Protein AF-0000000081666494 (afdb_homodimer)

Secondary structure (DSSP, 8-state):
--------HHHHHHHHHTBHHHHHHHHHHHHHHHHHHHHHHHHH--S-HHHHHHHHHHHHHHHHHHHHHSTTTHHHHHHHHHHHTT-S-HHHHHHHHHHHHHHHHHHHHHHHHHHHHTTSS---HHHHHHHHHHHHHHHHHHHHHHHHHHHHHHHHHHHHHTTT--HHHHHHHHHHHHHHHHHHHHHHHHHHHHHHHTTSS-HHHHHHHHHHHHHHHHHHHHHHHT-/--------HHHHHHHHHTBHHHHHHHHHHHHHHHHHHHHHHHHH--S-HHHHHHHHHHHHHHHHHHHHHSTTTHHHHHHHHHHHTT-S-HHHHHHHHHHHHHHHHHHHHHHHHHHHHTTSS---HHHHHHHHHHHHHHHHHHHHHHHHHHHHHHHHHHHHHTTT--HHHHHHHHHHHHHHHHHHHHHHHHHHHHHHHTTSS-HHHHHHHHHHHHHHHHHHHHHHHT-

Sequence (454 aa):
MSFSSNPSFVRKFIKFTSYTDGRDKLYRTAQYTSRWLIWYWNTTGVVPKELHIRIQNLEAALTMSRKLFRMAKTLDFLQKIADAMYITDDILKIFQILGMTGKAAWLVADHVIWFTKIKVIKADLLMWSKISAWTWFLGILALVLRDLRKLHNLIELAKGLKYGGEKRAKVALEKELESAKIELIKDVCDLMIPLGSLQYLNKGWGATGGTISSLIGLQQTWCQINKMSFSSNPSFVRKFIKFTSYTDGRDKLYRTAQYTSRWLIWYWNTTGVVPKELHIRIQNLEAALTMSRKLFRMAKTLDFLQKIADAMYITDDILKIFQILGMTGKAAWLVADHVIWFTKIKVIKADLLMWSKISAWTWFLGILALVLRDLRKLHNLIELAKGLKYGGEKRAKVALEKELESAKIELIKDVCDLMIPLGSLQYLNKGWGATGGTISSLIGLQQTWCQINK

Solvent-accessible surface area (backbone atoms only — not comparable to full-atom values): 22413 Å² total; per-residue (Å²): 131,81,78,79,68,74,75,51,70,66,57,51,49,52,57,35,50,44,23,30,66,40,41,45,29,53,47,46,27,52,25,22,44,34,45,30,48,52,45,51,35,70,73,66,65,76,58,60,65,69,60,52,51,21,42,50,32,48,26,51,51,41,60,60,36,51,52,66,72,48,62,72,45,43,58,57,27,52,49,50,36,60,56,32,71,71,47,81,54,60,68,48,24,51,20,46,36,46,15,29,50,17,44,28,52,14,46,53,31,47,51,52,46,50,40,30,74,50,51,57,42,90,69,64,58,69,60,38,51,50,51,20,31,50,28,34,37,53,6,39,51,26,41,36,52,27,35,51,52,52,46,52,53,50,52,54,51,49,64,65,34,78,77,71,56,56,67,67,56,50,54,52,48,50,53,50,51,51,51,41,51,52,49,35,53,32,37,54,22,46,45,31,34,32,36,18,76,72,63,78,36,56,62,57,52,13,19,46,19,34,26,53,24,22,52,51,49,34,54,52,46,50,51,63,67,67,105,130,82,78,80,70,75,74,51,70,65,57,51,49,52,57,35,51,44,23,27,65,42,42,46,29,53,46,44,27,52,26,21,45,35,45,31,49,52,45,51,36,70,72,67,65,78,58,61,67,67,60,52,50,20,42,50,33,47,25,52,51,40,59,60,38,50,51,66,72,47,60,73,44,45,58,56,27,52,48,49,37,60,56,33,70,71,47,81,54,62,68,49,24,52,22,45,36,47,15,28,49,16,44,28,52,14,46,54,30,47,52,53,45,50,39,32,72,53,52,57,45,89,66,65,58,69,60,38,49,49,49,21,32,50,28,36,37,53,5,39,52,26,40,36,52,27,35,52,52,52,45,50,53,50,52,55,51,48,64,63,34,78,78,72,56,56,69,66,54,51,53,54,48,51,52,50,50,50,52,42,51,52,50,35,53,31,38,53,23,47,45,31,33,31,35,17,76,72,63,78,35,57,62,59,52,13,19,48,20,33,26,51,24,22,50,52,48,32,53,51,45,50,51,63,66,69,104

Nearest PDB structures (foldseek):
  7p3r-assembly1_D  TM=1.796E-01  e=3.162E+00  Vibrio cholerae O1 biovar El Tor str. N16961
  7wtx-assembly1_K  TM=2.087E-01  e=6.751E+00  Homo sapiens
  7p3r-assembly1_C  TM=1.616E-01  e=9.225E+00  Vibrio cholerae O1 biovar El Tor str. N16961
  7p3r-assembly1_C  TM=2.719E-01  e=5.930E+00  Vibrio cholerae O1 biovar El Tor str. N16961
  7wtx-assembly1_K  TM=2.087E-01  e=6.482E+00  Homo sapiens

pLDDT: mean 93.96, std 10.64, range [24.5, 98.81]

Foldseek 3Di:
DPCPPDDDPVVLLVLQCVDLLSVLLVLLLLLLVLLLVLVVCVVPVPDDPVVSVVSVVSNVVSVLVSLVSCPPCLVVLVVQLVVLVPPPPVLLSVLSNLLSQLVSQLNVLVVVLNCVVVPVDPDDNVVSLLSNLVSNLRNLVSVLSSLVVVLVVLVVVQVVQVVPHPPVVNVVSVVVNVVSVLSNLLSVLCNQQSCCVVVVDPSNSNSVSSNSSSVSSNVVSSVVSND/DPCPPDDDPVVLLVLQCVDLLSVLLVLLLLLLVLLLVLVVCVVPVPDDPVVSVVSVVSNVVSVLVSLVSCPPCLVVLVVQLVVLVPPPPVLLSVLSNLLSQLVSQLNVLVVVLNCVVVPVDPDDNVVSLLSNLVSNLRNLVSVLSSLVVVLVVLVVVQVVQVVPHPPVVNVVSVVVNVVSVLSNLLSVLCNQQSCCSVVVDPSNSNSVSSNSSSVSSNVVSSVVSSD

Radius of gyration: 25.59 Å; Cα contacts (8 Å, |Δi|>4): 555; chains: 2; bounding box: 62×74×48 Å

Organism: Saccoglossus kowalevskii (NCBI:txid10224)

Structure (mmCIF, N/CA/C/O backbone):
data_AF-0000000081666494-model_v1
#
loop_
_entity.id
_entity.type
_entity.pdbx_description
1 polymer 'Peroxisomal membrane protein PMP27-like'
#
loop_
_atom_site.group_PDB
_atom_site.id
_atom_site.type_symbol
_atom_site.label_atom_id
_atom_site.label_alt_id
_atom_site.label_comp_id
_atom_site.label_asym_id
_atom_site.label_entity_id
_atom_site.label_seq_id
_atom_site.pdbx_PDB_ins_code
_atom_site.Cartn_x
_atom_site.Cartn_y
_atom_site.Cartn_z
_atom_site.occupancy
_atom_site.B_iso_or_equiv
_atom_site.auth_seq_id
_atom_site.auth_comp_id
_atom_site.auth_asym_id
_atom_site.auth_atom_id
_atom_site.pdbx_PDB_model_num
ATOM 1 N N . MET A 1 1 ? 31.891 7.316 -23.016 1 24.5 1 MET A N 1
ATOM 2 C CA . MET A 1 1 ? 30.828 8.281 -22.797 1 24.5 1 MET A CA 1
ATOM 3 C C . MET A 1 1 ? 29.719 7.684 -21.938 1 24.5 1 MET A C 1
ATOM 5 O O . MET A 1 1 ? 29.047 6.734 -22.359 1 24.5 1 MET A O 1
ATOM 9 N N . SER A 1 2 ? 29.891 7.496 -20.688 1 32.56 2 SER A N 1
ATOM 10 C CA . SER A 1 2 ? 29.078 6.82 -19.688 1 32.56 2 SER A CA 1
ATOM 11 C C . SER A 1 2 ? 27.625 7.316 -19.734 1 32.56 2 SER A C 1
ATOM 13 O O . SER A 1 2 ? 27.375 8.508 -19.578 1 32.56 2 SER A O 1
ATOM 15 N N . PHE A 1 3 ? 26.797 6.934 -20.719 1 36.75 3 PHE A N 1
ATOM 16 C CA . PHE A 1 3 ? 25.406 7.359 -20.875 1 36.75 3 PHE A CA 1
ATOM 17 C C . PHE A 1 3 ? 24.734 7.512 -19.516 1 36.75 3 PHE A C 1
ATOM 19 O O . PHE A 1 3 ? 24.484 6.52 -18.828 1 36.75 3 PHE A O 1
ATOM 26 N N . SER A 1 4 ? 25.094 8.312 -18.625 1 42.91 4 SER A N 1
ATOM 27 C CA . SER A 1 4 ? 24.453 8.781 -17.406 1 42.91 4 SER A CA 1
ATOM 28 C C . SER A 1 4 ? 22.938 8.844 -17.562 1 42.91 4 SER A C 1
ATOM 30 O O . SER A 1 4 ? 22.391 9.828 -18.062 1 42.91 4 SER A O 1
ATOM 32 N N . SER A 1 5 ? 22.109 7.969 -18.25 1 50.44 5 SER A N 1
ATOM 33 C CA . SER A 1 5 ? 20.75 7.988 -18.781 1 50.44 5 SER A CA 1
ATOM 34 C C . SER A 1 5 ? 19.734 8.281 -17.688 1 50.44 5 SER A C 1
ATOM 36 O O . SER A 1 5 ? 19.719 7.602 -16.656 1 50.44 5 SER A O 1
ATOM 38 N N . ASN A 1 6 ? 19.328 9.492 -17.5 1 61.47 6 ASN A N 1
ATOM 39 C CA . ASN A 1 6 ? 18.219 9.914 -16.656 1 61.47 6 ASN A CA 1
ATOM 40 C C . ASN A 1 6 ? 17.078 8.898 -16.672 1 61.47 6 ASN A C 1
ATOM 42 O O . ASN A 1 6 ? 16.578 8.539 -17.75 1 61.47 6 ASN A O 1
ATOM 46 N N . PRO A 1 7 ? 16.859 8.297 -15.539 1 75.69 7 PRO A N 1
ATOM 47 C CA . PRO A 1 7 ? 15.781 7.301 -15.531 1 75.69 7 PRO A CA 1
ATOM 48 C C . PRO A 1 7 ? 14.492 7.816 -16.156 1 75.69 7 PRO A C 1
ATOM 50 O O . PRO A 1 7 ? 14.148 8.992 -16.016 1 75.69 7 PRO A O 1
ATOM 53 N N . SER A 1 8 ? 13.938 7.109 -17.016 1 88.31 8 SER A N 1
ATOM 54 C CA . SER A 1 8 ? 12.672 7.434 -17.641 1 88.31 8 SER A CA 1
ATOM 55 C C . SER A 1 8 ? 11.578 7.684 -16.609 1 88.31 8 SER A C 1
ATOM 57 O O . SER A 1 8 ? 11.719 7.301 -15.453 1 88.31 8 SER A O 1
ATOM 59 N N . PHE A 1 9 ? 10.578 8.469 -16.859 1 92.31 9 PHE A N 1
ATOM 60 C CA . PHE A 1 9 ? 9.422 8.75 -16 1 92.31 9 PHE A CA 1
ATOM 61 C C . PHE A 1 9 ? 8.797 7.449 -15.516 1 92.31 9 PHE A C 1
ATOM 63 O O . PHE A 1 9 ? 8.383 7.355 -14.352 1 92.31 9 PHE A O 1
ATOM 70 N N . VAL A 1 10 ? 8.844 6.496 -16.406 1 92.81 10 VAL A N 1
ATOM 71 C CA . VAL A 1 10 ? 8.211 5.223 -16.078 1 92.81 10 VAL A CA 1
ATOM 72 C C . VAL A 1 10 ? 8.969 4.543 -14.938 1 92.81 10 VAL A C 1
ATOM 74 O O . VAL A 1 10 ? 8.352 4.031 -14 1 92.81 10 VAL A O 1
ATOM 77 N N . ARG A 1 11 ? 10.219 4.559 -14.977 1 93.62 11 ARG A N 1
ATOM 78 C CA . ARG A 1 11 ? 11.031 3.945 -13.93 1 93.62 11 ARG A CA 1
ATOM 79 C C . ARG A 1 11 ? 10.875 4.691 -12.609 1 93.62 11 ARG A C 1
ATOM 81 O O . ARG A 1 11 ? 10.828 4.074 -11.547 1 93.62 11 ARG A O 1
ATOM 88 N N . LYS A 1 12 ? 10.828 6.004 -12.695 1 96.25 12 LYS A N 1
ATOM 89 C CA . LYS A 1 12 ? 10.617 6.82 -11.5 1 96.25 12 LYS A CA 1
ATOM 90 C C . LYS A 1 12 ? 9.25 6.547 -10.883 1 96.25 12 LYS A C 1
ATOM 92 O O . LYS A 1 12 ? 9.109 6.527 -9.664 1 96.25 12 LYS A O 1
ATOM 97 N N . PHE A 1 13 ? 8.289 6.367 -11.797 1 97.38 13 PHE A N 1
ATOM 98 C CA . PHE A 1 13 ? 6.93 6.105 -11.336 1 97.38 13 PHE A CA 1
ATOM 99 C C . PHE A 1 13 ? 6.84 4.738 -10.664 1 97.38 13 PHE A C 1
ATOM 101 O O . PHE A 1 13 ? 6.188 4.59 -9.633 1 97.38 13 PHE A O 1
ATOM 108 N N . ILE A 1 14 ? 7.496 3.766 -11.203 1 96.31 14 ILE A N 1
ATOM 109 C CA . ILE A 1 14 ? 7.516 2.422 -10.633 1 96.31 14 ILE A CA 1
ATOM 110 C C . ILE A 1 14 ? 8.188 2.455 -9.258 1 96.31 14 ILE A C 1
ATOM 112 O O . ILE A 1 14 ? 7.688 1.857 -8.305 1 96.31 14 ILE A O 1
ATOM 116 N N . LYS A 1 15 ? 9.297 3.15 -9.164 1 96.81 15 LYS A N 1
ATOM 117 C CA . LYS A 1 15 ? 9.977 3.303 -7.875 1 96.81 15 LYS A CA 1
ATOM 118 C C . LYS A 1 15 ? 9.078 4.008 -6.863 1 96.81 15 LYS A C 1
ATOM 120 O O . LYS A 1 15 ? 8.969 3.57 -5.715 1 96.81 15 LYS A O 1
ATOM 125 N N . PHE A 1 16 ? 8.469 5.086 -7.324 1 98.12 16 PHE A N 1
ATOM 126 C CA . PHE A 1 16 ? 7.586 5.867 -6.469 1 98.12 16 PHE A CA 1
ATOM 127 C C . PHE A 1 16 ? 6.465 5 -5.91 1 98.12 16 PHE A C 1
ATOM 129 O O . PHE A 1 16 ? 6.195 5.027 -4.707 1 98.12 16 PHE A O 1
ATOM 136 N N . THR A 1 17 ? 5.836 4.141 -6.703 1 97.5 17 THR A N 1
ATOM 137 C CA . THR A 1 17 ? 4.684 3.344 -6.301 1 97.5 17 THR A CA 1
ATOM 138 C C . THR A 1 17 ? 5.125 2.08 -5.57 1 97.5 17 THR A C 1
ATOM 140 O O . THR A 1 17 ? 4.297 1.343 -5.035 1 97.5 17 THR A O 1
ATOM 143 N N . SER A 1 18 ? 6.422 1.802 -5.547 1 97.25 18 SER A N 1
ATOM 144 C CA . SER A 1 18 ? 6.914 0.652 -4.797 1 97.25 18 SER A CA 1
ATOM 145 C C . SER A 1 18 ? 6.949 0.941 -3.299 1 97.25 18 SER A C 1
ATOM 147 O O . SER A 1 18 ? 7.078 0.023 -2.488 1 97.25 18 SER A O 1
ATOM 149 N N . TYR A 1 19 ? 6.773 2.162 -2.947 1 97.94 19 TYR A N 1
ATOM 150 C CA . TYR A 1 19 ? 6.691 2.557 -1.546 1 97.94 19 TYR A CA 1
ATOM 151 C C . TYR A 1 19 ? 5.246 2.803 -1.132 1 97.94 19 TYR A C 1
ATOM 153 O O . TYR A 1 19 ? 4.465 3.383 -1.892 1 97.94 19 TYR A O 1
ATOM 161 N N . THR A 1 20 ? 4.91 2.395 0.071 1 97.94 20 THR A N 1
ATOM 162 C CA . THR A 1 20 ? 3.559 2.557 0.59 1 97.94 20 THR A CA 1
ATOM 163 C C . THR A 1 20 ? 3.17 4.031 0.634 1 97.94 20 THR A C 1
ATOM 165 O O . THR A 1 20 ? 2.062 4.398 0.237 1 97.94 20 THR A O 1
ATOM 168 N N . ASP A 1 21 ? 4.074 4.859 1.062 1 97.31 21 ASP A N 1
ATOM 169 C CA . ASP A 1 21 ? 3.783 6.285 1.172 1 97.31 21 ASP A CA 1
ATOM 170 C C . ASP A 1 21 ? 3.527 6.898 -0.202 1 97.31 21 ASP A C 1
ATOM 172 O O . ASP A 1 21 ? 2.684 7.789 -0.342 1 97.31 21 ASP A O 1
ATOM 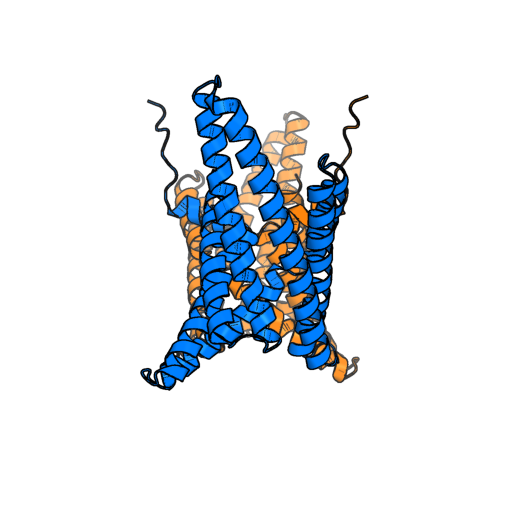176 N N . GLY A 1 22 ? 4.309 6.484 -1.167 1 98 22 GLY A N 1
ATOM 177 C CA . GLY A 1 22 ? 4.086 6.992 -2.512 1 98 22 GLY A CA 1
ATOM 178 C C . GLY A 1 22 ? 2.697 6.691 -3.041 1 98 22 GLY A C 1
ATOM 179 O O . GLY A 1 22 ? 1.998 7.594 -3.508 1 98 22 GLY A O 1
ATOM 180 N N . ARG A 1 23 ? 2.311 5.484 -2.91 1 97.75 23 ARG A N 1
ATOM 181 C CA . ARG A 1 23 ? 0.99 5.078 -3.383 1 97.75 23 ARG A CA 1
ATOM 182 C C . ARG A 1 23 ? -0.113 5.75 -2.574 1 97.75 23 ARG A C 1
ATOM 184 O O . ARG A 1 23 ? -1.131 6.168 -3.131 1 97.75 23 ARG A O 1
ATOM 191 N N . ASP A 1 24 ? 0.08 5.793 -1.32 1 98.12 24 ASP A N 1
ATOM 192 C CA . ASP A 1 24 ? -0.928 6.395 -0.453 1 98.12 24 ASP A CA 1
ATOM 193 C C . ASP A 1 24 ? -1.158 7.863 -0.812 1 98.12 24 ASP A C 1
ATOM 195 O O . ASP A 1 24 ? -2.293 8.344 -0.78 1 98.12 24 ASP A O 1
ATOM 199 N N . LYS A 1 25 ? -0.08 8.609 -1.165 1 98.5 25 LYS A N 1
ATOM 200 C CA . LYS A 1 25 ? -0.23 10.023 -1.506 1 98.5 25 LYS A CA 1
ATOM 201 C C . LYS A 1 25 ? -1.01 10.195 -2.807 1 98.5 25 LYS A C 1
ATOM 203 O O . LYS A 1 25 ? -1.752 11.164 -2.969 1 98.5 25 LYS A O 1
ATOM 208 N N . LEU A 1 26 ? -0.84 9.273 -3.684 1 98.25 26 LEU A N 1
ATOM 209 C CA . LEU A 1 26 ? -1.614 9.289 -4.918 1 98.25 26 LEU A CA 1
ATOM 210 C C . LEU A 1 26 ? -3.102 9.109 -4.633 1 98.25 26 LEU A C 1
ATOM 212 O O . LEU A 1 26 ? -3.932 9.867 -5.141 1 98.25 26 LEU A O 1
ATOM 216 N N . TYR A 1 27 ? -3.32 8.148 -3.805 1 98.56 27 TYR A N 1
ATOM 217 C CA . TYR A 1 27 ? -4.715 7.832 -3.514 1 98.56 27 TYR A CA 1
ATOM 218 C C . TYR A 1 27 ? -5.348 8.906 -2.641 1 98.56 27 TYR A C 1
ATOM 220 O O . TYR A 1 27 ? -6.535 9.211 -2.777 1 98.56 27 TYR A O 1
ATOM 228 N N . ARG A 1 28 ? -4.559 9.43 -1.746 1 98.69 28 ARG A N 1
ATOM 229 C CA . ARG A 1 28 ? -5.062 10.531 -0.924 1 98.69 28 ARG A CA 1
ATOM 230 C C . ARG A 1 28 ? -5.445 11.727 -1.784 1 98.69 28 ARG A C 1
ATOM 232 O O . ARG A 1 28 ? -6.469 12.367 -1.545 1 98.69 28 ARG A O 1
ATOM 239 N N . THR A 1 29 ? -4.664 12.031 -2.709 1 98.69 29 THR A N 1
ATOM 240 C CA . THR A 1 29 ? -4.949 13.141 -3.611 1 98.69 29 THR A CA 1
ATOM 241 C C . THR A 1 29 ? -6.242 12.891 -4.383 1 98.69 29 THR A C 1
ATOM 243 O O . THR A 1 29 ? -7.09 13.781 -4.488 1 98.69 29 THR A O 1
ATOM 246 N N . ALA A 1 30 ? -6.379 11.695 -4.891 1 98.56 30 ALA A N 1
ATOM 247 C CA . ALA A 1 30 ? -7.598 11.344 -5.613 1 98.56 30 ALA A CA 1
ATOM 248 C C . ALA A 1 30 ? -8.812 11.398 -4.695 1 98.56 30 ALA A C 1
ATOM 250 O O . ALA A 1 30 ? -9.883 11.867 -5.094 1 98.56 30 ALA A O 1
ATOM 251 N N . GLN A 1 31 ? -8.641 10.953 -3.557 1 98.56 31 GLN A N 1
ATOM 252 C CA . GLN A 1 31 ? -9.727 10.938 -2.576 1 98.56 31 GLN A CA 1
ATOM 253 C C . GLN A 1 31 ? -10.227 12.344 -2.281 1 98.56 31 GLN A C 1
ATOM 255 O O . GLN A 1 31 ? -11.422 12.617 -2.398 1 98.56 31 GLN A O 1
ATOM 260 N N . TYR A 1 32 ? -9.344 13.188 -1.94 1 98.38 32 TYR A N 1
ATOM 261 C CA . TYR A 1 32 ? -9.766 14.516 -1.508 1 98.38 32 TYR A CA 1
ATOM 262 C C . TYR A 1 32 ? -10.203 15.367 -2.697 1 98.38 32 TYR A C 1
ATOM 264 O O . TYR A 1 32 ? -11.086 16.219 -2.568 1 98.38 32 TYR A O 1
ATOM 272 N N . THR A 1 33 ? -9.586 15.172 -3.84 1 98.31 33 THR A N 1
ATOM 273 C CA . THR A 1 33 ? -10.102 15.82 -5.039 1 98.31 33 THR A CA 1
ATOM 274 C C . THR A 1 33 ? -11.547 15.391 -5.309 1 98.31 33 THR A C 1
ATOM 276 O O . THR A 1 33 ? -12.391 16.219 -5.645 1 98.31 33 THR A O 1
ATOM 279 N N . SER A 1 34 ? -11.805 14.102 -5.18 1 98.12 34 SER A N 1
ATOM 280 C CA . SER A 1 34 ? -13.164 13.602 -5.344 1 98.12 34 SER A CA 1
ATOM 281 C C . SER A 1 34 ? -14.109 14.234 -4.328 1 98.12 34 SER A C 1
ATOM 283 O O . SER A 1 34 ? -15.219 14.641 -4.68 1 98.12 34 SER A O 1
ATOM 285 N N . ARG A 1 35 ? -13.617 14.336 -3.123 1 97.31 35 ARG A N 1
ATOM 286 C CA . ARG A 1 35 ? -14.43 14.945 -2.07 1 97.31 35 ARG A CA 1
ATOM 287 C C . ARG A 1 35 ? -14.742 16.406 -2.398 1 97.31 35 ARG A C 1
ATOM 289 O O . ARG A 1 35 ? -15.859 16.875 -2.162 1 97.31 35 ARG A O 1
ATOM 296 N N . TRP A 1 36 ? -13.773 17.062 -2.836 1 97.31 36 TRP A N 1
ATOM 297 C CA . TRP A 1 36 ? -13.953 18.469 -3.203 1 97.31 36 TRP A CA 1
ATOM 298 C C . TRP A 1 36 ? -14.938 18.609 -4.355 1 97.31 36 TRP A C 1
ATOM 300 O O . TRP A 1 36 ? -15.812 19.484 -4.328 1 97.31 36 TRP A O 1
ATOM 310 N N . LEU A 1 37 ? -14.859 17.781 -5.379 1 96.62 37 LEU A N 1
ATOM 311 C CA . LEU A 1 37 ? -15.766 17.797 -6.523 1 96.62 37 LEU A CA 1
ATOM 312 C C . LEU A 1 37 ? -17.203 17.531 -6.082 1 96.62 37 LEU A C 1
ATOM 314 O O . LEU A 1 37 ? -18.125 18.188 -6.559 1 96.62 37 LEU A O 1
ATOM 318 N N . ILE A 1 38 ? -17.344 16.594 -5.203 1 96.31 38 ILE A N 1
ATOM 319 C CA . ILE A 1 38 ? -18.672 16.266 -4.691 1 96.31 38 ILE A CA 1
ATOM 320 C C . ILE A 1 38 ? -19.281 17.484 -4.012 1 96.31 38 ILE A C 1
ATOM 322 O O . ILE A 1 38 ? -20.438 17.828 -4.273 1 96.31 38 ILE A O 1
ATOM 326 N N . TRP A 1 39 ? -18.531 18.109 -3.199 1 94.38 39 TRP A N 1
ATOM 327 C CA . TRP A 1 39 ? -19.016 19.312 -2.525 1 94.38 39 TRP A CA 1
ATOM 328 C C . TRP A 1 39 ? -19.359 20.406 -3.535 1 94.38 39 TRP A C 1
ATOM 330 O O . TRP A 1 39 ? -20.422 21.016 -3.453 1 94.38 39 TRP A O 1
ATOM 340 N N . TYR A 1 40 ? -18.438 20.578 -4.426 1 93.25 40 TYR A N 1
ATOM 341 C CA . TYR A 1 40 ? -18.625 21.609 -5.438 1 93.25 40 TYR A CA 1
ATOM 342 C C . TYR A 1 40 ? -19.891 21.375 -6.238 1 93.25 40 TYR A C 1
ATOM 344 O O . TYR A 1 40 ? -20.688 22.297 -6.449 1 93.25 40 TYR A O 1
ATOM 352 N N . TRP A 1 41 ? -20.125 20.188 -6.621 1 94.19 41 TRP A N 1
ATOM 353 C CA . TRP A 1 41 ? -21.297 19.844 -7.43 1 94.19 41 TRP A CA 1
ATOM 354 C C . TRP A 1 41 ? -22.578 19.938 -6.609 1 94.19 41 TRP A C 1
ATOM 356 O O . TRP A 1 41 ? -23.625 20.297 -7.133 1 94.19 41 TRP A O 1
ATOM 366 N N . ASN A 1 42 ? -22.5 19.578 -5.367 1 91.31 42 ASN A N 1
ATOM 367 C CA . ASN A 1 42 ? -23.656 19.703 -4.488 1 91.31 42 ASN A CA 1
ATOM 368 C C . ASN A 1 42 ? -24.062 21.156 -4.293 1 91.31 42 ASN A C 1
ATOM 370 O O . ASN A 1 42 ? -25.234 21.469 -4.125 1 91.31 42 ASN A O 1
ATOM 374 N N . THR A 1 43 ? -23.094 21.984 -4.359 1 89.81 43 THR A N 1
ATOM 375 C CA . THR A 1 43 ? -23.359 23.391 -4.098 1 89.81 43 THR A CA 1
ATOM 376 C C . THR A 1 43 ? -23.781 24.109 -5.375 1 89.81 43 THR A C 1
ATOM 378 O O . THR A 1 43 ? -24.609 25.016 -5.332 1 89.81 43 THR A O 1
ATOM 381 N N . THR A 1 44 ? -23.297 23.641 -6.492 1 88.94 44 THR A N 1
ATOM 382 C CA . THR A 1 44 ? -23.562 24.375 -7.73 1 88.94 44 THR A CA 1
ATOM 383 C C . THR A 1 44 ? -24.656 23.688 -8.531 1 88.94 44 THR A C 1
ATOM 385 O O . THR A 1 44 ? -25.281 24.312 -9.406 1 88.94 44 THR A O 1
ATOM 388 N N . GLY A 1 45 ? -24.953 22.422 -8.344 1 83.44 45 GLY A N 1
ATOM 389 C CA . GLY A 1 45 ? -25.969 21.672 -9.047 1 83.44 45 GLY A CA 1
ATOM 390 C C . GLY A 1 45 ? -25.625 21.406 -10.5 1 83.44 45 GLY A C 1
ATOM 391 O O . GLY A 1 45 ? -26.5 21.031 -11.297 1 83.44 45 GLY A O 1
ATOM 392 N N . VAL A 1 46 ? -24.469 21.359 -10.898 1 80.38 46 VAL A N 1
ATOM 393 C CA . VAL A 1 46 ? -24.094 21.438 -12.305 1 80.38 46 VAL A CA 1
ATOM 394 C C . VAL A 1 46 ? -23.656 20.047 -12.797 1 80.38 46 VAL A C 1
ATOM 396 O O . VAL A 1 46 ? -23.266 19.891 -13.953 1 80.38 46 VAL A O 1
ATOM 399 N N . VAL A 1 47 ? -23.984 18.969 -12.164 1 83.56 47 VAL A N 1
ATOM 400 C CA . VAL A 1 47 ? -23.406 17.719 -12.656 1 83.56 47 VAL A CA 1
ATOM 401 C C . VAL A 1 47 ? -24.484 16.656 -12.781 1 83.56 47 VAL A C 1
ATOM 403 O O . VAL A 1 47 ? -25.422 16.625 -11.977 1 83.56 47 VAL A O 1
ATOM 406 N N . PRO A 1 48 ? -24.328 15.891 -13.906 1 88.06 48 PRO A N 1
ATOM 407 C CA . PRO A 1 48 ? -25.234 14.758 -13.992 1 88.06 48 PRO A CA 1
ATOM 408 C C . PRO A 1 48 ? -25.203 13.867 -12.75 1 88.06 48 PRO A C 1
ATOM 410 O O . PRO A 1 48 ? -24.125 13.633 -12.188 1 88.06 48 PRO A O 1
ATOM 413 N N . LYS A 1 49 ? -26.391 13.453 -12.367 1 90.88 49 LYS A N 1
ATOM 414 C CA . LYS A 1 49 ? -26.547 12.656 -11.156 1 90.88 49 LYS A CA 1
ATOM 415 C C . LYS A 1 49 ? -25.703 11.391 -11.211 1 90.88 49 LYS A C 1
ATOM 417 O O . LYS A 1 49 ? -25.125 10.977 -10.203 1 90.88 49 LYS A O 1
ATOM 422 N N . GLU A 1 50 ? -25.641 10.766 -12.32 1 93.69 50 GLU A N 1
ATOM 423 C CA . GLU A 1 50 ? -24.891 9.523 -12.477 1 93.69 50 GLU A CA 1
ATOM 424 C C . GLU A 1 50 ? -23.406 9.727 -12.18 1 93.69 50 GLU A C 1
ATOM 426 O O . GLU A 1 50 ? -22.781 8.914 -11.492 1 93.69 50 GLU A O 1
ATOM 431 N N . LEU A 1 51 ? -22.844 10.742 -12.734 1 94.31 51 LEU A N 1
ATOM 432 C CA . LEU A 1 51 ? -21.438 11.047 -12.508 1 94.31 51 LEU A CA 1
ATOM 433 C C . LEU A 1 51 ? -21.188 11.367 -11.039 1 94.31 51 LEU A C 1
ATOM 435 O O . LEU A 1 51 ? -20.156 10.977 -10.484 1 94.31 51 LEU A O 1
ATOM 439 N N . HIS A 1 52 ? -22.078 12.078 -10.477 1 95.56 52 HIS A N 1
ATOM 440 C CA . HIS A 1 52 ? -21.984 12.406 -9.062 1 95.56 52 HIS A CA 1
ATOM 441 C C . HIS A 1 52 ? -21.891 11.148 -8.203 1 95.56 52 HIS A C 1
ATOM 443 O O . HIS A 1 52 ? -21.031 11.055 -7.324 1 95.56 52 HIS A O 1
ATOM 449 N N . ILE A 1 53 ? -22.688 10.203 -8.508 1 96.44 53 ILE A N 1
ATOM 450 C CA . ILE A 1 53 ? -22.75 8.953 -7.75 1 96.44 53 ILE A CA 1
ATOM 451 C C . ILE A 1 53 ? -21.469 8.156 -7.973 1 96.44 53 ILE A C 1
ATOM 453 O O . ILE A 1 53 ? -20.922 7.574 -7.031 1 96.44 53 ILE A O 1
ATOM 457 N N . ARG A 1 54 ? -20.953 8.141 -9.188 1 97.62 54 ARG A N 1
ATOM 458 C CA . ARG A 1 54 ? -19.719 7.43 -9.508 1 97.62 54 ARG A CA 1
ATOM 459 C C . ARG A 1 54 ? -18.547 7.992 -8.711 1 97.62 54 ARG A C 1
ATOM 461 O O . ARG A 1 54 ? -17.734 7.234 -8.18 1 97.62 54 ARG A O 1
ATOM 468 N N . ILE A 1 55 ? -18.516 9.273 -8.617 1 98 55 ILE A N 1
ATOM 469 C CA . ILE A 1 55 ? -17.406 9.922 -7.926 1 98 55 ILE A CA 1
ATOM 470 C C . ILE A 1 55 ? -17.547 9.727 -6.418 1 98 55 ILE A C 1
ATOM 472 O O . ILE A 1 55 ? -16.562 9.57 -5.707 1 98 55 ILE A O 1
ATOM 476 N N . GLN A 1 56 ? -18.734 9.727 -5.945 1 97.88 56 GLN A N 1
ATOM 477 C CA . GLN A 1 56 ? -18.984 9.422 -4.539 1 97.88 56 GLN A CA 1
ATOM 478 C C . GLN A 1 56 ? -18.516 8.016 -4.188 1 97.88 56 GLN A C 1
ATOM 480 O O . GLN A 1 56 ? -17.922 7.793 -3.131 1 97.88 56 GLN A O 1
ATOM 485 N N . ASN A 1 57 ? -18.812 7.102 -5.086 1 98.38 57 ASN A N 1
ATOM 486 C CA . ASN A 1 57 ? -18.391 5.723 -4.887 1 98.38 57 ASN A CA 1
ATOM 487 C C . ASN A 1 57 ? -16.859 5.609 -4.879 1 98.38 57 ASN A C 1
ATOM 489 O O . ASN A 1 57 ? -16.297 4.871 -4.07 1 98.38 57 ASN A O 1
ATOM 493 N N . LEU A 1 58 ? -16.281 6.32 -5.766 1 98.5 58 LEU A N 1
ATOM 494 C CA . LEU A 1 58 ? -14.828 6.316 -5.828 1 98.5 58 LEU A CA 1
ATOM 495 C C . LEU A 1 58 ? -14.234 6.879 -4.539 1 98.5 58 LEU A C 1
ATOM 497 O O . LEU A 1 58 ? -13.312 6.285 -3.967 1 98.5 58 LEU A O 1
ATOM 501 N N . GLU A 1 59 ? -14.734 8.008 -4.148 1 98.44 59 GLU A N 1
ATOM 502 C CA . GLU A 1 59 ? -14.266 8.641 -2.922 1 98.44 59 GLU A CA 1
ATOM 503 C C . GLU A 1 59 ? -14.414 7.707 -1.725 1 98.44 59 GLU A C 1
ATOM 505 O O . GLU A 1 59 ? -13.492 7.57 -0.92 1 98.44 59 GLU A O 1
ATOM 510 N N . ALA A 1 60 ? -15.492 7.047 -1.604 1 97.88 60 ALA A N 1
ATOM 511 C CA . ALA A 1 60 ? -15.773 6.145 -0.49 1 97.88 60 ALA A CA 1
ATOM 512 C C . ALA A 1 60 ? -14.836 4.938 -0.514 1 97.88 60 ALA A C 1
ATOM 514 O O . ALA A 1 60 ? -14.32 4.527 0.525 1 97.88 60 ALA A O 1
ATOM 515 N N . ALA A 1 61 ? -14.625 4.418 -1.677 1 98.12 61 ALA A N 1
ATOM 516 C CA . ALA A 1 61 ? -13.742 3.264 -1.825 1 98.12 61 ALA A CA 1
ATOM 517 C C . ALA A 1 61 ? -12.305 3.619 -1.452 1 98.12 61 ALA A C 1
ATOM 519 O O . ALA A 1 61 ? -11.617 2.838 -0.791 1 98.12 61 ALA A O 1
ATOM 520 N N . LEU A 1 62 ? -11.875 4.77 -1.895 1 98.44 62 LEU A N 1
ATOM 521 C CA . LEU A 1 62 ? -10.523 5.215 -1.595 1 98.44 62 LEU A CA 1
ATOM 522 C C . LEU A 1 62 ? -10.359 5.488 -0.104 1 98.44 62 LEU A C 1
ATOM 524 O O . LEU A 1 62 ? -9.336 5.125 0.489 1 98.44 62 LEU A O 1
ATOM 528 N N . THR A 1 63 ? -11.336 6.113 0.49 1 97.81 63 THR A N 1
ATOM 529 C CA . THR A 1 63 ? -11.297 6.418 1.916 1 97.81 63 THR A CA 1
ATOM 530 C C . THR A 1 63 ? -11.141 5.141 2.736 1 97.81 63 THR A C 1
ATOM 532 O O . THR A 1 63 ? -10.32 5.078 3.652 1 97.81 63 THR A O 1
ATOM 535 N N . MET A 1 64 ? -11.859 4.156 2.346 1 97.62 64 MET A N 1
ATOM 536 C CA . MET A 1 64 ? -11.859 2.896 3.082 1 97.62 64 MET A CA 1
ATOM 537 C C . MET A 1 64 ? -10.57 2.121 2.838 1 97.62 64 MET A C 1
ATOM 539 O O . MET A 1 64 ? -9.977 1.583 3.775 1 97.62 64 MET A O 1
ATOM 543 N N . SER A 1 65 ? -10.148 2.084 1.646 1 97.94 65 SER A N 1
ATOM 544 C CA . SER A 1 65 ? -8.992 1.268 1.289 1 97.94 65 SER A CA 1
ATOM 545 C C . SER A 1 65 ? -7.695 1.884 1.809 1 97.94 65 SER A C 1
ATOM 547 O O . SER A 1 65 ? -6.762 1.166 2.168 1 97.94 65 SER A O 1
ATOM 549 N N . ARG A 1 66 ? -7.637 3.162 1.817 1 97.81 66 ARG A N 1
ATOM 550 C CA . ARG A 1 66 ? -6.426 3.848 2.254 1 97.81 66 ARG A CA 1
ATOM 551 C C . ARG A 1 66 ? -6.109 3.533 3.713 1 97.81 66 ARG A C 1
ATOM 553 O O . ARG A 1 66 ? -4.969 3.686 4.156 1 97.81 66 ARG A O 1
ATOM 560 N N . LYS A 1 67 ? -7.07 3.168 4.477 1 97.94 67 LYS A N 1
ATOM 561 C CA . LYS A 1 67 ? -6.84 2.826 5.875 1 97.94 67 LYS A CA 1
ATOM 562 C C . LYS A 1 67 ? -5.859 1.663 6.004 1 97.94 67 LYS A C 1
ATOM 564 O O . LYS A 1 67 ? -5.113 1.577 6.98 1 97.94 67 LYS A O 1
ATOM 569 N N . LEU A 1 68 ? -5.793 0.796 4.996 1 98 68 LEU A N 1
ATOM 570 C CA . LEU A 1 68 ? -4.875 -0.338 5.02 1 98 68 LEU A CA 1
ATOM 571 C C . LEU A 1 68 ? -3.447 0.114 4.742 1 98 68 LEU A C 1
ATOM 573 O O . LEU A 1 68 ? -2.49 -0.541 5.168 1 98 68 LEU A O 1
ATOM 577 N N . PHE A 1 69 ? -3.314 1.204 4.055 1 98.12 69 PHE A N 1
ATOM 578 C CA . PHE A 1 69 ? -1.985 1.735 3.775 1 98.12 69 PHE A CA 1
ATOM 579 C C . PHE A 1 69 ? -1.349 2.293 5.043 1 98.12 69 PHE A C 1
ATOM 581 O O . PHE A 1 69 ? -0.137 2.52 5.086 1 98.12 69 PHE A O 1
ATOM 588 N N . ARG A 1 70 ? -2.191 2.475 6.059 1 96.69 70 ARG A N 1
ATOM 589 C CA . ARG A 1 70 ? -1.677 3.113 7.266 1 96.69 70 ARG A CA 1
ATOM 590 C C . ARG A 1 70 ? -1.78 2.178 8.469 1 96.69 70 ARG A C 1
ATOM 592 O O . ARG A 1 70 ? -1.396 2.545 9.578 1 96.69 70 ARG A O 1
ATOM 599 N N . MET A 1 71 ? -2.236 1.009 8.18 1 96.31 71 MET A N 1
ATOM 600 C CA . MET A 1 71 ? -2.342 0.047 9.273 1 96.31 71 MET A CA 1
ATOM 601 C C . MET A 1 71 ? -0.988 -0.165 9.945 1 96.31 71 MET A C 1
ATOM 603 O O . MET A 1 71 ? 0.022 -0.363 9.266 1 96.31 71 MET A O 1
ATOM 607 N N . ALA A 1 72 ? -0.906 -0.079 11.273 1 94 72 ALA A N 1
ATOM 608 C CA . ALA A 1 72 ? 0.262 -0.322 12.117 1 94 72 ALA A CA 1
ATOM 609 C C . ALA A 1 72 ? 1.259 0.83 12.016 1 94 72 ALA A C 1
ATOM 611 O O . ALA A 1 72 ? 2.34 0.776 12.609 1 94 72 ALA A O 1
ATOM 612 N N . LYS A 1 73 ? 0.917 1.868 11.32 1 96.5 73 LYS A N 1
ATOM 613 C CA . LYS A 1 73 ? 1.811 3.02 11.234 1 96.5 73 LYS A CA 1
ATOM 614 C C . LYS A 1 73 ? 1.937 3.727 12.578 1 96.5 73 LYS A C 1
ATOM 616 O O . LYS A 1 73 ? 2.773 4.617 12.742 1 96.5 73 LYS A O 1
ATOM 621 N N . THR A 1 74 ? 1.132 3.348 13.539 1 97.31 74 THR A N 1
ATOM 622 C CA . THR A 1 74 ? 1.317 3.836 14.906 1 97.31 74 THR A CA 1
ATOM 623 C C . THR A 1 74 ? 2.754 3.611 15.367 1 97.31 74 THR A C 1
ATOM 625 O O . THR A 1 74 ? 3.32 4.449 16.078 1 97.31 74 THR A O 1
ATOM 628 N N . LEU A 1 75 ? 3.309 2.51 14.914 1 96.12 75 LEU A N 1
ATOM 629 C CA . LEU A 1 75 ? 4.684 2.188 15.273 1 96.12 75 LEU A CA 1
ATOM 630 C C . LEU A 1 75 ? 5.648 3.229 14.719 1 96.12 75 LEU A C 1
ATOM 632 O O . LEU A 1 75 ? 6.648 3.561 15.359 1 96.12 75 LEU A O 1
ATOM 636 N N . ASP A 1 76 ? 5.387 3.723 13.555 1 95.94 76 ASP A N 1
ATOM 637 C CA . ASP A 1 76 ? 6.199 4.781 12.961 1 95.94 76 ASP A CA 1
ATOM 638 C C . ASP A 1 76 ? 6.176 6.039 13.828 1 95.94 76 ASP A C 1
ATOM 640 O O . ASP A 1 76 ? 7.211 6.672 14.047 1 95.94 76 ASP A O 1
ATOM 644 N N . PHE A 1 77 ? 5.02 6.336 14.289 1 97.19 77 PHE A N 1
ATOM 645 C CA . PHE A 1 77 ? 4.879 7.547 15.094 1 97.19 77 PHE A CA 1
ATOM 646 C C . PHE A 1 77 ? 5.574 7.379 16.438 1 97.19 77 PHE A C 1
ATOM 648 O O . PHE A 1 77 ? 6.188 8.32 16.953 1 97.19 77 PHE A O 1
ATOM 655 N N . LEU A 1 78 ? 5.426 6.219 16.984 1 96.31 78 LEU A N 1
ATOM 656 C CA . LEU A 1 78 ? 6.117 5.953 18.234 1 96.31 78 LEU A CA 1
ATOM 657 C C . LEU A 1 78 ? 7.625 6.07 18.062 1 96.31 78 LEU A C 1
ATOM 659 O O . LEU A 1 78 ? 8.312 6.605 18.938 1 96.31 78 LEU A O 1
ATOM 663 N N . GLN A 1 79 ? 8.133 5.605 16.984 1 95.94 79 GLN A N 1
ATOM 664 C CA . GLN A 1 79 ? 9.555 5.75 16.703 1 95.94 79 GLN A CA 1
ATOM 665 C C . GLN A 1 79 ? 9.945 7.219 16.547 1 95.94 79 GLN A C 1
ATOM 667 O O . GLN A 1 79 ? 11.016 7.633 16.984 1 95.94 79 GLN A O 1
ATOM 672 N N . LYS A 1 80 ? 9.109 7.938 15.906 1 96.25 80 LYS A N 1
ATOM 673 C CA . LYS A 1 80 ? 9.383 9.359 15.727 1 96.25 80 LYS A CA 1
ATOM 674 C C . LYS A 1 80 ? 9.383 10.094 17.062 1 96.25 80 LYS A C 1
ATOM 676 O O . LYS A 1 80 ? 10.125 11.062 17.25 1 96.25 80 LYS A O 1
ATOM 681 N N . ILE A 1 81 ? 8.484 9.672 17.969 1 97.25 81 ILE A N 1
ATOM 682 C CA . ILE A 1 81 ? 8.492 10.227 19.328 1 97.25 81 ILE A CA 1
ATOM 683 C C . ILE A 1 81 ? 9.836 9.938 19.984 1 97.25 81 ILE A C 1
ATOM 685 O O . ILE A 1 81 ? 10.438 10.828 20.594 1 97.25 81 ILE A O 1
ATOM 689 N N . ALA A 1 82 ? 10.32 8.688 19.875 1 96.12 82 ALA A N 1
ATOM 690 C CA . ALA A 1 82 ? 11.609 8.32 20.438 1 96.12 82 ALA A CA 1
ATOM 691 C C . ALA A 1 82 ? 12.734 9.164 19.828 1 96.12 82 ALA A C 1
ATOM 693 O O . ALA A 1 82 ? 13.617 9.633 20.547 1 96.12 82 ALA A O 1
ATOM 694 N N . ASP A 1 83 ? 12.695 9.359 18.594 1 95.81 83 ASP A N 1
ATOM 695 C CA . ASP A 1 83 ? 13.711 10.148 17.906 1 95.81 83 ASP A CA 1
ATOM 696 C C . ASP A 1 83 ? 13.664 11.609 18.359 1 95.81 83 ASP A C 1
ATOM 698 O O . ASP A 1 83 ? 14.688 12.289 18.359 1 95.81 83 ASP A O 1
ATOM 702 N N . ALA A 1 84 ? 12.477 12.078 18.594 1 96.44 84 ALA A N 1
ATOM 703 C CA . ALA A 1 84 ? 12.289 13.477 18.969 1 96.44 84 ALA A CA 1
ATOM 704 C C . ALA A 1 84 ? 13.016 13.805 20.266 1 96.44 84 ALA A C 1
ATOM 706 O O . ALA A 1 84 ? 13.312 14.969 20.547 1 96.44 84 ALA A O 1
ATOM 707 N N . MET A 1 85 ? 13.344 12.797 21.078 1 95.69 85 MET A N 1
ATOM 708 C CA . MET A 1 85 ? 14.023 12.992 22.344 1 95.69 85 MET A CA 1
ATOM 709 C C . MET A 1 85 ? 15.422 13.555 22.141 1 95.69 85 MET A C 1
ATOM 711 O O . MET A 1 85 ? 16.016 14.125 23.062 1 95.69 85 MET A O 1
ATOM 715 N N . TYR A 1 86 ? 15.922 13.469 20.953 1 95.88 86 TYR A N 1
ATOM 716 C CA . TYR A 1 86 ? 17.281 13.914 20.672 1 95.88 86 TYR A CA 1
ATOM 717 C C . TYR A 1 86 ? 17.281 15.328 20.094 1 95.88 86 TYR A C 1
ATOM 719 O O . TYR A 1 86 ? 18.344 15.906 19.844 1 95.88 86 TYR A O 1
ATOM 727 N N . ILE A 1 87 ? 16.109 15.859 19.922 1 95.75 87 ILE A N 1
ATOM 728 C CA . ILE A 1 87 ? 16.016 17.234 19.453 1 95.75 87 ILE A CA 1
ATOM 729 C C . ILE A 1 87 ? 16.5 18.188 20.531 1 95.75 87 ILE A C 1
ATOM 731 O O . ILE A 1 87 ? 16.094 18.078 21.688 1 95.75 87 ILE A O 1
ATOM 735 N N . THR A 1 88 ? 17.344 19.125 20.219 1 95.19 88 THR A N 1
ATOM 736 C CA . THR A 1 88 ? 18 20 21.172 1 95.19 88 THR A CA 1
ATOM 737 C C . THR A 1 88 ? 17.078 21.156 21.562 1 95.19 88 THR A C 1
ATOM 739 O O . THR A 1 88 ? 17.047 21.578 22.719 1 95.19 88 THR A O 1
ATOM 742 N N . ASP A 1 89 ? 16.344 21.734 20.578 1 96.88 89 ASP A N 1
ATOM 743 C CA . ASP A 1 89 ? 15.391 22.812 20.859 1 96.88 89 ASP A CA 1
ATOM 744 C C . ASP A 1 89 ? 14.172 22.266 21.609 1 96.88 89 ASP A C 1
ATOM 746 O O . ASP A 1 89 ? 13.336 21.578 21.031 1 96.88 89 ASP A O 1
ATOM 750 N N . ASP A 1 90 ? 14.023 22.703 22.828 1 97 90 ASP A N 1
ATOM 751 C CA . ASP A 1 90 ? 13 22.141 23.703 1 97 90 ASP A CA 1
ATOM 752 C C . ASP A 1 90 ? 11.602 22.422 23.156 1 97 90 ASP A C 1
ATOM 754 O O . ASP A 1 90 ? 10.703 21.594 23.297 1 97 90 ASP A O 1
ATOM 758 N N . ILE A 1 91 ? 11.414 23.562 22.656 1 97.88 91 ILE A N 1
ATOM 759 C CA . ILE A 1 91 ? 10.109 23.922 22.109 1 97.88 91 ILE A CA 1
ATOM 760 C C . ILE A 1 91 ? 9.773 23.031 20.922 1 97.88 91 ILE A C 1
ATOM 762 O O . ILE A 1 91 ? 8.672 22.484 20.844 1 97.88 91 ILE A O 1
ATOM 766 N N . LEU A 1 92 ? 10.719 22.859 20.016 1 97.62 92 LEU A N 1
ATOM 767 C CA . LEU A 1 92 ? 10.539 21.969 18.859 1 97.62 92 LEU A CA 1
ATOM 768 C C . LEU A 1 92 ? 10.281 20.531 19.312 1 97.62 92 LEU A C 1
ATOM 770 O O . LEU A 1 92 ? 9.398 19.859 18.781 1 97.62 92 LEU A O 1
ATOM 774 N N . LYS A 1 93 ? 11.016 20.188 20.266 1 98.19 93 LYS A N 1
ATOM 775 C CA . LYS A 1 93 ? 10.906 18.828 20.828 1 98.19 93 LYS A CA 1
ATOM 776 C C . LYS A 1 93 ? 9.5 18.562 21.359 1 98.19 93 LYS A C 1
ATOM 778 O O . LYS A 1 93 ? 8.898 17.547 21.031 1 98.19 93 LYS A O 1
ATOM 783 N N . ILE A 1 94 ? 9.047 19.469 22.156 1 98.5 94 ILE A N 1
ATOM 784 C CA . ILE A 1 94 ? 7.75 19.297 22.797 1 98.5 94 ILE A CA 1
ATOM 785 C C . ILE A 1 94 ? 6.656 19.219 21.734 1 98.5 94 ILE A C 1
ATOM 787 O O . ILE A 1 94 ? 5.793 18.344 21.781 1 98.5 94 ILE A O 1
ATOM 791 N N . PHE A 1 95 ? 6.645 20.078 20.766 1 98.62 95 PHE A N 1
ATOM 792 C CA . PHE A 1 95 ? 5.609 20.094 19.734 1 98.62 95 PHE A CA 1
ATOM 793 C C . PHE A 1 95 ? 5.707 18.859 18.844 1 98.62 95 PHE A C 1
ATOM 795 O O . PHE A 1 95 ? 4.688 18.344 18.375 1 98.62 95 PHE A O 1
ATOM 802 N N . GLN A 1 96 ? 6.902 18.422 18.656 1 98.44 96 GLN A N 1
ATOM 803 C CA . GLN A 1 96 ? 7.082 17.188 17.875 1 98.44 96 GLN A CA 1
ATOM 804 C C . GLN A 1 96 ? 6.488 15.992 18.609 1 98.44 96 GLN A C 1
ATOM 806 O O . GLN A 1 96 ? 5.797 15.172 18 1 98.44 96 GLN A O 1
ATOM 811 N N . ILE A 1 97 ? 6.75 15.914 19.828 1 98.69 97 ILE A N 1
ATOM 812 C CA . ILE A 1 97 ? 6.254 14.805 20.641 1 98.69 97 ILE A CA 1
ATOM 813 C C . ILE A 1 97 ? 4.727 14.859 20.703 1 98.69 97 ILE A C 1
ATOM 815 O O . ILE A 1 97 ? 4.059 13.844 20.5 1 98.69 97 ILE A O 1
ATOM 819 N N . LEU A 1 98 ? 4.203 16 20.938 1 98.69 98 LEU A N 1
ATOM 820 C CA . LEU A 1 98 ? 2.754 16.156 21 1 98.69 98 LEU A CA 1
ATOM 821 C C . LEU A 1 98 ? 2.111 15.82 19.656 1 98.69 98 LEU A C 1
ATOM 823 O O . LEU A 1 98 ? 1.056 15.188 19.609 1 98.69 98 LEU A O 1
ATOM 827 N N . GLY A 1 99 ? 2.756 16.297 18.625 1 98.75 99 GLY A N 1
ATOM 828 C CA . GLY A 1 99 ? 2.248 16.016 17.297 1 98.75 99 GLY A CA 1
ATOM 829 C C . GLY A 1 99 ? 2.188 14.539 16.969 1 98.75 99 GLY A C 1
ATOM 830 O O . GLY A 1 99 ? 1.15 14.039 16.531 1 98.75 99 GLY A O 1
ATOM 831 N N . MET A 1 100 ? 3.236 13.859 17.25 1 98.62 100 MET A N 1
ATOM 832 C CA . MET A 1 100 ? 3.314 12.43 16.938 1 98.62 100 MET A CA 1
ATOM 833 C C . MET A 1 100 ? 2.402 11.625 17.859 1 98.62 100 MET A C 1
ATOM 835 O O . MET A 1 100 ? 1.843 10.609 17.453 1 98.62 100 MET A O 1
ATOM 839 N N . THR A 1 101 ? 2.266 12.078 19.047 1 98.62 101 THR A N 1
ATOM 840 C CA . THR A 1 101 ? 1.347 11.422 19.969 1 98.62 101 THR A CA 1
ATOM 841 C C . THR A 1 101 ? -0.092 11.539 19.484 1 98.62 101 THR A C 1
ATOM 843 O O . THR A 1 101 ? -0.846 10.562 19.516 1 98.62 101 THR A O 1
ATOM 846 N N . GLY A 1 102 ? -0.409 12.727 19.094 1 98.62 102 GLY A N 1
ATOM 847 C CA . GLY A 1 102 ? -1.734 12.922 18.531 1 98.62 102 GLY A CA 1
ATOM 848 C C . GLY A 1 102 ? -1.995 12.055 17.312 1 98.62 102 GLY A C 1
ATOM 849 O O . GLY A 1 102 ? -3.055 11.438 17.203 1 98.62 102 GLY A O 1
ATOM 850 N N . LYS A 1 103 ? -1.077 11.992 16.453 1 98.12 103 LYS A N 1
ATOM 851 C CA . LYS A 1 103 ? -1.216 11.18 15.25 1 98.12 103 LYS A CA 1
ATOM 852 C C . LYS A 1 103 ? -1.316 9.695 15.594 1 98.12 103 LYS A C 1
ATOM 854 O O . LYS A 1 103 ? -2.072 8.953 14.961 1 98.12 103 LYS A O 1
ATOM 859 N N . ALA A 1 104 ? -0.539 9.289 16.547 1 98.5 104 ALA A N 1
ATOM 860 C CA . ALA A 1 104 ? -0.611 7.898 16.984 1 98.5 104 ALA A CA 1
ATOM 861 C C . ALA A 1 104 ? -1.999 7.566 17.531 1 98.5 104 ALA A C 1
ATOM 863 O O . ALA A 1 104 ? -2.572 6.527 17.188 1 98.5 104 ALA A O 1
ATOM 864 N N . ALA A 1 105 ? -2.492 8.43 18.344 1 98.62 105 ALA A N 1
ATOM 865 C CA . ALA A 1 105 ? -3.822 8.227 18.906 1 98.62 105 ALA A CA 1
ATOM 866 C C . ALA A 1 105 ? -4.891 8.234 17.812 1 98.62 105 ALA A C 1
ATOM 868 O O . ALA A 1 105 ? -5.812 7.418 17.828 1 98.62 105 ALA A O 1
ATOM 869 N N . TRP A 1 106 ? -4.762 9.156 17 1 98.38 106 TRP A N 1
ATOM 870 C CA . TRP A 1 106 ? -5.672 9.25 15.859 1 98.38 106 TRP A CA 1
ATOM 871 C C . TRP A 1 106 ? -5.711 7.934 15.086 1 98.38 106 TRP A C 1
ATOM 873 O O . TRP A 1 106 ? -6.785 7.438 14.75 1 98.38 106 TRP A O 1
ATOM 883 N N . LEU A 1 107 ? -4.578 7.398 14.828 1 98.31 107 LEU A N 1
ATOM 884 C CA . LEU A 1 107 ? -4.5 6.211 13.992 1 98.31 107 LEU A CA 1
ATOM 885 C C . LEU A 1 107 ? -5.094 5 14.703 1 98.31 107 LEU A C 1
ATOM 887 O O . LEU A 1 107 ? -5.707 4.141 14.07 1 98.31 107 LEU A O 1
ATOM 891 N N . VAL A 1 108 ? -4.941 4.887 15.945 1 98.38 108 VAL A N 1
ATOM 892 C CA . VAL A 1 108 ? -5.57 3.816 16.719 1 98.38 108 VAL A CA 1
ATOM 893 C C . VAL A 1 108 ? -7.086 3.895 16.562 1 98.38 108 VAL A C 1
ATOM 895 O O . VAL A 1 108 ? -7.746 2.883 16.312 1 98.38 108 VAL A O 1
ATOM 898 N N . ALA A 1 109 ? -7.57 5.07 16.734 1 98.5 109 ALA A N 1
ATOM 899 C CA . ALA A 1 109 ? -9.008 5.266 16.562 1 98.5 109 ALA A CA 1
ATOM 900 C C . ALA A 1 109 ? -9.445 4.914 15.148 1 98.5 109 ALA A C 1
ATOM 902 O O . ALA A 1 109 ? -10.5 4.316 14.945 1 98.5 109 ALA A O 1
ATOM 903 N N . ASP A 1 110 ? -8.641 5.293 14.25 1 98 110 ASP A N 1
ATOM 904 C CA . ASP A 1 110 ? -8.93 5.023 12.852 1 98 110 ASP A CA 1
ATOM 905 C C . ASP A 1 110 ? -8.984 3.52 12.578 1 98 110 ASP A C 1
ATOM 907 O O . ASP A 1 110 ? -9.766 3.062 11.742 1 98 110 ASP A O 1
ATOM 911 N N . HIS A 1 111 ? -8.125 2.707 13.195 1 98.31 111 HIS A N 1
ATOM 912 C CA . HIS A 1 111 ? -8.18 1.255 13.078 1 98.31 111 HIS A CA 1
ATOM 913 C C . HIS A 1 111 ? -9.508 0.708 13.594 1 98.31 111 HIS A C 1
ATOM 915 O O . HIS A 1 111 ? -10.125 -0.149 12.953 1 98.31 111 HIS A O 1
ATOM 921 N N . VAL A 1 112 ? -9.93 1.202 14.703 1 98.44 112 VAL A N 1
ATOM 922 C CA . VAL A 1 112 ? -11.203 0.771 15.281 1 98.44 112 VAL A CA 1
ATOM 923 C C . VAL A 1 112 ? -12.344 1.088 14.312 1 98.44 112 VAL A C 1
ATOM 925 O O . VAL A 1 112 ? -13.227 0.258 14.094 1 98.44 112 VAL A O 1
ATOM 928 N N . ILE A 1 113 ? -12.297 2.225 13.812 1 98.44 113 ILE A N 1
ATOM 929 C CA . ILE A 1 113 ? -13.32 2.656 12.859 1 98.44 113 ILE A CA 1
ATOM 930 C C . ILE A 1 113 ? -13.359 1.705 11.672 1 98.44 113 ILE A C 1
ATOM 932 O O . ILE A 1 113 ? -14.43 1.273 11.242 1 98.44 113 ILE A O 1
ATOM 936 N N . TRP A 1 114 ? -12.203 1.388 11.156 1 98.44 114 TRP A N 1
ATOM 937 C CA . TRP A 1 114 ? -12.141 0.518 9.984 1 98.44 114 TRP A CA 1
ATOM 938 C C . TRP A 1 114 ? -12.734 -0.854 10.289 1 98.44 114 TRP A C 1
ATOM 940 O O . TRP A 1 114 ? -13.586 -1.353 9.555 1 98.44 114 TRP A O 1
ATOM 950 N N . PHE A 1 115 ? -12.32 -1.455 11.398 1 98.56 115 PHE A N 1
ATOM 951 C CA . PHE A 1 115 ? -12.805 -2.781 11.773 1 98.56 115 PHE A CA 1
ATOM 952 C C . PHE A 1 115 ? -14.305 -2.766 12.023 1 98.56 115 PHE A C 1
ATOM 954 O O . PHE A 1 115 ? -14.992 -3.76 11.773 1 98.56 115 PHE A O 1
ATOM 961 N N . THR A 1 116 ? -14.781 -1.673 12.516 1 98.62 116 THR A N 1
ATOM 962 C CA . THR A 1 116 ? -16.219 -1.545 12.766 1 98.62 116 THR A CA 1
ATOM 963 C C . THR A 1 116 ? -16.984 -1.404 11.453 1 98.62 116 THR A C 1
ATOM 965 O O . THR A 1 116 ? -18.031 -2.031 11.273 1 98.62 116 THR A O 1
ATOM 968 N N . LYS A 1 117 ? -16.469 -0.642 10.562 1 98.31 117 LYS A N 1
ATOM 969 C CA . LYS A 1 117 ? -17.141 -0.389 9.297 1 98.31 117 LYS A CA 1
ATOM 970 C C . LYS A 1 117 ? -17.234 -1.661 8.461 1 98.31 117 LYS A C 1
ATOM 972 O O . LYS A 1 117 ? -18.219 -1.858 7.727 1 98.31 117 LYS A O 1
ATOM 977 N N . ILE A 1 118 ? -16.25 -2.49 8.555 1 98.06 118 ILE A N 1
ATOM 978 C CA . ILE A 1 118 ? -16.312 -3.73 7.789 1 98.06 118 ILE A CA 1
ATOM 979 C C . ILE A 1 118 ? -17.016 -4.805 8.617 1 98.06 118 ILE A C 1
ATOM 981 O O . ILE A 1 118 ? -17.031 -5.977 8.242 1 98.06 118 ILE A O 1
ATOM 985 N N . LYS A 1 119 ? -17.484 -4.473 9.805 1 98.12 119 LYS A N 1
ATOM 986 C CA . LYS A 1 119 ? -18.359 -5.281 10.648 1 98.12 119 LYS A CA 1
ATOM 987 C C . LYS A 1 119 ? -17.609 -6.473 11.242 1 98.12 119 LYS A C 1
ATOM 989 O O . LYS A 1 119 ? -18.172 -7.562 11.375 1 98.12 119 LYS A O 1
ATOM 994 N N . VAL A 1 120 ? -16.375 -6.25 11.484 1 98.12 120 VAL A N 1
ATOM 995 C CA . VAL A 1 120 ? -15.594 -7.277 12.164 1 98.12 120 VAL A CA 1
ATOM 996 C C . VAL A 1 120 ? -15.734 -7.113 13.68 1 98.12 120 VAL A C 1
ATOM 998 O O . VAL A 1 120 ? -15.734 -8.102 14.422 1 98.12 120 VAL A O 1
ATOM 1001 N N . ILE A 1 121 ? -15.836 -5.855 14.102 1 98.06 121 ILE A N 1
ATOM 1002 C CA . ILE A 1 121 ? -16.094 -5.578 15.508 1 98.06 121 ILE A CA 1
ATOM 1003 C C . ILE A 1 121 ? -17.281 -4.641 15.641 1 98.06 121 ILE A C 1
ATOM 1005 O O . ILE A 1 121 ? -17.688 -3.994 14.664 1 98.06 121 ILE A O 1
ATOM 1009 N N . LYS A 1 122 ? -17.875 -4.703 16.859 1 97.31 122 LYS A N 1
ATOM 1010 C CA . LYS A 1 122 ? -18.969 -3.791 17.172 1 97.31 122 LYS A CA 1
ATOM 1011 C C . LYS A 1 122 ? -18.5 -2.66 18.078 1 97.31 122 LYS A C 1
ATOM 1013 O O . LYS A 1 122 ? -18 -2.906 19.188 1 97.31 122 LYS A O 1
ATOM 1018 N N . ALA A 1 123 ? -18.484 -1.449 17.578 1 98.12 123 ALA A N 1
ATOM 1019 C CA . ALA A 1 123 ? -18.125 -0.268 18.359 1 98.12 123 ALA A CA 1
ATOM 1020 C C . ALA A 1 123 ? -18.953 0.941 17.938 1 98.12 123 ALA A C 1
ATOM 1022 O O . ALA A 1 123 ? -19.609 0.919 16.891 1 98.12 123 ALA A O 1
ATOM 1023 N N . ASP A 1 124 ? -19.062 1.941 18.828 1 98.38 124 ASP A N 1
ATOM 1024 C CA . ASP A 1 124 ? -19.781 3.18 18.547 1 98.38 124 ASP A CA 1
ATOM 1025 C C . ASP A 1 124 ? -19.031 4.031 17.531 1 98.38 124 ASP A C 1
ATOM 1027 O O . ASP A 1 124 ? -18.125 4.789 17.891 1 98.38 124 ASP A O 1
ATOM 1031 N N . LEU A 1 125 ? -19.453 3.955 16.344 1 97.88 125 LEU A N 1
ATOM 1032 C CA . LEU A 1 125 ? -18.766 4.617 15.242 1 97.88 125 LEU A CA 1
ATOM 1033 C C . LEU A 1 125 ? -18.719 6.125 15.453 1 97.88 125 LEU A C 1
ATOM 1035 O O . LEU A 1 125 ? -17.734 6.781 15.109 1 97.88 125 LEU A O 1
ATOM 1039 N N . LEU A 1 126 ? -19.75 6.719 15.914 1 97.19 126 LEU A N 1
ATOM 1040 C CA . LEU A 1 126 ? -19.797 8.164 16.141 1 97.19 126 LEU A CA 1
ATOM 1041 C C . LEU A 1 126 ? -18.766 8.586 17.172 1 97.19 126 LEU A C 1
ATOM 1043 O O . LEU A 1 126 ? -18.047 9.57 16.984 1 97.19 126 LEU A O 1
ATOM 1047 N N . MET A 1 127 ? -18.703 7.844 18.219 1 98.06 127 MET A N 1
ATOM 1048 C CA . MET A 1 127 ? -17.75 8.156 19.281 1 98.06 127 MET A CA 1
ATOM 1049 C C . MET A 1 127 ? -16.312 8.062 18.781 1 98.06 127 MET A C 1
ATOM 1051 O O . MET A 1 127 ? -15.516 8.969 19 1 98.06 127 MET A O 1
ATOM 1055 N N . TRP A 1 128 ? -16.047 6.98 18.141 1 98.38 128 TRP A N 1
ATOM 1056 C CA . TRP A 1 128 ? -14.67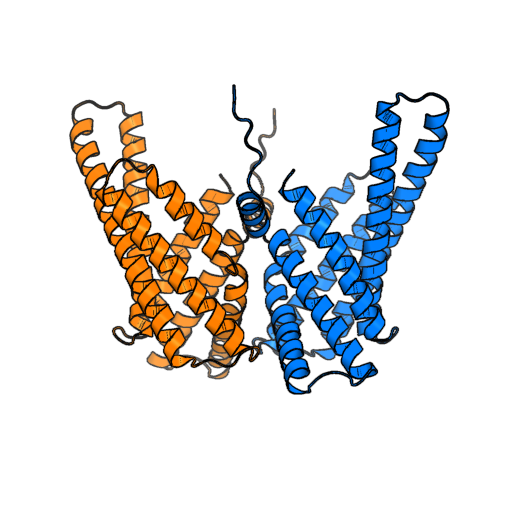2 6.762 17.688 1 98.38 128 TRP A CA 1
ATOM 1057 C C . TRP A 1 128 ? -14.305 7.75 16.594 1 98.38 128 TRP A C 1
ATOM 1059 O O . TRP A 1 128 ? -13.148 8.164 16.484 1 98.38 128 TRP A O 1
ATOM 1069 N N . SER A 1 129 ? -15.25 8.125 15.773 1 97.62 129 SER A N 1
ATOM 1070 C CA . SER A 1 129 ? -15 9.148 14.758 1 97.62 129 SER A CA 1
ATOM 1071 C C . SER A 1 129 ? -14.656 10.492 15.406 1 97.62 129 SER A C 1
ATOM 1073 O O . SER A 1 129 ? -13.781 11.211 14.914 1 97.62 129 SER A O 1
ATOM 1075 N N . LYS A 1 130 ? -15.312 10.82 16.438 1 97.88 130 LYS A N 1
ATOM 1076 C CA . LYS A 1 130 ? -15.023 12.055 17.172 1 97.88 130 LYS A CA 1
ATOM 1077 C C . LYS A 1 130 ? -13.641 12 17.812 1 97.88 130 LYS A C 1
ATOM 1079 O O . LYS A 1 130 ? -12.883 12.969 17.75 1 97.88 130 LYS A O 1
ATOM 1084 N N . ILE A 1 131 ? -13.375 10.875 18.422 1 98.56 131 ILE A N 1
ATOM 1085 C CA . ILE A 1 131 ? -12.062 10.695 19.031 1 98.56 131 ILE A CA 1
ATOM 1086 C C . ILE A 1 131 ? -10.977 10.852 17.969 1 98.56 131 ILE A C 1
ATOM 1088 O O . ILE A 1 131 ? -9.992 11.562 18.188 1 98.56 131 ILE A O 1
ATOM 1092 N N . SER A 1 132 ? -11.211 10.156 16.891 1 98.38 132 SER A N 1
ATOM 1093 C CA . SER A 1 132 ? -10.258 10.234 15.781 1 98.38 132 SER A CA 1
ATOM 1094 C C . SER A 1 132 ? -10.055 11.672 15.328 1 98.38 132 SER A C 1
ATOM 1096 O O . SER A 1 132 ? -8.914 12.125 15.18 1 98.38 132 SER A O 1
ATOM 1098 N N . ALA A 1 133 ? -11.086 12.414 15.148 1 97.81 133 ALA A N 1
ATOM 1099 C CA . ALA A 1 133 ? -11.016 13.789 14.656 1 97.81 133 ALA A CA 1
ATOM 1100 C C . ALA A 1 133 ? -10.305 14.688 15.664 1 97.81 133 ALA A C 1
ATOM 1102 O O . ALA A 1 133 ? -9.469 15.508 15.281 1 97.81 133 ALA A O 1
ATOM 1103 N N . TRP A 1 134 ? -10.609 14.523 16.875 1 98.56 134 TRP A N 1
ATOM 1104 C CA . TRP A 1 134 ? -10.031 15.367 17.922 1 98.56 134 TRP A CA 1
ATOM 1105 C C . TRP A 1 134 ? -8.539 15.086 18.078 1 98.56 134 TRP A C 1
ATOM 1107 O O . TRP A 1 134 ? -7.738 16.016 18.203 1 98.56 134 TRP A O 1
ATOM 1117 N N . THR A 1 135 ? -8.203 13.891 18.109 1 98.69 135 THR A N 1
ATOM 1118 C CA . THR A 1 135 ? -6.797 13.547 18.266 1 98.69 135 THR A CA 1
ATOM 1119 C C . THR A 1 135 ? -5.992 13.992 17.047 1 98.69 135 THR A C 1
ATOM 1121 O O . THR A 1 135 ? -4.867 14.477 17.172 1 98.69 135 THR A O 1
ATOM 1124 N N . TRP A 1 136 ? -6.566 13.797 15.953 1 98.31 136 TRP A N 1
ATOM 1125 C CA . TRP A 1 136 ? -5.914 14.281 14.742 1 98.31 136 TRP A CA 1
ATOM 1126 C C . TRP A 1 136 ? -5.734 15.789 14.781 1 98.31 136 TRP A C 1
ATOM 1128 O O . TRP A 1 136 ? -4.648 16.297 14.492 1 98.31 136 TRP A O 1
ATOM 1138 N N . PHE A 1 137 ? -6.746 16.469 15.164 1 98.56 137 PHE A N 1
ATOM 1139 C CA . PHE A 1 137 ? -6.715 17.922 15.25 1 98.56 137 PHE A CA 1
ATOM 1140 C C . PHE A 1 137 ? -5.609 18.391 16.188 1 98.56 137 PHE A C 1
ATOM 1142 O O . PHE A 1 137 ? -4.789 19.234 15.82 1 98.56 137 PHE A O 1
ATOM 1149 N N . LEU A 1 138 ? -5.594 17.859 17.344 1 98.69 138 LEU A N 1
ATOM 1150 C CA . LEU A 1 138 ? -4.613 18.281 18.344 1 98.69 138 LEU A CA 1
ATOM 1151 C C . LEU A 1 138 ? -3.195 17.953 17.891 1 98.69 138 LEU A C 1
ATOM 1153 O O . LEU A 1 138 ? -2.268 18.719 18.109 1 98.69 138 LEU A O 1
ATOM 1157 N N . GLY A 1 139 ? -3.066 16.828 17.281 1 98.62 139 GLY A N 1
ATOM 1158 C CA . GLY A 1 139 ? -1.765 16.469 16.75 1 98.62 139 GLY A CA 1
ATOM 1159 C C . GLY A 1 139 ? -1.268 17.438 15.695 1 98.62 139 GLY A C 1
ATOM 1160 O O . GLY A 1 139 ? -0.14 17.922 15.773 1 98.62 139 GLY A O 1
ATOM 1161 N N . ILE A 1 140 ? -2.094 17.703 14.766 1 98.69 140 ILE A N 1
ATOM 1162 C CA . ILE A 1 140 ? -1.688 18.578 13.672 1 98.69 140 ILE A CA 1
ATOM 1163 C C . ILE A 1 140 ? -1.477 20 14.195 1 98.69 140 ILE A C 1
ATOM 1165 O O . ILE A 1 140 ? -0.589 20.719 13.727 1 98.69 140 ILE A O 1
ATOM 1169 N N . LEU A 1 141 ? -2.293 20.438 15.102 1 98.75 141 LEU A N 1
ATOM 1170 C CA . LEU A 1 141 ? -2.09 21.75 15.711 1 98.75 141 LEU A CA 1
ATOM 1171 C C . LEU A 1 141 ? -0.689 21.859 16.312 1 98.75 141 LEU A C 1
ATOM 1173 O O . LEU A 1 141 ? -0.014 22.875 16.125 1 98.75 141 LEU A O 1
ATOM 1177 N N . ALA A 1 142 ? -0.293 20.859 17 1 98.81 142 ALA A N 1
ATOM 1178 C CA . ALA A 1 142 ? 1.053 20.859 17.562 1 98.81 142 ALA A CA 1
ATOM 1179 C C . ALA A 1 142 ? 2.111 20.922 16.469 1 98.81 142 ALA A C 1
ATOM 1181 O O . ALA A 1 142 ? 3.129 21.609 16.625 1 98.81 142 ALA A O 1
ATOM 1182 N N . LEU A 1 143 ? 1.88 20.297 15.391 1 98.5 143 LEU A N 1
ATOM 1183 C CA . LEU A 1 143 ? 2.84 20.297 14.289 1 98.5 143 LEU A CA 1
ATOM 1184 C C . LEU A 1 143 ? 2.883 21.656 13.602 1 98.5 143 LEU A C 1
ATOM 1186 O O . LEU A 1 143 ? 3.939 22.078 13.133 1 98.5 143 LEU A O 1
ATOM 1190 N N . VAL A 1 144 ? 1.737 22.266 13.516 1 98.69 144 VAL A N 1
ATOM 1191 C CA . VAL A 1 144 ? 1.703 23.625 12.984 1 98.69 144 VAL A CA 1
ATOM 1192 C C . VAL A 1 144 ? 2.551 24.547 13.859 1 98.69 144 VAL A C 1
ATOM 1194 O O . VAL A 1 144 ? 3.332 25.344 13.352 1 98.69 144 VAL A O 1
ATOM 1197 N N . LEU A 1 145 ? 2.414 24.406 15.133 1 98.69 145 LEU A N 1
ATOM 1198 C CA . LEU A 1 145 ? 3.201 25.203 16.062 1 98.69 145 LEU A CA 1
ATOM 1199 C C . LEU A 1 145 ? 4.688 24.875 15.938 1 98.69 145 LEU A C 1
ATOM 1201 O O . LEU A 1 145 ? 5.535 25.766 16.031 1 98.69 145 LEU A O 1
ATOM 1205 N N . ARG A 1 146 ? 4.984 23.656 15.773 1 98.19 146 ARG A N 1
ATOM 1206 C CA . ARG A 1 146 ? 6.359 23.234 15.531 1 98.19 146 ARG A CA 1
ATOM 1207 C C . ARG A 1 146 ? 6.922 23.906 14.281 1 98.19 146 ARG A C 1
ATOM 1209 O O . ARG A 1 146 ? 8.047 24.422 14.297 1 98.19 146 ARG A O 1
ATOM 1216 N N . ASP A 1 147 ? 6.117 23.906 13.258 1 98.06 147 ASP A N 1
ATOM 1217 C CA . ASP A 1 147 ? 6.539 24.516 12 1 98.06 147 ASP A CA 1
ATOM 1218 C C . ASP A 1 147 ? 6.789 26.016 12.172 1 98.06 147 ASP A C 1
ATOM 1220 O O . ASP A 1 147 ? 7.719 26.562 11.586 1 98.06 147 ASP A O 1
ATOM 1224 N N . LEU A 1 148 ? 5.953 26.656 12.906 1 98.31 148 LEU A N 1
ATOM 1225 C CA . LEU A 1 148 ? 6.121 28.094 13.172 1 98.31 148 LEU A CA 1
ATOM 1226 C C . LEU A 1 148 ? 7.418 28.344 13.93 1 98.31 148 LEU A C 1
ATOM 1228 O O . LEU A 1 148 ? 8.133 29.312 13.625 1 98.31 148 LEU A O 1
ATOM 1232 N N . ARG A 1 149 ? 7.715 27.547 14.891 1 97.88 149 ARG A N 1
ATOM 1233 C CA . ARG A 1 149 ? 8.961 27.672 15.633 1 97.88 149 ARG A CA 1
ATOM 1234 C C . ARG A 1 149 ? 10.164 27.469 14.727 1 97.88 149 ARG A C 1
ATOM 1236 O O . ARG A 1 149 ? 11.148 28.203 14.805 1 97.88 149 ARG A O 1
ATOM 1243 N N . LYS A 1 150 ? 10.094 26.453 13.938 1 97.19 150 LYS A N 1
ATOM 1244 C CA . LYS A 1 150 ? 11.172 26.172 12.992 1 97.19 150 LYS A CA 1
ATOM 1245 C C . LYS A 1 150 ? 11.398 27.344 12.047 1 97.19 150 LYS A C 1
ATOM 1247 O O . LYS A 1 150 ? 12.539 27.734 11.789 1 97.19 150 LYS A O 1
ATOM 1252 N N . LEU A 1 151 ? 10.344 27.875 11.547 1 97.19 151 LEU A N 1
ATOM 1253 C CA . LEU A 1 151 ? 10.422 29.016 10.641 1 97.19 151 LEU A CA 1
ATOM 1254 C C . LEU A 1 151 ? 11.031 30.219 11.352 1 97.19 151 LEU A C 1
ATOM 1256 O O . LEU A 1 151 ? 11.867 30.922 10.781 1 97.19 151 LEU A O 1
ATOM 1260 N N . HIS A 1 152 ? 10.633 30.438 12.516 1 96.69 152 HIS A N 1
ATOM 1261 C CA . HIS A 1 152 ? 11.18 31.531 13.312 1 96.69 152 HIS A CA 1
ATOM 1262 C C . HIS A 1 152 ? 12.688 31.375 13.484 1 96.69 152 HIS A C 1
ATOM 1264 O O . HIS A 1 152 ? 13.438 32.344 13.297 1 96.69 152 HIS A O 1
ATOM 1270 N N . ASN A 1 153 ? 13.109 30.188 13.844 1 96.06 153 ASN A N 1
ATOM 1271 C CA . ASN A 1 153 ? 14.531 29.906 14.031 1 96.06 153 ASN A CA 1
ATOM 1272 C C . ASN A 1 153 ? 15.32 30.156 12.75 1 96.06 153 ASN A C 1
ATOM 1274 O O . ASN A 1 153 ? 16.406 30.734 12.789 1 96.06 153 ASN A O 1
ATOM 1278 N N . LEU A 1 154 ? 14.773 29.766 11.664 1 95.75 154 LEU A N 1
ATOM 1279 C CA . LEU A 1 154 ? 15.461 29.891 10.383 1 95.75 154 LEU A CA 1
ATOM 1280 C C . LEU A 1 154 ? 15.547 31.359 9.953 1 95.75 154 LEU A C 1
ATOM 1282 O O . LEU A 1 154 ? 16.562 31.781 9.391 1 95.75 154 LEU A O 1
ATOM 1286 N N . ILE A 1 155 ? 14.516 32.125 10.211 1 94.81 155 ILE A N 1
ATOM 1287 C CA . ILE A 1 155 ? 14.508 33.562 9.875 1 94.81 155 ILE A CA 1
ATOM 1288 C C . ILE A 1 155 ? 15.562 34.281 10.711 1 94.81 155 ILE A C 1
ATOM 1290 O O . ILE A 1 155 ? 16.281 35.156 10.195 1 94.81 155 ILE A O 1
ATOM 1294 N N . GLU A 1 156 ? 15.656 33.938 11.961 1 93.56 156 GLU A N 1
ATOM 1295 C CA . GLU A 1 156 ? 16.656 34.531 12.836 1 93.56 156 GLU A CA 1
ATOM 1296 C C . GLU A 1 156 ? 18.078 34.219 12.367 1 93.56 156 GLU A C 1
ATOM 1298 O O . GLU A 1 156 ? 18.953 35.062 12.406 1 93.56 156 GLU A O 1
ATOM 1303 N N . LEU A 1 157 ? 18.203 32.969 12.031 1 91.12 157 LEU A N 1
ATOM 1304 C CA . LEU A 1 157 ? 19.516 32.562 11.508 1 91.12 157 LEU A CA 1
ATOM 1305 C C . LEU A 1 157 ? 19.844 33.344 10.242 1 91.12 157 LEU A C 1
ATOM 1307 O O . LEU A 1 157 ? 21 33.719 10.039 1 91.12 157 LEU A O 1
ATOM 1311 N N . ALA A 1 158 ? 18.891 33.562 9.406 1 89.44 158 ALA A N 1
ATOM 1312 C CA . ALA A 1 158 ? 19.094 34.25 8.141 1 89.44 158 ALA A CA 1
ATOM 1313 C C . ALA A 1 158 ? 19.469 35.719 8.383 1 89.44 158 ALA A C 1
ATOM 1315 O O . ALA A 1 158 ? 20.266 36.281 7.645 1 89.44 158 ALA A O 1
ATOM 1316 N N . LYS A 1 159 ? 18.938 36.281 9.312 1 87.75 159 LYS A N 1
ATOM 1317 C CA . LYS A 1 159 ? 19.25 37.656 9.672 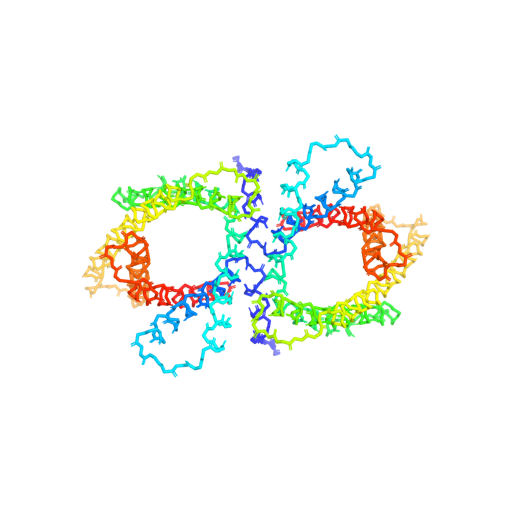1 87.75 159 LYS A CA 1
ATOM 1318 C C . LYS A 1 159 ? 20.703 37.781 10.109 1 87.75 159 LYS A C 1
ATOM 1320 O O . LYS A 1 159 ? 21.359 38.781 9.797 1 87.75 159 LYS A O 1
ATOM 1325 N N . GLY A 1 160 ? 21.156 36.812 10.75 1 82.62 160 GLY A N 1
ATOM 1326 C CA . GLY A 1 160 ? 22.547 36.812 11.211 1 82.62 160 GLY A CA 1
ATOM 1327 C C . GLY A 1 160 ? 23.547 36.562 10.102 1 82.62 160 GLY A C 1
ATOM 1328 O O . GLY A 1 160 ? 24.672 37.094 10.156 1 82.62 160 GLY A O 1
ATOM 1329 N N . LEU A 1 161 ? 23.203 35.719 9.133 1 77.31 161 LEU A N 1
ATOM 1330 C CA . LEU A 1 161 ? 24.125 35.375 8.047 1 77.31 161 LEU A CA 1
ATOM 1331 C C . LEU A 1 161 ? 24.219 36.5 7.027 1 77.31 161 LEU A C 1
ATOM 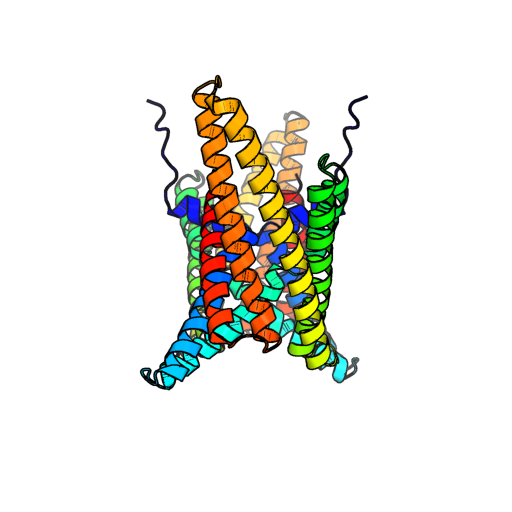1333 O O . LEU A 1 161 ? 25.234 36.625 6.34 1 77.31 161 LEU A O 1
ATOM 1337 N N . LYS A 1 162 ? 23.141 37.219 6.562 1 70.25 162 LYS A N 1
ATOM 1338 C CA . LYS A 1 162 ? 23.188 38.281 5.582 1 70.25 162 LYS A CA 1
ATOM 1339 C C . LYS A 1 162 ? 24.375 39.188 5.82 1 70.25 162 LYS A C 1
ATOM 1341 O O . LYS A 1 162 ? 24.938 39.781 4.875 1 70.25 162 LYS A O 1
ATOM 1346 N N . TYR A 1 163 ? 24.891 39.219 6.895 1 60.25 163 TYR A N 1
ATOM 1347 C CA . TYR A 1 163 ? 25.938 40.188 7.141 1 60.25 163 TYR A CA 1
ATOM 1348 C C . TYR A 1 163 ? 27.312 39.625 6.816 1 60.25 163 TYR A C 1
ATOM 1350 O O . TYR A 1 163 ? 28.281 40.344 6.637 1 60.25 163 TYR A O 1
ATOM 1358 N N . GLY A 1 164 ? 27.406 38.25 6.426 1 61.97 164 GLY A N 1
ATOM 1359 C CA . GLY A 1 164 ? 28.766 37.781 6.191 1 61.97 164 GLY A CA 1
ATOM 1360 C C . GLY A 1 164 ? 28.828 36.344 5.727 1 61.97 164 GLY A C 1
ATOM 1361 O O . GLY A 1 164 ? 29.906 35.75 5.637 1 61.97 164 GLY A O 1
ATOM 1362 N N . GLY A 1 165 ? 27.75 35.781 5.324 1 63.53 165 GLY A N 1
ATOM 1363 C CA . GLY A 1 165 ? 27.797 34.344 5.152 1 63.53 165 GLY A CA 1
ATOM 1364 C C . GLY A 1 165 ? 28.125 33.938 3.732 1 63.53 165 GLY A C 1
ATOM 1365 O O . GLY A 1 165 ? 28.062 34.75 2.809 1 63.53 165 GLY A O 1
ATOM 1366 N N . GLU A 1 166 ? 28.812 32.719 3.459 1 79.19 166 GLU A N 1
ATOM 1367 C CA . GLU A 1 166 ? 29.094 32.094 2.178 1 79.19 166 GLU A CA 1
ATOM 1368 C C . GLU A 1 166 ? 27.812 31.844 1.387 1 79.19 166 GLU A C 1
ATOM 1370 O O . GLU A 1 166 ? 26.75 31.594 1.969 1 79.19 166 GLU A O 1
ATOM 1375 N N . LYS A 1 167 ? 27.906 32.312 0.14 1 79.31 167 LYS A N 1
ATOM 1376 C CA . LYS A 1 167 ? 26.797 32.188 -0.807 1 79.31 167 LYS A CA 1
ATOM 1377 C C . LYS A 1 167 ? 26.125 30.844 -0.693 1 79.31 167 LYS A C 1
ATOM 1379 O O . LYS A 1 167 ? 24.891 30.75 -0.725 1 79.31 167 LYS A O 1
ATOM 1384 N N . ARG A 1 168 ? 26.922 29.922 -0.567 1 80.5 168 ARG A N 1
ATOM 1385 C CA . ARG A 1 168 ? 26.422 28.562 -0.467 1 80.5 168 ARG A CA 1
ATOM 1386 C C . ARG A 1 168 ? 25.547 28.391 0.776 1 80.5 168 ARG A C 1
ATOM 1388 O O . ARG A 1 168 ? 24.516 27.719 0.733 1 80.5 168 ARG A O 1
ATOM 1395 N N . ALA A 1 169 ? 26.031 29 1.708 1 84.62 169 ALA A N 1
ATOM 1396 C CA . ALA A 1 169 ? 25.281 28.938 2.963 1 84.62 169 ALA A CA 1
ATOM 1397 C C . ALA A 1 169 ? 23.953 29.688 2.863 1 84.62 169 ALA A C 1
ATOM 1399 O O . ALA A 1 169 ? 22.938 29.234 3.395 1 84.62 169 ALA A O 1
ATOM 1400 N N . LYS A 1 170 ? 23.953 30.672 2.168 1 87.25 170 LYS A N 1
ATOM 1401 C CA . LYS A 1 170 ? 22.75 31.469 1.99 1 87.25 170 LYS A CA 1
ATOM 1402 C C . LYS A 1 170 ? 21.719 30.719 1.14 1 87.25 170 LYS A C 1
ATOM 1404 O O . LYS A 1 170 ? 20.531 30.719 1.463 1 87.25 170 LYS A O 1
ATOM 1409 N N . VAL A 1 171 ? 22.188 30.188 0.138 1 89.81 171 VAL A N 1
ATOM 1410 C CA . VAL A 1 171 ? 21.297 29.438 -0.748 1 89.81 171 VAL A CA 1
ATOM 1411 C C . VAL A 1 171 ? 20.688 28.25 0.012 1 89.81 171 VAL A C 1
ATOM 1413 O O . VAL A 1 171 ? 19.5 27.984 -0.118 1 89.81 171 VAL A O 1
ATOM 1416 N N . ALA A 1 172 ? 21.469 27.594 0.722 1 91.06 172 ALA A N 1
ATOM 1417 C CA . ALA A 1 172 ? 21 26.469 1.517 1 91.06 172 ALA A CA 1
ATOM 1418 C C . ALA A 1 172 ? 19.938 26.906 2.521 1 91.06 172 ALA A C 1
ATOM 1420 O O . ALA A 1 172 ? 18.938 26.219 2.725 1 91.06 172 ALA A O 1
ATOM 1421 N N . LEU A 1 173 ? 20.203 27.984 3.053 1 92.88 173 LEU A N 1
ATOM 1422 C CA . LEU A 1 173 ? 19.266 28.516 4.035 1 92.88 173 LEU A CA 1
ATOM 1423 C C . LEU A 1 173 ? 17.938 28.906 3.369 1 92.88 173 LEU A C 1
ATOM 1425 O O . LEU A 1 173 ? 16.875 28.703 3.938 1 92.88 173 LEU A O 1
ATOM 1429 N N . GLU A 1 174 ? 18 29.484 2.279 1 92.69 174 GLU A N 1
ATOM 1430 C CA . GLU A 1 174 ? 16.797 29.859 1.537 1 92.69 174 GLU A CA 1
ATOM 1431 C C . GLU A 1 174 ? 15.961 28.641 1.168 1 92.69 174 GLU A C 1
ATOM 1433 O O . GLU A 1 174 ? 14.734 28.688 1.23 1 92.69 174 GLU A O 1
ATOM 1438 N N . LYS A 1 175 ? 16.609 27.641 0.746 1 94.69 175 LYS A N 1
ATOM 1439 C CA . LYS A 1 175 ? 15.914 26.406 0.426 1 94.69 175 LYS A CA 1
ATOM 1440 C C . LYS A 1 175 ? 15.227 25.828 1.66 1 94.69 175 LYS A C 1
ATOM 1442 O O . LYS A 1 175 ? 14.109 25.328 1.576 1 94.69 175 LYS A O 1
ATOM 1447 N N . GLU A 1 176 ? 15.867 25.938 2.691 1 95.12 176 GLU A N 1
ATOM 1448 C CA . GLU A 1 176 ? 15.297 25.438 3.943 1 95.12 176 GLU A CA 1
ATOM 1449 C C . GLU A 1 176 ? 14.086 26.266 4.363 1 95.12 176 GLU A C 1
ATOM 1451 O O . GLU A 1 176 ? 13.109 25.734 4.883 1 95.12 176 GLU A O 1
ATOM 1456 N N . LEU A 1 177 ? 14.227 27.531 4.195 1 96.19 177 LEU A N 1
ATOM 1457 C CA . LEU A 1 177 ? 13.117 28.422 4.512 1 96.19 177 LEU A CA 1
ATOM 1458 C C . LEU A 1 177 ? 11.906 28.125 3.641 1 96.19 177 LEU A C 1
ATOM 1460 O O . LEU A 1 177 ? 10.773 28.094 4.137 1 96.19 177 LEU A O 1
ATOM 1464 N N . GLU A 1 178 ? 12.148 27.875 2.447 1 96.38 178 GLU A N 1
ATOM 1465 C CA . GLU A 1 178 ? 11.07 27.562 1.525 1 96.38 178 GLU A CA 1
ATOM 1466 C C . GLU A 1 178 ? 10.398 26.234 1.906 1 96.38 178 GLU A C 1
ATOM 1468 O O . GLU A 1 178 ? 9.172 26.141 1.9 1 96.38 178 GLU A O 1
ATOM 1473 N N . SER A 1 179 ? 11.211 25.297 2.174 1 96.19 179 SER A N 1
ATOM 1474 C CA . SER A 1 179 ? 10.688 24 2.59 1 96.19 179 SER A CA 1
ATOM 1475 C C . SER A 1 179 ? 9.844 24.125 3.854 1 96.19 179 SER A C 1
ATOM 1477 O O . SER A 1 179 ? 8.805 23.469 3.977 1 96.19 179 SER A O 1
ATOM 1479 N N . ALA A 1 180 ? 10.289 24.906 4.719 1 96.75 180 ALA A N 1
ATOM 1480 C CA . ALA A 1 180 ? 9.57 25.109 5.977 1 96.75 180 ALA A CA 1
ATOM 1481 C C . ALA A 1 180 ? 8.227 25.781 5.738 1 96.75 180 ALA A C 1
ATOM 1483 O O . ALA A 1 180 ? 7.234 25.453 6.387 1 96.75 180 ALA A O 1
ATOM 1484 N N . LYS A 1 181 ? 8.234 26.75 4.906 1 98.12 181 LYS A N 1
ATOM 1485 C CA . LYS A 1 181 ? 6.996 27.438 4.57 1 98.12 181 LYS A CA 1
ATOM 1486 C C . LYS A 1 181 ? 5.98 26.484 3.953 1 98.12 181 LYS A C 1
ATOM 1488 O O . LYS A 1 181 ? 4.801 26.5 4.301 1 98.12 181 LYS A O 1
ATOM 1493 N N . ILE A 1 182 ? 6.422 25.672 3.078 1 98.19 182 ILE A N 1
ATOM 1494 C CA . ILE A 1 182 ? 5.551 24.719 2.396 1 98.19 182 ILE A CA 1
ATOM 1495 C C . ILE A 1 182 ? 4.992 23.719 3.402 1 98.19 182 ILE A C 1
ATOM 1497 O O . ILE A 1 182 ? 3.814 23.359 3.34 1 98.19 182 ILE A O 1
ATOM 1501 N N . GLU A 1 183 ? 5.812 23.344 4.305 1 98.06 183 GLU A N 1
ATOM 1502 C CA . GLU A 1 183 ? 5.363 22.438 5.348 1 98.06 183 GLU A CA 1
ATOM 1503 C C . GLU A 1 183 ? 4.273 23.062 6.207 1 98.06 183 GLU A C 1
ATOM 1505 O O . GLU A 1 183 ? 3.303 22.406 6.578 1 98.06 183 GLU A O 1
ATOM 1510 N N . LEU A 1 184 ? 4.5 24.266 6.531 1 98.5 184 LEU A N 1
ATOM 1511 C CA . LEU A 1 184 ? 3.514 24.984 7.324 1 98.5 184 LEU A CA 1
ATOM 1512 C C . LEU A 1 184 ? 2.184 25.078 6.582 1 98.5 184 LEU A C 1
ATOM 1514 O O . LEU A 1 184 ? 1.125 24.844 7.168 1 98.5 184 LEU A O 1
ATOM 1518 N N . ILE A 1 185 ? 2.236 25.422 5.332 1 98.69 185 ILE A N 1
ATOM 1519 C CA . ILE A 1 185 ? 1.027 25.516 4.523 1 98.69 185 ILE A CA 1
ATOM 1520 C C . ILE A 1 185 ? 0.324 24.156 4.484 1 98.69 185 ILE A C 1
ATOM 1522 O O . ILE A 1 185 ? -0.896 24.078 4.652 1 98.69 185 ILE A O 1
ATOM 1526 N N . LYS A 1 186 ? 1.035 23.172 4.289 1 98.62 186 LYS A N 1
ATOM 1527 C CA . LYS A 1 186 ? 0.498 21.812 4.234 1 98.62 186 LYS A CA 1
ATOM 1528 C C . LYS A 1 186 ? -0.21 21.453 5.539 1 98.62 186 LYS A C 1
ATOM 1530 O O . LYS A 1 186 ? -1.346 20.969 5.52 1 98.62 186 LYS A O 1
ATOM 1535 N N . ASP A 1 187 ? 0.422 21.703 6.668 1 98.69 187 ASP A N 1
ATOM 1536 C CA . ASP A 1 187 ? -0.141 21.328 7.961 1 98.69 187 ASP A CA 1
ATOM 1537 C C . ASP A 1 187 ? -1.354 22.203 8.297 1 98.69 187 ASP A C 1
ATOM 1539 O O . ASP A 1 187 ? -2.316 21.719 8.906 1 98.69 187 ASP A O 1
ATOM 1543 N N . VAL A 1 188 ? -1.343 23.422 7.922 1 98.5 188 VAL A N 1
ATOM 1544 C CA . VAL A 1 188 ? -2.492 24.297 8.133 1 98.5 188 VAL A CA 1
ATOM 1545 C C . VAL A 1 188 ? -3.682 23.781 7.324 1 98.5 188 VAL A C 1
ATOM 1547 O O . VAL A 1 188 ? -4.812 23.766 7.816 1 98.5 188 VAL A O 1
ATOM 1550 N N . CYS A 1 189 ? -3.42 23.406 6.129 1 98.56 189 CYS A N 1
ATOM 1551 C CA . CYS A 1 189 ? -4.477 22.859 5.297 1 98.56 189 CYS A CA 1
ATOM 1552 C C . CYS A 1 189 ? -5 21.547 5.883 1 98.56 189 CYS A C 1
ATOM 1554 O O . CYS A 1 189 ? -6.203 21.281 5.836 1 98.56 189 CYS A O 1
ATOM 1556 N N . ASP A 1 190 ? -4.152 20.797 6.418 1 98.38 190 ASP A N 1
ATOM 1557 C CA . ASP A 1 190 ? -4.566 19.547 7.051 1 98.38 190 ASP A CA 1
ATOM 1558 C C . ASP A 1 190 ? -5.465 19.812 8.25 1 98.38 190 ASP A C 1
ATOM 1560 O O . ASP A 1 190 ? -6.328 19 8.578 1 98.38 190 ASP A O 1
ATOM 1564 N N . LEU A 1 191 ? -5.301 20.922 8.93 1 97.88 191 LEU A N 1
ATOM 1565 C CA . LEU A 1 191 ? -6.109 21.281 10.094 1 97.88 191 LEU A CA 1
ATOM 1566 C C . LEU A 1 191 ? -7.578 21.438 9.703 1 97.88 191 LEU A C 1
ATOM 1568 O O . LEU A 1 191 ? -8.469 21.219 10.531 1 97.88 191 LEU A O 1
ATOM 1572 N N . MET A 1 192 ? -7.773 21.766 8.523 1 97.75 192 MET A N 1
ATOM 1573 C CA . MET A 1 192 ? -9.133 22.031 8.062 1 97.75 192 MET A CA 1
ATOM 1574 C C . MET A 1 192 ? -9.945 20.734 7.977 1 97.75 192 MET A C 1
ATOM 1576 O O . MET A 1 192 ? -11.172 20.766 8.062 1 97.75 192 MET A O 1
ATOM 1580 N N . ILE A 1 193 ? -9.312 19.656 7.848 1 97.5 193 ILE A N 1
ATOM 1581 C CA . ILE A 1 193 ? -9.977 18.375 7.633 1 97.5 193 ILE A CA 1
ATOM 1582 C C . ILE A 1 193 ? -10.703 17.953 8.906 1 97.5 193 ILE A C 1
ATOM 1584 O O . ILE A 1 193 ? -11.93 17.797 8.906 1 97.5 193 ILE A O 1
ATOM 1588 N N . PRO A 1 194 ? -9.945 17.844 10.023 1 97.44 194 PRO A N 1
ATOM 1589 C CA . PRO A 1 194 ? -10.68 17.469 11.242 1 97.44 194 PRO A CA 1
ATOM 1590 C C . PRO A 1 194 ? -11.672 18.547 11.68 1 97.44 194 PRO A C 1
ATOM 1592 O O . PRO A 1 194 ? -12.711 18.219 12.266 1 97.44 194 PRO A O 1
ATOM 1595 N N . LEU A 1 195 ? -11.414 19.781 11.438 1 97.06 195 LEU A N 1
ATOM 1596 C CA . LEU A 1 195 ? -12.359 20.828 11.766 1 97.06 195 LEU A CA 1
ATOM 1597 C C . LEU A 1 195 ? -13.664 20.656 10.984 1 97.06 195 LEU A C 1
ATOM 1599 O O . LEU A 1 195 ? -14.742 20.969 11.5 1 97.06 195 LEU A O 1
ATOM 1603 N N . GLY A 1 196 ? -13.492 20.25 9.758 1 94.5 196 GLY A N 1
ATOM 1604 C CA . GLY A 1 196 ? -14.68 19.922 8.992 1 94.5 196 GLY A CA 1
ATOM 1605 C C . GLY A 1 196 ? -15.438 18.734 9.547 1 94.5 196 GLY A C 1
ATOM 1606 O O . GLY A 1 196 ? -16.656 18.75 9.641 1 94.5 196 GLY A O 1
ATOM 1607 N N . SER A 1 197 ? -14.711 17.719 9.891 1 93.94 197 SER A N 1
ATOM 1608 C CA . SER A 1 197 ? -15.312 16.516 10.445 1 93.94 197 SER A CA 1
ATOM 1609 C C . SER A 1 197 ? -16.047 16.812 11.742 1 93.94 197 SER A C 1
ATOM 1611 O O . SER A 1 197 ? -17.078 16.188 12.039 1 93.94 197 SER A O 1
ATOM 1613 N N . LEU A 1 198 ? -15.57 17.719 12.531 1 95.38 198 LEU A N 1
ATOM 1614 C CA . LEU A 1 198 ? -16.156 18.109 13.812 1 95.38 198 LEU A CA 1
ATOM 1615 C C . LEU A 1 198 ? -17.25 19.156 13.617 1 95.38 198 LEU A C 1
ATOM 1617 O O . LEU A 1 198 ? -17.891 19.562 14.586 1 95.38 198 LEU A O 1
ATOM 1621 N N . GLN A 1 199 ? -17.406 19.656 12.383 1 93.81 199 GLN A N 1
ATOM 1622 C CA . GLN A 1 199 ? -18.469 20.562 11.977 1 93.81 199 GLN A CA 1
ATOM 1623 C C . GLN A 1 199 ? -18.203 21.984 12.5 1 93.81 199 GLN A C 1
ATOM 1625 O O . GLN A 1 199 ? -19.156 22.734 12.758 1 93.81 199 GLN A O 1
ATOM 1630 N N . TYR A 1 200 ? -16.984 22.219 12.773 1 95.62 200 TYR A N 1
ATOM 1631 C CA . TYR A 1 200 ? -16.594 23.594 13.086 1 95.62 200 TYR A CA 1
ATOM 1632 C C . TYR A 1 200 ? -16.328 24.391 11.812 1 95.62 200 TYR A C 1
ATOM 1634 O O . TYR A 1 200 ? -16.297 25.609 11.836 1 95.62 200 TYR A O 1
ATOM 1642 N N . LEU A 1 201 ? -16.047 23.688 10.719 1 93.56 201 LEU A N 1
ATOM 1643 C CA . LEU A 1 201 ? -15.93 24.234 9.367 1 93.56 201 LEU A CA 1
ATOM 1644 C C . LEU A 1 201 ? -16.859 23.516 8.406 1 93.56 201 LEU A C 1
ATOM 1646 O O . LEU A 1 201 ? -17.234 22.359 8.641 1 93.56 201 LEU A O 1
ATOM 1650 N N . ASN A 1 202 ? -17.188 24.25 7.406 1 92.31 202 ASN A N 1
ATOM 1651 C CA . ASN A 1 202 ? -18 23.594 6.379 1 92.31 202 ASN A CA 1
ATOM 1652 C C . ASN A 1 202 ? -17.203 22.5 5.672 1 92.31 202 ASN A C 1
ATOM 1654 O O . ASN A 1 202 ? -15.977 22.562 5.59 1 92.31 202 ASN A O 1
ATOM 1658 N N . LYS A 1 203 ? -17.938 21.547 5.168 1 89.06 203 LYS A N 1
ATOM 1659 C CA . LYS A 1 203 ? -17.328 20.391 4.527 1 89.06 203 LYS A CA 1
ATOM 1660 C C . LYS A 1 203 ? -16.484 20.812 3.32 1 89.06 203 LYS A C 1
ATOM 1662 O O . LYS A 1 203 ? -15.484 20.172 2.996 1 89.06 203 LYS A O 1
ATOM 1667 N N . GLY A 1 204 ? -16.844 21.812 2.723 1 93.25 204 GLY A N 1
ATOM 1668 C CA . GLY A 1 204 ? -16.109 22.328 1.581 1 93.25 204 GLY A CA 1
ATOM 1669 C C . GLY A 1 204 ? -14.695 22.75 1.925 1 93.25 204 GLY A C 1
ATOM 1670 O O . GLY A 1 204 ? -13.766 22.5 1.164 1 93.25 204 GLY A O 1
ATOM 1671 N N . TRP A 1 205 ? -14.578 23.375 3.031 1 94.19 205 TRP A N 1
ATOM 1672 C CA . TRP A 1 205 ? -13.258 23.812 3.471 1 94.19 205 TRP A CA 1
ATOM 1673 C C . TRP A 1 205 ? -12.367 22.625 3.805 1 94.19 205 TRP A C 1
ATOM 1675 O O . TRP A 1 205 ? -11.172 22.641 3.512 1 94.19 205 TRP A O 1
ATOM 1685 N N . GLY A 1 206 ? -12.945 21.656 4.449 1 95.81 206 GLY A N 1
ATOM 1686 C CA . GLY A 1 206 ? -12.188 20.438 4.707 1 95.81 206 GLY A CA 1
ATOM 1687 C C . GLY A 1 206 ? -11.688 19.766 3.445 1 95.81 206 GLY A C 1
ATOM 1688 O O . GLY A 1 206 ? -10.523 19.359 3.373 1 95.81 206 GLY A O 1
ATOM 1689 N N . ALA A 1 207 ? -12.547 19.688 2.465 1 97.25 207 ALA A N 1
ATOM 1690 C CA . ALA A 1 207 ? -12.195 19.078 1.189 1 97.25 207 ALA A CA 1
ATOM 1691 C C . ALA A 1 207 ? -11.125 19.891 0.465 1 97.25 207 ALA A C 1
ATOM 1693 O O . ALA A 1 207 ? -10.211 19.328 -0.146 1 97.25 207 ALA A O 1
ATOM 1694 N N . THR A 1 208 ? -11.25 21.156 0.54 1 97.75 208 THR A N 1
ATOM 1695 C CA . THR A 1 208 ? -10.289 22.047 -0.105 1 97.75 208 THR A CA 1
ATOM 1696 C C . THR A 1 208 ? -8.914 21.922 0.55 1 97.75 208 THR A C 1
ATOM 1698 O O . THR A 1 208 ? -7.906 21.75 -0.138 1 97.75 208 THR A O 1
ATOM 1701 N N . GLY A 1 209 ? -8.93 22.047 1.847 1 98.19 209 GLY A N 1
ATOM 1702 C CA . GLY A 1 209 ? -7.68 21.875 2.57 1 98.19 209 GLY A CA 1
ATOM 1703 C C . GLY A 1 209 ? -7.039 20.516 2.318 1 98.19 209 GLY A C 1
ATOM 1704 O O . GLY A 1 209 ? -5.828 20.422 2.1 1 98.19 209 GLY A O 1
ATOM 1705 N N . GLY A 1 210 ? -7.855 19.484 2.332 1 98.12 210 GLY A N 1
ATOM 1706 C CA . GLY A 1 210 ? -7.359 18.141 2.049 1 98.12 210 GLY A CA 1
ATOM 1707 C C . GLY A 1 210 ? -6.754 18.016 0.665 1 98.12 210 GLY A C 1
ATOM 1708 O O . GLY A 1 210 ? -5.73 17.344 0.49 1 98.12 210 GLY A O 1
ATOM 1709 N N . THR A 1 211 ? -7.355 18.609 -0.294 1 98.62 211 THR A N 1
ATOM 1710 C CA . THR A 1 211 ? -6.859 18.547 -1.664 1 98.62 211 THR A CA 1
ATOM 1711 C C . THR A 1 211 ? -5.504 19.234 -1.78 1 98.62 211 THR A C 1
ATOM 1713 O O . THR A 1 211 ? -4.555 18.672 -2.334 1 98.62 211 THR A O 1
ATOM 1716 N N . ILE A 1 212 ? -5.406 20.391 -1.189 1 98.69 212 ILE A N 1
ATOM 1717 C CA . ILE A 1 212 ? -4.172 21.156 -1.273 1 98.69 212 ILE A CA 1
ATOM 1718 C C . ILE A 1 212 ? -3.051 20.438 -0.539 1 98.69 212 ILE A C 1
ATOM 1720 O O . ILE A 1 212 ? -1.958 20.25 -1.081 1 98.69 212 ILE A O 1
ATOM 1724 N N . SER A 1 213 ? -3.318 20.047 0.652 1 98.69 213 SER A N 1
ATOM 1725 C CA . SER A 1 213 ? -2.295 19.359 1.43 1 98.69 213 SER A CA 1
ATOM 1726 C C . SER A 1 213 ? -1.865 18.062 0.75 1 98.69 213 SER A C 1
ATOM 1728 O O . SER A 1 213 ? -0.692 17.688 0.8 1 98.69 213 SER A O 1
ATOM 1730 N N . SER A 1 214 ? -2.812 17.375 0.091 1 98.75 214 SER A N 1
ATOM 1731 C CA . SER A 1 214 ? -2.49 16.141 -0.603 1 98.75 214 SER A CA 1
ATOM 1732 C C . SER A 1 214 ? -1.583 16.391 -1.802 1 98.75 214 SER A C 1
ATOM 1734 O O . SER A 1 214 ? -0.67 15.609 -2.072 1 98.75 214 SER A O 1
ATOM 1736 N N . LEU A 1 215 ? -1.845 17.453 -2.473 1 98.62 215 LEU A N 1
ATOM 1737 C CA . LEU A 1 215 ? -1.01 17.797 -3.617 1 98.62 215 LEU A CA 1
ATOM 1738 C C . LEU A 1 215 ? 0.413 18.125 -3.176 1 98.62 215 LEU A C 1
ATOM 1740 O O . LEU A 1 215 ? 1.379 17.688 -3.807 1 98.62 215 LEU A O 1
ATOM 1744 N N . ILE A 1 216 ? 0.499 18.828 -2.121 1 98.5 216 ILE A N 1
ATOM 1745 C CA . ILE A 1 216 ? 1.81 19.156 -1.574 1 98.5 216 ILE A CA 1
ATOM 1746 C C . ILE A 1 216 ? 2.514 17.891 -1.112 1 98.5 216 ILE A C 1
ATOM 1748 O O . ILE A 1 216 ? 3.688 17.672 -1.422 1 98.5 216 ILE A O 1
ATOM 1752 N N . GLY A 1 217 ? 1.772 17.047 -0.399 1 98.19 217 GLY A N 1
ATOM 1753 C CA . GLY A 1 217 ? 2.338 15.797 0.067 1 98.19 217 GLY A CA 1
ATOM 1754 C C . GLY A 1 217 ? 2.791 14.891 -1.062 1 98.19 217 GLY A C 1
ATOM 1755 O O . GLY A 1 217 ? 3.822 14.219 -0.955 1 98.19 217 GLY A O 1
ATOM 1756 N N . LEU A 1 218 ? 2.014 14.891 -2.08 1 98.44 218 LEU A N 1
ATOM 1757 C CA . LEU A 1 218 ? 2.355 14.094 -3.25 1 98.44 218 LEU A CA 1
ATOM 1758 C C . LEU A 1 218 ? 3.668 14.562 -3.867 1 98.44 218 LEU A C 1
ATOM 1760 O O . LEU A 1 218 ? 4.543 13.75 -4.176 1 98.44 218 LEU A O 1
ATOM 1764 N N . GLN A 1 219 ? 3.803 15.836 -4.039 1 98.06 219 GLN A N 1
ATOM 1765 C CA . GLN A 1 219 ? 5.012 16.406 -4.625 1 98.06 219 GLN A CA 1
ATOM 1766 C C . GLN A 1 219 ? 6.227 16.156 -3.738 1 98.06 219 GLN A C 1
ATOM 1768 O O . GLN A 1 219 ? 7.301 15.805 -4.23 1 98.06 219 GLN A O 1
ATOM 1773 N N . GLN A 1 220 ? 6.066 16.328 -2.488 1 97.44 220 GLN A N 1
ATOM 1774 C CA . GLN A 1 220 ? 7.164 16.125 -1.547 1 97.44 220 GLN A CA 1
ATOM 1775 C C . GLN A 1 220 ? 7.625 14.672 -1.543 1 97.44 220 GLN A C 1
ATOM 1777 O O . GLN A 1 220 ? 8.828 14.398 -1.556 1 97.44 220 GLN A O 1
ATOM 1782 N N . THR A 1 221 ? 6.684 13.773 -1.556 1 97.94 221 THR A N 1
ATOM 1783 C CA . THR A 1 221 ? 7.004 12.352 -1.517 1 97.94 221 THR A CA 1
ATOM 1784 C C . THR A 1 221 ? 7.66 11.914 -2.82 1 97.94 221 THR A C 1
ATOM 1786 O O . THR A 1 221 ? 8.602 11.117 -2.811 1 97.94 221 THR A O 1
ATOM 1789 N N . TRP A 1 222 ? 7.121 12.453 -3.914 1 97.81 222 TRP A N 1
ATOM 1790 C CA . TRP A 1 222 ? 7.719 12.156 -5.211 1 97.81 222 TRP A CA 1
ATOM 1791 C C . TRP A 1 222 ? 9.188 12.562 -5.238 1 97.81 222 TRP A C 1
ATOM 1793 O O . TRP A 1 222 ? 10.047 11.781 -5.656 1 97.81 222 TRP A O 1
ATOM 1803 N N . CYS A 1 223 ? 9.477 13.773 -4.695 1 96.62 223 CYS A N 1
ATOM 1804 C CA . CYS A 1 223 ? 10.836 14.289 -4.695 1 96.62 223 CYS A CA 1
ATOM 1805 C C . CYS A 1 223 ? 11.727 13.484 -3.75 1 96.62 223 CYS A C 1
ATOM 1807 O O . CYS A 1 223 ? 12.883 13.203 -4.062 1 96.62 223 CYS A O 1
ATOM 1809 N N . GLN A 1 224 ? 11.219 13.141 -2.707 1 96 224 GLN A N 1
ATOM 1810 C CA . GLN A 1 224 ? 11.984 12.406 -1.706 1 96 224 GLN A CA 1
ATOM 1811 C C . GLN A 1 224 ? 12.367 11.023 -2.217 1 96 224 GLN A C 1
ATOM 1813 O O . GLN A 1 224 ? 13.516 10.594 -2.057 1 96 224 GLN A O 1
ATOM 1818 N N . ILE A 1 225 ? 11.453 10.305 -2.848 1 96.25 225 ILE A N 1
ATOM 1819 C CA . ILE A 1 225 ? 11.664 8.93 -3.279 1 96.25 225 ILE A CA 1
ATOM 1820 C C . ILE A 1 225 ? 12.57 8.906 -4.508 1 96.25 225 ILE A C 1
ATOM 1822 O O . ILE A 1 225 ? 13.391 8 -4.668 1 96.25 225 ILE A O 1
ATOM 1826 N N . ASN A 1 226 ? 12.477 9.914 -5.375 1 93.38 226 ASN A N 1
ATOM 1827 C CA . ASN A 1 226 ? 13.227 9.898 -6.629 1 93.38 226 ASN A CA 1
ATOM 1828 C C . ASN A 1 226 ? 14.484 10.75 -6.543 1 93.38 226 ASN A C 1
ATOM 1830 O O . ASN A 1 226 ? 15.117 11.039 -7.559 1 93.38 226 ASN A O 1
ATOM 1834 N N . LYS A 1 227 ? 14.977 11.164 -5.453 1 85.88 227 LYS A N 1
ATOM 1835 C CA . LYS A 1 227 ? 16.266 11.836 -5.301 1 85.88 227 LYS A CA 1
ATOM 1836 C C . LYS A 1 227 ? 17.422 10.891 -5.598 1 85.88 227 LYS A C 1
ATOM 1838 O O . LYS A 1 227 ? 17.344 9.703 -5.281 1 85.88 227 LYS A O 1
ATOM 1843 N N . MET B 1 1 ? 34.312 -0.269 20.734 1 25.34 1 MET B N 1
ATOM 1844 C CA . MET B 1 1 ? 33.438 -1.438 20.562 1 25.34 1 MET B CA 1
ATOM 1845 C C . MET B 1 1 ? 32.188 -1.083 19.766 1 25.34 1 MET B C 1
ATOM 1847 O O . MET B 1 1 ? 31.375 -0.282 20.219 1 25.34 1 MET B O 1
ATOM 1851 N N . SER B 1 2 ? 32.25 -0.887 18.531 1 33.38 2 SER B N 1
ATOM 1852 C CA . SER B 1 2 ? 31.25 -0.392 17.578 1 33.38 2 SER B CA 1
ATOM 1853 C C . SER B 1 2 ? 29.938 -1.158 17.719 1 33.38 2 SER B C 1
ATOM 1855 O O . SER B 1 2 ? 29.906 -2.383 17.578 1 33.38 2 SER B O 1
ATOM 1857 N N . PHE B 1 3 ? 29.125 -0.929 18.75 1 37.72 3 PHE B N 1
ATOM 1858 C CA . PHE B 1 3 ? 27.859 -1.609 18.984 1 37.72 3 PHE B CA 1
ATOM 1859 C C . PHE B 1 3 ? 27.141 -1.909 17.672 1 37.72 3 PHE B C 1
ATOM 1861 O O . PHE B 1 3 ? 26.672 -0.994 16.984 1 37.72 3 PHE B O 1
ATOM 1868 N N . SER B 1 4 ? 27.578 -2.639 16.734 1 42.97 4 SER B N 1
ATOM 1869 C CA . SER B 1 4 ? 26.984 -3.23 15.547 1 42.97 4 SER B CA 1
ATOM 1870 C C . SER B 1 4 ? 25.516 -3.598 15.781 1 42.97 4 SER B C 1
ATOM 1872 O O . SER B 1 4 ? 25.219 -4.656 16.344 1 42.97 4 SER B O 1
ATOM 1874 N N . SER B 1 5 ? 24.547 -2.893 16.5 1 50.62 5 SER B N 1
ATOM 1875 C CA . SER B 1 5 ? 23.25 -3.158 17.125 1 50.62 5 SER B CA 1
ATOM 1876 C C . SER B 1 5 ? 22.234 -3.668 16.094 1 50.62 5 SER B C 1
ATOM 1878 O O . SER B 1 5 ? 22 -3.02 15.078 1 50.62 5 SER B O 1
ATOM 1880 N N . ASN B 1 6 ? 22.109 -4.941 15.93 1 61.84 6 ASN B N 1
ATOM 1881 C CA . ASN B 1 6 ? 21.047 -5.605 15.164 1 61.84 6 ASN B CA 1
ATOM 1882 C C . ASN B 1 6 ? 19.719 -4.867 15.273 1 61.84 6 ASN B C 1
ATOM 1884 O O . ASN B 1 6 ? 19.234 -4.621 16.375 1 61.84 6 ASN B O 1
ATOM 1888 N N . PRO B 1 7 ? 19.281 -4.34 14.172 1 75.44 7 PRO B N 1
ATOM 1889 C CA . PRO B 1 7 ? 18.016 -3.6 14.25 1 75.44 7 PRO B CA 1
ATOM 1890 C C . PRO B 1 7 ? 16.906 -4.379 14.961 1 75.44 7 PRO B C 1
ATOM 1892 O O . PRO B 1 7 ? 16.828 -5.605 14.828 1 75.44 7 PRO B O 1
ATOM 1895 N N . SER B 1 8 ? 16.281 -3.799 15.852 1 88.31 8 SER B N 1
ATOM 1896 C CA . SER B 1 8 ? 15.164 -4.383 16.578 1 88.31 8 SER B CA 1
ATOM 1897 C C . SER B 1 8 ? 14.086 -4.879 15.609 1 88.31 8 SER B C 1
ATOM 1899 O O . SER B 1 8 ? 14.062 -4.484 14.445 1 88.31 8 SER B O 1
ATOM 1901 N N . PHE B 1 9 ? 13.297 -5.875 15.914 1 92.25 9 PHE B N 1
ATOM 1902 C CA . PHE B 1 9 ? 12.18 -6.402 15.148 1 92.25 9 PHE B CA 1
ATOM 1903 C C . PHE B 1 9 ? 11.242 -5.277 14.711 1 92.25 9 PHE B C 1
ATOM 1905 O O . PHE B 1 9 ? 10.742 -5.285 13.586 1 92.25 9 PHE B O 1
ATOM 1912 N N . VAL B 1 10 ? 11.156 -4.324 15.602 1 92.69 10 VAL B N 1
ATOM 1913 C CA . VAL B 1 10 ? 10.242 -3.219 15.328 1 92.69 10 VAL B CA 1
ATOM 1914 C C . VAL B 1 10 ? 10.75 -2.404 14.141 1 92.69 10 VAL B C 1
ATOM 1916 O O . VAL B 1 10 ? 9.977 -2.045 13.25 1 92.69 10 VAL B O 1
ATOM 1919 N N . ARG B 1 11 ? 11.977 -2.145 14.086 1 93.56 11 ARG B N 1
ATOM 1920 C CA . ARG B 1 11 ? 12.562 -1.38 12.992 1 93.56 11 ARG B CA 1
ATOM 1921 C C . ARG B 1 11 ? 12.484 -2.154 11.68 1 93.56 11 ARG B C 1
ATOM 1923 O O . ARG B 1 11 ? 12.227 -1.571 10.625 1 93.56 11 ARG B O 1
ATOM 1930 N N . LYS B 1 12 ? 12.727 -3.445 11.766 1 96.31 12 LYS B N 1
ATOM 1931 C CA . LYS B 1 12 ? 12.617 -4.297 10.586 1 96.31 12 LYS B CA 1
ATOM 1932 C C . LYS B 1 12 ? 11.18 -4.332 10.07 1 96.31 12 LYS B C 1
ATOM 1934 O O . LYS B 1 12 ? 10.953 -4.355 8.859 1 96.31 12 LYS B O 1
ATOM 1939 N N . PHE B 1 13 ? 10.266 -4.355 11.055 1 97.38 13 PHE B N 1
ATOM 1940 C CA . PHE B 1 13 ? 8.859 -4.398 10.688 1 97.38 13 PHE B CA 1
ATOM 1941 C C . PHE B 1 13 ? 8.43 -3.09 10.039 1 97.38 13 PHE B C 1
ATOM 1943 O O . PHE B 1 13 ? 7.688 -3.094 9.047 1 97.38 13 PHE B O 1
ATOM 1950 N N . ILE B 1 14 ? 8.898 -1.988 10.523 1 96.25 14 ILE B N 1
ATOM 1951 C CA . ILE B 1 14 ? 8.586 -0.678 9.961 1 96.25 14 ILE B CA 1
ATOM 1952 C C . ILE B 1 14 ? 9.148 -0.576 8.547 1 96.25 14 ILE B C 1
ATOM 1954 O O . ILE B 1 14 ? 8.469 -0.107 7.637 1 96.25 14 ILE B O 1
ATOM 1958 N N . LYS B 1 15 ? 10.367 -1.021 8.367 1 96.81 15 LYS B N 1
ATOM 1959 C CA . LYS B 1 15 ? 10.969 -1.033 7.039 1 96.81 15 LYS B CA 1
ATOM 1960 C C . LYS B 1 15 ? 10.18 -1.919 6.082 1 96.81 15 LYS B C 1
ATOM 1962 O O . LYS B 1 15 ? 9.898 -1.525 4.945 1 96.81 15 LYS B O 1
ATOM 1967 N N . PHE B 1 16 ? 9.859 -3.096 6.578 1 98.19 16 PHE B N 1
ATOM 1968 C CA . PHE B 1 16 ? 9.109 -4.059 5.781 1 98.19 16 PHE B CA 1
ATOM 1969 C C . PHE B 1 16 ? 7.789 -3.457 5.305 1 98.19 16 PHE B C 1
ATOM 1971 O O . PHE B 1 16 ? 7.445 -3.553 4.125 1 98.19 16 PHE B O 1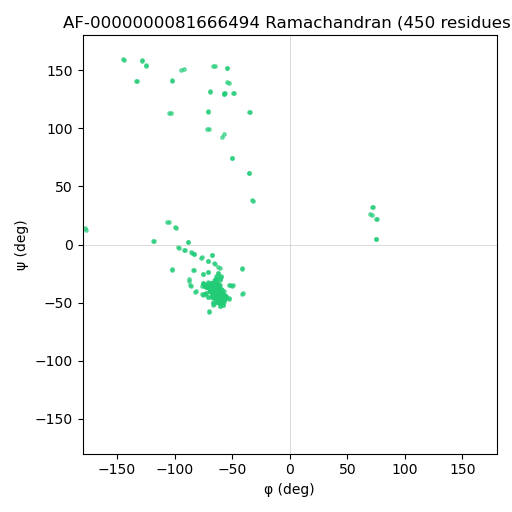
ATOM 1978 N N . THR B 1 17 ? 7.047 -2.748 6.148 1 97.5 17 THR B N 1
ATOM 1979 C CA . THR B 1 17 ? 5.723 -2.225 5.84 1 97.5 17 THR B CA 1
ATOM 1980 C C . THR B 1 17 ? 5.828 -0.9 5.086 1 97.5 17 THR B C 1
ATOM 1982 O O . THR B 1 17 ? 4.82 -0.364 4.617 1 97.5 17 THR B O 1
ATOM 1985 N N . SER B 1 18 ? 7.031 -0.346 4.977 1 97.25 18 SER B N 1
ATOM 1986 C CA . SER B 1 18 ? 7.211 0.877 4.203 1 97.25 18 SER B CA 1
ATOM 1987 C C . SER B 1 18 ? 7.199 0.59 2.705 1 97.25 18 SER B C 1
ATOM 1989 O O . SER B 1 18 ? 7.062 1.508 1.893 1 97.25 18 SER B O 1
ATOM 1991 N N . TYR B 1 19 ? 7.262 -0.645 2.355 1 97.94 19 TYR B N 1
ATOM 1992 C CA . TYR B 1 19 ? 7.172 -1.06 0.96 1 97.94 19 TYR B CA 1
ATOM 1993 C C . TYR B 1 19 ? 5.789 -1.614 0.645 1 97.94 19 TYR B C 1
ATOM 1995 O O . TYR B 1 19 ? 5.203 -2.338 1.454 1 97.94 19 TYR B O 1
ATOM 2003 N N . THR B 1 20 ? 5.301 -1.299 -0.532 1 97.94 20 THR B N 1
ATOM 2004 C CA . THR B 1 20 ? 3.982 -1.756 -0.958 1 97.94 20 THR B CA 1
ATOM 2005 C C . THR B 1 20 ? 3.92 -3.279 -0.988 1 97.94 20 THR B C 1
ATOM 2007 O O . THR B 1 20 ? 2.949 -3.877 -0.519 1 97.94 20 THR B O 1
ATOM 2010 N N . ASP B 1 21 ? 4.957 -3.889 -1.479 1 97.31 21 ASP B N 1
ATOM 2011 C CA . ASP B 1 21 ? 4.977 -5.344 -1.578 1 97.31 21 ASP B CA 1
ATOM 2012 C C . ASP B 1 21 ? 4.957 -5.992 -0.194 1 97.31 21 ASP B C 1
ATOM 2014 O O . ASP B 1 21 ? 4.34 -7.043 -0.002 1 97.31 21 ASP B O 1
ATOM 2018 N N . GLY B 1 22 ? 5.691 -5.406 0.713 1 98 22 GLY B N 1
ATOM 2019 C CA . GLY B 1 22 ? 5.68 -5.941 2.064 1 98 22 GLY B CA 1
ATOM 2020 C C . GLY B 1 22 ? 4.297 -5.953 2.689 1 98 22 GLY B C 1
ATOM 2021 O O . GLY B 1 22 ? 3.844 -6.984 3.195 1 98 22 GLY B O 1
ATOM 2022 N N . ARG B 1 23 ? 3.643 -4.859 2.602 1 97.81 23 ARG B N 1
ATOM 2023 C CA . ARG B 1 23 ? 2.303 -4.754 3.168 1 97.81 23 ARG B CA 1
ATOM 2024 C C . ARG B 1 23 ? 1.321 -5.656 2.428 1 97.81 23 ARG B C 1
ATOM 2026 O O . ARG B 1 23 ? 0.461 -6.285 3.049 1 97.81 23 ARG B O 1
ATOM 2033 N N . ASP B 1 24 ? 1.43 -5.656 1.164 1 98.19 24 ASP B N 1
ATOM 2034 C CA . ASP B 1 24 ? 0.521 -6.473 0.363 1 98.19 24 ASP B CA 1
ATOM 2035 C C . ASP B 1 24 ? 0.644 -7.949 0.726 1 98.19 24 ASP B C 1
ATOM 2037 O O . ASP B 1 24 ? -0.356 -8.672 0.769 1 98.19 24 ASP B O 1
ATOM 2041 N N . LYS B 1 25 ? 1.881 -8.438 0.999 1 98.5 25 LYS B N 1
ATOM 2042 C CA . LYS B 1 25 ? 2.066 -9.844 1.34 1 98.5 25 LYS B CA 1
ATOM 2043 C C . LYS B 1 25 ? 1.431 -10.172 2.689 1 98.5 25 LYS B C 1
ATOM 2045 O O . LYS B 1 25 ? 0.932 -11.281 2.895 1 98.5 25 LYS B O 1
ATOM 2050 N N . LEU B 1 26 ? 1.464 -9.227 3.559 1 98.25 26 LEU B N 1
ATOM 2051 C CA . LEU B 1 26 ? 0.8 -9.406 4.844 1 98.25 26 LEU B CA 1
ATOM 2052 C C . LEU B 1 26 ? -0.707 -9.555 4.664 1 98.25 26 LEU B C 1
ATOM 2054 O O . LEU B 1 26 ? -1.315 -10.469 5.223 1 98.25 26 LEU B O 1
ATOM 2058 N N . TYR B 1 27 ? -1.188 -8.672 3.861 1 98.56 27 TYR B N 1
ATOM 2059 C CA . TYR B 1 27 ? -2.635 -8.664 3.672 1 98.56 27 TYR B CA 1
ATOM 2060 C C . TYR B 1 27 ? -3.078 -9.859 2.836 1 98.56 27 TYR B C 1
ATOM 2062 O O . TYR B 1 27 ? -4.16 -10.414 3.057 1 98.56 27 TYR B O 1
ATOM 2070 N N . ARG B 1 28 ? -2.268 -10.211 1.883 1 98.69 28 ARG B N 1
ATOM 2071 C CA . ARG B 1 28 ? -2.578 -11.391 1.089 1 98.69 28 ARG B CA 1
ATOM 2072 C C . ARG B 1 28 ? -2.629 -12.641 1.964 1 98.69 28 ARG B C 1
ATOM 2074 O O . ARG B 1 28 ? -3.506 -13.492 1.793 1 98.69 28 ARG B O 1
ATOM 2081 N N . THR B 1 29 ? -1.729 -12.758 2.828 1 98.69 29 THR B N 1
ATOM 2082 C CA . THR B 1 29 ? -1.704 -13.898 3.74 1 98.69 29 THR B CA 1
ATOM 2083 C C . THR B 1 29 ? -2.963 -13.93 4.602 1 98.69 29 THR B C 1
ATOM 2085 O O . THR B 1 29 ? -3.588 -14.977 4.762 1 98.69 29 THR B O 1
ATOM 2088 N N . ALA B 1 30 ? -3.314 -12.781 5.129 1 98.56 30 ALA B N 1
ATOM 2089 C CA . ALA B 1 30 ? -4.527 -12.695 5.934 1 98.56 30 ALA B CA 1
ATOM 2090 C C . ALA B 1 30 ? -5.766 -13.023 5.102 1 98.56 30 ALA B C 1
ATOM 2092 O O . ALA B 1 30 ? -6.672 -13.711 5.57 1 98.56 30 ALA B O 1
ATOM 2093 N N . GLN B 1 31 ? -5.785 -12.562 3.955 1 98.56 31 GLN B N 1
ATOM 2094 C CA . GLN B 1 31 ? -6.91 -12.781 3.053 1 98.56 31 GLN B CA 1
ATOM 2095 C C . GLN B 1 31 ? -7.113 -14.273 2.783 1 98.56 31 GLN B C 1
ATOM 2097 O O . GLN B 1 31 ? -8.211 -14.797 2.98 1 98.56 31 GLN B O 1
ATOM 2102 N N . TYR B 1 32 ? -6.094 -14.914 2.381 1 98.38 32 TYR B N 1
ATOM 2103 C CA . TYR B 1 32 ? -6.25 -16.297 1.968 1 98.38 32 TYR B CA 1
ATOM 2104 C C . TYR B 1 32 ? -6.406 -17.219 3.178 1 98.38 32 TYR B C 1
ATOM 2106 O O . TYR B 1 32 ? -7.09 -18.234 3.105 1 98.38 32 TYR B O 1
ATOM 2114 N N . THR B 1 33 ? -5.762 -16.891 4.277 1 98.31 33 THR B N 1
ATOM 2115 C CA . THR B 1 33 ? -6.039 -17.625 5.504 1 98.31 33 THR B CA 1
ATOM 2116 C C . THR B 1 33 ? -7.516 -17.516 5.879 1 98.31 33 THR B C 1
ATOM 2118 O O . THR B 1 33 ? -8.133 -18.5 6.266 1 98.31 33 THR B O 1
ATOM 2121 N N . SER B 1 34 ? -8.062 -16.312 5.773 1 98.12 34 SER B N 1
ATOM 2122 C CA . SER B 1 34 ? -9.484 -16.125 6.035 1 98.12 34 SER B CA 1
ATOM 2123 C C . SER B 1 34 ? -10.336 -16.953 5.086 1 98.12 34 SER B C 1
ATOM 2125 O O . SER B 1 34 ? -11.305 -17.594 5.508 1 98.12 34 SER B O 1
ATOM 2127 N N . ARG B 1 35 ? -9.93 -16.953 3.84 1 97.31 35 ARG B N 1
ATOM 2128 C CA . ARG B 1 35 ? -10.656 -17.734 2.844 1 97.31 35 ARG B CA 1
ATOM 2129 C C . ARG B 1 35 ? -10.625 -19.219 3.184 1 97.31 35 ARG B C 1
ATOM 2131 O O . ARG B 1 35 ? -11.625 -19.922 3.025 1 97.31 35 ARG B O 1
ATOM 2138 N N . TRP B 1 36 ? -9.5 -19.656 3.547 1 97.31 36 TRP B N 1
ATOM 2139 C CA . TRP B 1 36 ? -9.344 -21.062 3.916 1 97.31 36 TRP B CA 1
ATOM 2140 C C . TRP B 1 36 ? -10.195 -21.406 5.133 1 97.31 36 TRP B C 1
ATOM 2142 O O . TRP B 1 36 ? -10.852 -22.438 5.168 1 97.31 36 TRP B O 1
ATOM 2152 N N . LEU B 1 37 ? -10.219 -20.562 6.168 1 96.56 37 LEU B N 1
ATOM 2153 C CA . LEU B 1 37 ? -11.016 -20.766 7.371 1 96.56 37 LEU B CA 1
ATOM 2154 C C . LEU B 1 37 ? -12.5 -20.828 7.035 1 96.56 37 LEU B C 1
ATOM 2156 O O . LEU B 1 37 ? -13.227 -21.672 7.574 1 96.56 37 LEU B O 1
ATOM 2160 N N . ILE B 1 38 ? -12.914 -19.953 6.172 1 96.25 38 ILE B N 1
ATOM 2161 C CA . ILE B 1 38 ? -14.312 -19.922 5.758 1 96.25 38 ILE B CA 1
ATOM 2162 C C . ILE B 1 38 ? -14.695 -21.25 5.117 1 96.25 38 ILE B C 1
ATOM 2164 O O . ILE B 1 38 ? -15.727 -21.844 5.453 1 96.25 38 ILE B O 1
ATOM 2168 N N . TRP B 1 39 ? -13.875 -21.703 4.246 1 94.31 39 TRP B N 1
ATOM 2169 C CA . TRP B 1 39 ? -14.133 -22.984 3.602 1 94.31 39 TRP B CA 1
ATOM 2170 C C . TRP B 1 39 ? -14.156 -24.109 4.625 1 94.31 39 TRP B C 1
ATOM 2172 O O . TRP B 1 39 ? -15.062 -24.953 4.617 1 94.31 39 TRP B O 1
ATOM 2182 N N . TYR B 1 40 ? -13.156 -24.078 5.449 1 93.12 40 TYR B N 1
ATOM 2183 C CA . TYR B 1 40 ? -13.031 -25.125 6.461 1 93.12 40 TYR B CA 1
ATOM 2184 C C . TYR B 1 40 ? -14.273 -25.156 7.352 1 93.12 40 TYR B C 1
ATOM 2186 O O . TYR B 1 40 ? -14.82 -26.234 7.617 1 93.12 40 TYR B O 1
ATOM 2194 N N . TRP B 1 41 ? -14.742 -24.047 7.762 1 94.12 41 TRP B N 1
ATOM 2195 C CA . TRP B 1 41 ? -15.891 -23.953 8.656 1 94.12 41 TRP B CA 1
ATOM 2196 C C . TRP B 1 41 ? -17.172 -24.344 7.926 1 94.12 41 TRP B C 1
ATOM 2198 O O . TRP B 1 41 ? -18.078 -24.922 8.523 1 94.12 41 TRP B O 1
ATOM 2208 N N . ASN B 1 42 ? -17.266 -23.984 6.68 1 91.31 42 ASN B N 1
ATOM 2209 C CA . ASN B 1 42 ? -18.422 -24.375 5.883 1 91.31 42 ASN B CA 1
ATOM 2210 C C . ASN B 1 42 ? -18.5 -25.891 5.707 1 91.31 42 ASN B C 1
ATOM 2212 O O . ASN B 1 42 ? -19.594 -26.453 5.625 1 91.31 42 ASN B O 1
ATOM 2216 N N . THR B 1 43 ? -17.391 -26.484 5.707 1 89.75 43 THR B N 1
ATOM 2217 C CA . THR B 1 43 ? -17.344 -27.922 5.457 1 89.75 43 THR B CA 1
ATOM 2218 C C . THR B 1 43 ? -17.516 -28.688 6.758 1 89.75 43 THR B C 1
ATOM 2220 O O . THR B 1 43 ? -18.125 -29.766 6.77 1 89.75 43 THR B O 1
ATOM 2223 N N . THR B 1 44 ? -17.062 -28.125 7.836 1 88.94 44 THR B N 1
ATOM 2224 C CA . THR B 1 44 ? -17.078 -28.875 9.078 1 88.94 44 THR B CA 1
ATOM 2225 C C . THR B 1 44 ? -18.234 -28.438 9.977 1 88.94 44 THR B C 1
ATOM 2227 O O . THR B 1 44 ? -18.625 -29.172 10.898 1 88.94 44 THR B O 1
ATOM 2230 N N . GLY B 1 45 ? -18.797 -27.266 9.828 1 83.5 45 GLY B N 1
ATOM 2231 C CA . GLY B 1 45 ? -19.906 -26.75 10.617 1 83.5 45 GLY B CA 1
ATOM 2232 C C . GLY B 1 45 ? -19.5 -26.406 12.039 1 83.5 45 GLY B C 1
ATOM 2233 O O . GLY B 1 45 ? -20.359 -26.219 12.906 1 83.5 45 GLY B O 1
ATOM 2234 N N . VAL B 1 46 ? -18.344 -26.109 12.352 1 80.06 46 VAL B N 1
ATOM 2235 C CA . VAL B 1 46 ? -17.844 -26.078 13.719 1 80.06 46 VAL B CA 1
ATO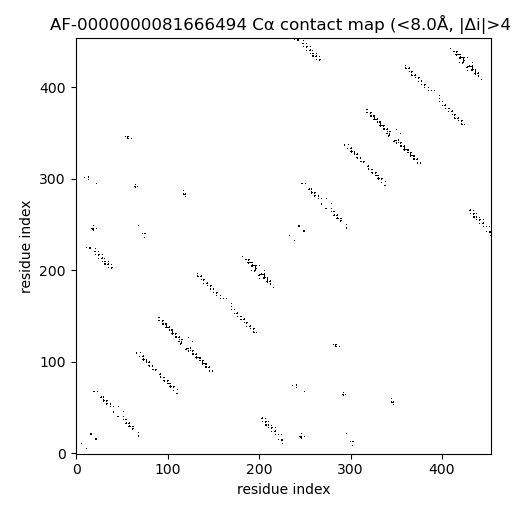M 2236 C C . VAL B 1 46 ? -17.703 -24.641 14.188 1 80.06 46 VAL B C 1
ATOM 2238 O O . VAL B 1 46 ? -17.25 -24.375 15.305 1 80.06 46 VAL B O 1
ATOM 2241 N N . VAL B 1 47 ? -18.344 -23.672 13.586 1 83.62 47 VAL B N 1
ATOM 2242 C CA . VAL B 1 47 ? -18.016 -22.312 14.039 1 83.62 47 VAL B CA 1
ATOM 2243 C C . VAL B 1 47 ? -19.312 -21.531 14.25 1 83.62 47 VAL B C 1
ATOM 2245 O O . VAL B 1 47 ? -20.281 -21.703 13.516 1 83.62 47 VAL B O 1
ATOM 2248 N N . PRO B 1 48 ? -19.25 -20.719 15.359 1 88.38 48 PRO B N 1
ATOM 2249 C CA . PRO B 1 48 ? -20.391 -19.812 15.516 1 88.38 48 PRO B CA 1
ATOM 2250 C C . PRO B 1 48 ? -20.625 -18.938 14.273 1 88.38 48 PRO B C 1
ATOM 2252 O O . PRO B 1 48 ? -19.672 -18.484 13.648 1 88.38 48 PRO B O 1
ATOM 2255 N N . LYS B 1 49 ? -21.891 -18.781 13.984 1 91 49 LYS B N 1
ATOM 2256 C CA . LYS B 1 49 ? -22.312 -18.062 12.789 1 91 49 LYS B CA 1
ATOM 2257 C C . LYS B 1 49 ? -21.766 -16.625 12.797 1 91 49 LYS B C 1
ATOM 2259 O O . LYS B 1 49 ? -21.344 -16.109 11.758 1 91 49 LYS B O 1
ATOM 2264 N N . GLU B 1 50 ? -21.75 -16.016 13.906 1 93.75 50 GLU B N 1
ATOM 2265 C CA . GLU B 1 50 ? -21.281 -14.633 14.016 1 93.75 50 GLU B CA 1
ATOM 2266 C C . GLU B 1 50 ? -19.812 -14.508 13.617 1 93.75 50 GLU B C 1
ATOM 2268 O O . GLU B 1 50 ? -19.438 -13.586 12.891 1 93.75 50 GLU B O 1
ATOM 2273 N N . LEU B 1 51 ? -19.016 -15.375 14.117 1 94.38 51 LEU B N 1
ATOM 2274 C CA . LEU B 1 51 ? -17.594 -15.367 13.789 1 94.38 51 LEU B CA 1
ATOM 2275 C C . LEU B 1 51 ? -17.375 -15.641 12.305 1 94.38 51 LEU B C 1
ATOM 2277 O O . LEU B 1 51 ? -16.5 -15.039 11.68 1 94.38 51 LEU B O 1
ATOM 2281 N N . HIS B 1 52 ? -18.125 -16.516 11.805 1 95.62 52 HIS B N 1
ATOM 2282 C CA . HIS B 1 52 ? -18.062 -16.844 10.383 1 95.62 52 HIS B CA 1
ATOM 2283 C C . HIS B 1 52 ? -18.297 -15.594 9.531 1 95.62 52 HIS B C 1
ATOM 2285 O O . HIS B 1 52 ? -17.547 -15.32 8.594 1 95.62 52 HIS B O 1
ATOM 2291 N N . ILE B 1 53 ? -19.266 -14.852 9.906 1 96.44 53 ILE B N 1
ATOM 2292 C CA . ILE B 1 53 ? -19.656 -13.656 9.156 1 96.44 53 ILE B CA 1
ATOM 2293 C C . ILE B 1 53 ? -18.562 -12.594 9.297 1 96.44 53 ILE B C 1
ATOM 2295 O O . ILE B 1 53 ? -18.219 -11.914 8.328 1 96.44 53 ILE B O 1
ATOM 2299 N N . ARG B 1 54 ? -17.984 -12.453 10.469 1 97.62 54 ARG B N 1
ATOM 2300 C CA . ARG B 1 54 ? -16.906 -11.484 10.703 1 97.62 54 ARG B CA 1
ATOM 2301 C C . ARG B 1 54 ? -15.703 -11.789 9.828 1 97.62 54 ARG B C 1
ATOM 2303 O O . ARG B 1 54 ? -15.117 -10.875 9.234 1 97.62 54 ARG B O 1
ATOM 2310 N N . ILE B 1 55 ? -15.398 -13.031 9.711 1 98 55 ILE B N 1
ATOM 2311 C CA . ILE B 1 55 ? -14.227 -13.43 8.938 1 98 55 ILE B CA 1
ATOM 2312 C C . ILE B 1 55 ? -14.516 -13.281 7.449 1 98 55 ILE B C 1
ATOM 2314 O O . ILE B 1 55 ? -13.633 -12.922 6.672 1 98 55 ILE B O 1
ATOM 2318 N N . GLN B 1 56 ? -15.703 -13.531 7.062 1 97.88 56 GLN B N 1
ATOM 2319 C CA . GLN B 1 56 ? -16.109 -13.305 5.68 1 97.88 56 GLN B CA 1
ATOM 2320 C C . GLN B 1 56 ? -15.992 -11.828 5.309 1 97.88 56 GLN B C 1
ATOM 2322 O O . GLN B 1 56 ? -15.531 -11.492 4.215 1 97.88 56 GLN B O 1
ATOM 2327 N N . ASN B 1 57 ? -16.422 -11 6.23 1 98.38 57 ASN B N 1
ATOM 2328 C CA . ASN B 1 57 ? -16.312 -9.562 6.012 1 98.38 57 ASN B CA 1
ATOM 2329 C C . ASN B 1 57 ? -14.859 -9.117 5.898 1 98.38 57 ASN B C 1
ATOM 2331 O O . ASN B 1 57 ? -14.523 -8.281 5.055 1 98.38 57 ASN B O 1
ATOM 2335 N N . LEU B 1 58 ? -14.07 -9.68 6.738 1 98.5 58 LEU B N 1
ATOM 2336 C CA . LEU B 1 58 ? -12.648 -9.367 6.695 1 98.5 58 LEU B CA 1
ATOM 2337 C C . LEU B 1 58 ? -12.031 -9.797 5.367 1 98.5 58 LEU B C 1
ATOM 2339 O O . LEU B 1 58 ? -11.312 -9.023 4.734 1 98.5 58 LEU B O 1
ATOM 2343 N N . GLU B 1 59 ? -12.305 -11 5 1 98.44 59 GLU B N 1
ATOM 2344 C CA . GLU B 1 59 ? -11.805 -11.531 3.738 1 98.44 59 GLU B CA 1
ATOM 2345 C C . GLU B 1 59 ? -12.234 -10.656 2.562 1 98.44 59 GLU B C 1
ATOM 2347 O O . GLU B 1 59 ? -11.414 -10.336 1.696 1 98.44 59 GLU B O 1
ATOM 2352 N N . ALA B 1 60 ? -13.438 -10.25 2.523 1 97.88 60 ALA B N 1
ATOM 2353 C CA . ALA B 1 60 ? -13.984 -9.445 1.438 1 97.88 60 ALA B CA 1
ATOM 2354 C C . ALA B 1 60 ? -13.336 -8.062 1.404 1 97.88 60 ALA B C 1
ATOM 2356 O O . ALA B 1 60 ? -12.984 -7.559 0.334 1 97.88 60 ALA B O 1
ATOM 2357 N N . ALA B 1 61 ? -13.156 -7.492 2.561 1 98.12 61 ALA B N 1
ATOM 2358 C CA . ALA B 1 61 ? -12.539 -6.172 2.654 1 98.12 61 ALA B CA 1
ATOM 2359 C C . ALA B 1 61 ? -11.086 -6.215 2.184 1 98.12 61 ALA B C 1
ATOM 2361 O O . ALA B 1 61 ? -10.633 -5.309 1.479 1 98.12 61 ALA B O 1
ATOM 2362 N N . LEU B 1 62 ? -10.383 -7.25 2.582 1 98.44 62 LEU B N 1
ATOM 2363 C CA . LEU B 1 62 ? -8.992 -7.395 2.188 1 98.44 62 LEU B CA 1
ATOM 2364 C C . LEU B 1 62 ? -8.867 -7.637 0.687 1 98.44 62 LEU B C 1
ATOM 2366 O O . LEU B 1 62 ? -7.996 -7.066 0.029 1 98.44 62 LEU B O 1
ATOM 2370 N N . THR B 1 63 ? -9.727 -8.461 0.161 1 97.81 63 THR B N 1
ATOM 2371 C CA . THR B 1 63 ? -9.727 -8.758 -1.267 1 97.81 63 THR B CA 1
ATOM 2372 C C . THR B 1 63 ? -9.914 -7.484 -2.088 1 97.81 63 THR B C 1
ATOM 2374 O O . THR B 1 63 ? -9.188 -7.254 -3.059 1 97.81 63 THR B O 1
ATOM 2377 N N . MET B 1 64 ? -10.805 -6.68 -1.647 1 97.62 64 MET B N 1
ATOM 2378 C CA . MET B 1 64 ? -11.133 -5.453 -2.375 1 97.62 64 MET B CA 1
ATOM 2379 C C . MET B 1 64 ? -10.023 -4.414 -2.217 1 97.62 64 MET B C 1
ATOM 2381 O O . MET B 1 64 ? -9.633 -3.768 -3.188 1 97.62 64 MET B O 1
ATOM 2385 N N . SER B 1 65 ? -9.531 -4.277 -1.051 1 97.94 65 SER B N 1
ATOM 2386 C CA . SER B 1 65 ? -8.555 -3.225 -0.772 1 97.94 65 SER B CA 1
ATOM 2387 C C . SER B 1 65 ? -7.199 -3.551 -1.383 1 97.94 65 SER B C 1
ATOM 2389 O O . SER B 1 65 ? -6.469 -2.652 -1.805 1 97.94 65 SER B O 1
ATOM 2391 N N . ARG B 1 66 ? -6.867 -4.785 -1.405 1 97.81 66 ARG B N 1
ATOM 2392 C CA . ARG B 1 66 ? -5.57 -5.199 -1.929 1 97.81 66 ARG B CA 1
ATOM 2393 C C . ARG B 1 66 ? -5.434 -4.832 -3.404 1 97.81 66 ARG B C 1
ATOM 2395 O O . ARG B 1 66 ? -4.32 -4.734 -3.922 1 97.81 66 ARG B O 1
ATOM 2402 N N . LYS B 1 67 ? -6.492 -4.691 -4.098 1 97.94 67 LYS B N 1
ATOM 2403 C CA . LYS B 1 67 ? -6.438 -4.32 -5.508 1 97.94 67 LYS B CA 1
ATOM 2404 C C . LYS B 1 67 ? -5.746 -2.971 -5.695 1 97.94 67 LYS B C 1
ATOM 2406 O O . LYS B 1 67 ? -5.105 -2.732 -6.719 1 97.94 67 LYS B O 1
ATOM 2411 N N . LEU B 1 68 ? -5.812 -2.102 -4.691 1 98 68 LEU B N 1
ATOM 2412 C CA . LEU B 1 68 ? -5.172 -0.795 -4.77 1 98 68 LEU B CA 1
ATOM 2413 C C . LEU B 1 68 ? -3.66 -0.92 -4.59 1 98 68 LEU B C 1
ATOM 2415 O O . LEU B 1 68 ? -2.902 -0.073 -5.066 1 98 68 LEU B O 1
ATOM 2419 N N . PHE B 1 69 ? -3.242 -1.958 -3.924 1 98.06 69 PHE B N 1
ATOM 2420 C CA . PHE B 1 69 ? -1.813 -2.184 -3.74 1 98.06 69 PHE B CA 1
ATOM 2421 C C . PHE B 1 69 ? -1.157 -2.6 -5.051 1 98.06 69 PHE B C 1
ATOM 2423 O O . PHE B 1 69 ? 0.068 -2.559 -5.18 1 98.06 69 PHE B O 1
ATOM 2430 N N . ARG B 1 70 ? -2.014 -2.959 -6.008 1 96.62 70 ARG B N 1
ATOM 2431 C CA . ARG B 1 70 ? -1.454 -3.477 -7.25 1 96.62 70 ARG B CA 1
ATOM 2432 C C . ARG B 1 70 ? -1.848 -2.598 -8.438 1 96.62 70 ARG B C 1
ATOM 2434 O O . ARG B 1 70 ? -1.479 -2.883 -9.578 1 96.62 70 ARG B O 1
ATOM 2441 N N . MET B 1 71 ? -2.525 -1.56 -8.102 1 96.31 71 MET B N 1
ATOM 2442 C CA . MET B 1 71 ? -2.916 -0.655 -9.18 1 96.31 71 MET B CA 1
ATOM 2443 C C . MET B 1 71 ? -1.691 -0.156 -9.945 1 96.31 71 MET B C 1
ATOM 2445 O O . MET B 1 71 ? -0.704 0.258 -9.336 1 96.31 71 MET B O 1
ATOM 2449 N N . ALA B 1 72 ? -1.68 -0.238 -11.273 1 93.94 72 ALA B N 1
ATOM 2450 C CA . ALA B 1 72 ? -0.651 0.245 -12.195 1 93.94 72 ALA B CA 1
ATOM 2451 C C . ALA B 1 72 ? 0.574 -0.664 -12.172 1 93.94 72 ALA B C 1
ATOM 2453 O O . ALA B 1 72 ? 1.574 -0.385 -12.836 1 93.94 72 ALA B O 1
ATOM 2454 N N . LYS B 1 73 ? 0.521 -1.742 -11.469 1 96.5 73 LYS B N 1
ATOM 2455 C CA . LYS B 1 73 ? 1.646 -2.672 -11.445 1 96.5 73 LYS B CA 1
ATOM 2456 C C . LYS B 1 73 ? 1.829 -3.348 -12.805 1 96.5 73 LYS B C 1
ATOM 2458 O O . LYS B 1 73 ? 2.826 -4.039 -13.023 1 96.5 73 LYS B O 1
ATOM 2463 N N . THR B 1 74 ? 0.895 -3.152 -13.703 1 97.38 74 THR B N 1
ATOM 2464 C CA . THR B 1 74 ? 1.087 -3.6 -15.078 1 97.38 74 THR B CA 1
ATOM 2465 C C . THR B 1 74 ? 2.404 -3.072 -15.641 1 97.38 74 THR B C 1
ATOM 2467 O O . THR B 1 74 ? 3.09 -3.771 -16.391 1 97.38 74 THR B O 1
ATOM 2470 N N . LEU B 1 75 ? 2.73 -1.884 -15.219 1 96.12 75 LEU B N 1
ATOM 2471 C CA . LEU B 1 75 ? 3.977 -1.272 -15.672 1 96.12 75 LEU B CA 1
ATOM 2472 C C . LEU B 1 75 ? 5.18 -2.074 -15.188 1 96.12 75 LEU B C 1
ATOM 2474 O O . LEU B 1 75 ? 6.184 -2.184 -15.898 1 96.12 75 LEU B O 1
ATOM 2478 N N . ASP B 1 76 ? 5.105 -2.611 -14.016 1 95.94 76 ASP B N 1
ATOM 2479 C CA . ASP B 1 76 ? 6.172 -3.461 -13.492 1 95.94 76 ASP B CA 1
ATOM 2480 C C . ASP B 1 76 ? 6.359 -4.703 -14.359 1 95.94 76 ASP B C 1
ATOM 2482 O O . ASP B 1 76 ? 7.492 -5.098 -14.648 1 95.94 76 ASP B O 1
ATOM 2486 N N . PHE B 1 77 ? 5.27 -5.242 -14.742 1 97.25 77 PHE B N 1
ATOM 2487 C CA . PHE B 1 77 ? 5.344 -6.457 -15.547 1 97.25 77 PHE B CA 1
ATOM 2488 C C . PHE B 1 77 ? 5.891 -6.156 -16.938 1 97.25 77 PHE B C 1
ATOM 2490 O O . PHE B 1 77 ? 6.66 -6.945 -17.484 1 97.25 77 PHE B O 1
ATOM 2497 N N . LEU B 1 78 ? 5.461 -5.059 -17.453 1 96.38 78 LEU B N 1
ATOM 2498 C CA . LEU B 1 78 ? 5.984 -4.66 -18.75 1 96.38 78 LEU B CA 1
ATOM 2499 C C . LEU B 1 78 ? 7.492 -4.445 -18.688 1 96.38 78 LEU B C 1
ATOM 2501 O O . LEU B 1 78 ? 8.219 -4.828 -19.609 1 96.38 78 LEU B O 1
ATOM 2505 N N . GLN B 1 79 ? 7.965 -3.877 -17.641 1 95.94 79 GLN B N 1
ATOM 2506 C CA . GLN B 1 79 ? 9.398 -3.705 -17.453 1 95.94 79 GLN B CA 1
ATOM 2507 C C . GLN B 1 79 ? 10.109 -5.055 -17.344 1 95.94 79 GLN B C 1
ATOM 2509 O O . GLN B 1 79 ? 11.211 -5.23 -17.859 1 95.94 79 GLN B O 1
ATOM 2514 N N . LYS B 1 80 ? 9.492 -5.93 -16.656 1 96.25 80 LYS B N 1
ATOM 2515 C CA . LYS B 1 80 ? 10.078 -7.258 -16.5 1 96.25 80 LYS B CA 1
ATOM 2516 C C . LYS B 1 80 ? 10.148 -7.988 -17.844 1 96.25 80 LYS B C 1
ATOM 2518 O O . LYS B 1 80 ? 11.07 -8.773 -18.078 1 96.25 80 LYS B O 1
ATOM 2523 N N . ILE B 1 81 ? 9.117 -7.77 -18.688 1 97.31 81 ILE B N 1
ATOM 2524 C CA . ILE B 1 81 ? 9.156 -8.328 -20.031 1 97.31 81 ILE B CA 1
ATOM 2525 C C . ILE B 1 81 ? 10.352 -7.762 -20.797 1 97.31 81 ILE B C 1
ATOM 2527 O O . ILE B 1 81 ? 11.094 -8.508 -21.438 1 97.31 81 ILE B O 1
ATOM 2531 N N . ALA B 1 82 ? 10.562 -6.438 -20.688 1 96.19 82 ALA B N 1
ATOM 2532 C CA . ALA B 1 82 ? 11.703 -5.797 -21.344 1 96.19 82 ALA B CA 1
ATOM 2533 C C . ALA B 1 82 ? 13.023 -6.375 -20.828 1 96.19 82 ALA B C 1
ATOM 2535 O O . ALA B 1 82 ? 13.93 -6.652 -21.609 1 96.19 82 ALA B O 1
ATOM 2536 N N . ASP B 1 83 ? 13.102 -6.57 -19.594 1 95.81 83 ASP B N 1
ATOM 2537 C CA . ASP B 1 83 ? 14.312 -7.117 -18.984 1 95.81 83 ASP B CA 1
ATOM 2538 C C . ASP B 1 83 ? 14.555 -8.555 -19.438 1 95.81 83 ASP B C 1
ATOM 2540 O O . ASP B 1 83 ? 15.703 -9 -19.531 1 95.81 83 ASP B O 1
ATOM 2544 N N . ALA B 1 84 ? 13.484 -9.273 -19.609 1 96.5 84 ALA B N 1
ATOM 2545 C CA . ALA B 1 84 ? 13.586 -10.68 -19.969 1 96.5 84 ALA B CA 1
ATOM 2546 C C . ALA B 1 84 ? 14.273 -10.852 -21.328 1 96.5 84 ALA B C 1
ATOM 2548 O O . ALA B 1 84 ? 14.797 -11.922 -21.625 1 96.5 84 ALA B O 1
ATOM 2549 N N . MET B 1 85 ? 14.312 -9.797 -22.125 1 95.81 85 MET B N 1
ATOM 2550 C CA . MET B 1 85 ? 14.93 -9.852 -23.453 1 95.81 85 MET B CA 1
ATOM 2551 C C . MET B 1 85 ? 16.438 -10.094 -23.344 1 95.81 85 MET B C 1
ATOM 2553 O O . MET B 1 85 ? 17.062 -10.531 -24.297 1 95.81 85 MET B O 1
ATOM 2557 N N . TYR B 1 86 ? 16.984 -9.891 -22.188 1 96 86 TYR B N 1
ATOM 2558 C CA . TYR B 1 86 ? 18.422 -10.031 -22 1 96 86 TYR B CA 1
ATOM 2559 C C . TYR B 1 86 ? 18.766 -11.406 -21.453 1 96 86 TYR B C 1
ATOM 2561 O O . TYR B 1 86 ? 19.938 -11.734 -21.281 1 96 86 TYR B O 1
ATOM 2569 N N . ILE B 1 87 ? 17.75 -12.172 -21.203 1 95.81 87 ILE B N 1
ATOM 2570 C CA . ILE B 1 87 ? 17.984 -13.531 -20.734 1 95.81 87 ILE B CA 1
ATOM 2571 C C . ILE B 1 87 ? 18.594 -14.367 -21.859 1 95.81 87 ILE B C 1
ATOM 2573 O O . ILE B 1 87 ? 18.094 -14.359 -22.984 1 95.81 87 ILE B O 1
ATOM 2577 N N . THR B 1 88 ? 19.656 -15.094 -21.594 1 95.25 88 THR B N 1
ATOM 2578 C CA . THR B 1 88 ? 20.406 -15.82 -22.609 1 95.25 88 THR B CA 1
ATOM 2579 C C . THR B 1 88 ? 19.734 -17.156 -22.938 1 95.25 88 THR B C 1
ATOM 2581 O O . THR B 1 88 ? 19.719 -17.578 -24.094 1 95.25 88 THR B O 1
ATOM 2584 N N . ASP B 1 89 ? 19.219 -17.859 -21.906 1 96.88 89 ASP B N 1
ATOM 2585 C CA . ASP B 1 89 ? 18.516 -19.109 -22.125 1 96.88 89 ASP B CA 1
ATOM 2586 C C . ASP B 1 89 ? 17.156 -18.859 -22.797 1 96.88 89 ASP B C 1
ATOM 2588 O O . ASP B 1 89 ? 16.234 -18.359 -22.141 1 96.88 89 ASP B O 1
ATOM 2592 N N . ASP B 1 90 ? 17.016 -19.328 -23.984 1 97 90 ASP B N 1
ATOM 2593 C CA . ASP B 1 90 ? 15.828 -19.016 -24.797 1 97 90 ASP B CA 1
ATOM 2594 C C . ASP B 1 90 ? 14.562 -19.578 -24.156 1 97 90 ASP B C 1
ATOM 2596 O O . ASP B 1 90 ? 13.5 -18.969 -24.219 1 97 90 ASP B O 1
ATOM 2600 N N . ILE B 1 91 ? 14.664 -20.719 -23.641 1 97.88 91 ILE B N 1
ATOM 2601 C CA . ILE B 1 91 ? 13.508 -21.359 -23.031 1 97.88 91 ILE B CA 1
ATOM 2602 C C . ILE B 1 91 ? 13.07 -20.562 -21.812 1 97.88 91 ILE B C 1
ATOM 2604 O O . ILE B 1 91 ? 11.883 -20.25 -21.656 1 97.88 91 ILE B O 1
ATOM 2608 N N . LEU B 1 92 ? 14.016 -20.172 -20.969 1 97.56 92 LEU B N 1
ATOM 2609 C CA . LEU B 1 92 ? 13.727 -19.328 -19.797 1 97.56 92 LEU B CA 1
ATOM 2610 C C . LEU B 1 92 ? 13.133 -18 -20.234 1 97.56 92 LEU B C 1
ATOM 2612 O O . LEU B 1 92 ? 12.164 -17.516 -19.625 1 97.56 92 LEU B O 1
ATOM 2616 N N . LYS B 1 93 ? 13.703 -17.5 -21.234 1 98.19 93 LYS B N 1
ATOM 2617 C CA . LYS B 1 93 ? 13.266 -16.219 -21.766 1 98.19 93 LYS B CA 1
ATOM 2618 C C . LYS B 1 93 ? 11.805 -16.266 -22.203 1 98.19 93 LYS B C 1
ATOM 2620 O O . LYS B 1 93 ? 11.016 -15.391 -21.828 1 98.19 93 LYS B O 1
ATOM 2625 N N . ILE B 1 94 ? 11.508 -17.25 -22.969 1 98.5 94 ILE B N 1
ATOM 2626 C CA . ILE B 1 94 ? 10.164 -17.375 -23.516 1 98.5 94 ILE B CA 1
ATOM 2627 C C . ILE B 1 94 ? 9.156 -17.516 -22.375 1 98.5 94 ILE B C 1
ATOM 2629 O O . ILE B 1 94 ? 8.125 -16.844 -22.359 1 98.5 94 ILE B O 1
ATOM 2633 N N . PHE B 1 95 ? 9.398 -18.344 -21.406 1 98.62 95 PHE B N 1
ATOM 2634 C CA . PHE B 1 95 ? 8.461 -18.578 -20.312 1 98.62 95 PHE B CA 1
ATOM 2635 C C . PHE B 1 95 ? 8.352 -17.344 -19.422 1 98.62 95 PHE B C 1
ATOM 2637 O O . PHE B 1 95 ? 7.281 -17.062 -18.875 1 98.62 95 PHE B O 1
ATOM 2644 N N . GLN B 1 96 ? 9.438 -16.656 -19.312 1 98.44 96 GLN B N 1
ATOM 2645 C CA . GLN B 1 96 ? 9.391 -15.414 -18.547 1 98.44 96 GLN B CA 1
ATOM 2646 C C . GLN B 1 96 ? 8.5 -14.375 -19.219 1 98.44 96 GLN B C 1
ATOM 2648 O O . GLN B 1 96 ? 7.695 -13.719 -18.562 1 98.44 96 GLN B O 1
ATOM 2653 N N . ILE B 1 97 ? 8.648 -14.258 -20.469 1 98.69 97 ILE B N 1
ATOM 2654 C CA . ILE B 1 97 ? 7.867 -13.289 -21.234 1 98.69 97 ILE B CA 1
ATOM 2655 C C . ILE B 1 97 ? 6.387 -13.672 -21.188 1 98.69 97 ILE B C 1
ATOM 2657 O O . ILE B 1 97 ? 5.527 -12.82 -20.938 1 98.69 97 ILE B O 1
ATOM 2661 N N . LEU B 1 98 ? 6.113 -14.891 -21.391 1 98.69 98 LEU B N 1
ATOM 2662 C CA . LEU B 1 98 ? 4.734 -15.367 -21.359 1 98.69 98 LEU B CA 1
ATOM 2663 C C . LEU B 1 98 ? 4.129 -15.172 -19.969 1 98.69 98 LEU B C 1
ATOM 2665 O O . LEU B 1 98 ? 2.967 -14.773 -19.844 1 98.69 98 LEU B O 1
ATOM 2669 N N . GLY B 1 99 ? 4.93 -15.477 -19 1 98.75 99 GLY B N 1
ATOM 2670 C CA . GLY B 1 99 ? 4.469 -15.32 -17.625 1 98.75 99 GLY B CA 1
ATOM 2671 C C . GLY B 1 99 ? 4.109 -13.891 -17.281 1 98.75 99 GLY B C 1
ATOM 2672 O O . GLY B 1 99 ? 3.02 -13.617 -16.766 1 98.75 99 GLY B O 1
ATOM 2673 N N . MET B 1 100 ? 4.961 -12.984 -17.625 1 98.62 100 MET B N 1
ATOM 2674 C CA . MET B 1 100 ? 4.75 -11.578 -17.312 1 98.62 100 MET B CA 1
ATOM 2675 C C . MET B 1 100 ? 3.623 -10.992 -18.156 1 98.62 100 MET B C 1
ATOM 2677 O O . MET B 1 100 ? 2.889 -10.117 -17.703 1 98.62 100 MET B O 1
ATOM 2681 N N . THR B 1 101 ? 3.496 -11.484 -19.344 1 98.62 101 THR B N 1
ATOM 2682 C CA . THR B 1 101 ? 2.395 -11.047 -20.188 1 98.62 101 THR B CA 1
ATOM 2683 C C . THR B 1 101 ? 1.053 -11.469 -19.594 1 98.62 101 THR B C 1
ATOM 2685 O O . THR B 1 101 ? 0.106 -10.68 -19.562 1 98.62 101 THR B O 1
ATOM 2688 N N . GLY B 1 102 ? 1.033 -12.695 -19.203 1 98.62 102 GLY B N 1
ATOM 2689 C CA . GLY B 1 102 ? -0.175 -13.164 -18.547 1 98.62 102 GLY B CA 1
ATOM 2690 C C . GLY B 1 102 ? -0.53 -12.367 -17.312 1 98.62 102 GLY B C 1
ATOM 2691 O O . GLY B 1 102 ? -1.688 -11.992 -17.109 1 98.62 102 GLY B O 1
ATOM 2692 N N . LYS B 1 103 ? 0.413 -12.109 -16.516 1 98.12 103 LYS B N 1
ATOM 2693 C CA . LYS B 1 103 ? 0.189 -11.336 -15.297 1 98.12 103 LYS B CA 1
ATOM 2694 C C . LYS B 1 103 ? -0.257 -9.914 -15.625 1 98.12 103 LYS B C 1
ATOM 2696 O O . LYS B 1 103 ? -1.111 -9.352 -14.93 1 98.12 103 LYS B O 1
ATOM 2701 N N . ALA B 1 104 ? 0.344 -9.352 -16.625 1 98.5 104 ALA B N 1
ATOM 2702 C CA . ALA B 1 104 ? -0.058 -8.008 -17.047 1 98.5 104 ALA B CA 1
ATOM 2703 C C . ALA B 1 104 ? -1.52 -7.992 -17.484 1 98.5 104 ALA B C 1
ATOM 2705 O O . ALA B 1 104 ? -2.279 -7.102 -17.094 1 98.5 104 ALA B O 1
ATOM 2706 N N . ALA B 1 105 ? -1.866 -8.945 -18.266 1 98.62 105 ALA B N 1
ATOM 2707 C CA . ALA B 1 105 ? -3.244 -9.039 -18.75 1 98.62 105 ALA B CA 1
ATOM 2708 C C . ALA B 1 105 ? -4.207 -9.273 -17.578 1 98.62 105 ALA B C 1
ATOM 2710 O O . ALA B 1 105 ? -5.285 -8.68 -17.531 1 98.62 105 ALA B O 1
ATOM 2711 N N . TRP B 1 106 ? -3.828 -10.148 -16.781 1 98.38 106 TRP B N 1
ATOM 2712 C CA . TRP B 1 106 ? -4.617 -10.422 -15.586 1 98.38 106 TRP B CA 1
ATOM 2713 C C . TRP B 1 106 ? -4.887 -9.141 -14.805 1 98.38 106 TRP B C 1
ATOM 2715 O O . TRP B 1 106 ? -6.02 -8.891 -14.383 1 98.38 106 TRP B O 1
ATOM 2725 N N . LEU B 1 107 ? -3.885 -8.367 -14.625 1 98.31 107 LEU B N 1
ATOM 2726 C CA . LEU B 1 107 ? -4.008 -7.18 -13.781 1 98.31 107 LEU B CA 1
ATOM 2727 C C . LEU B 1 107 ? -4.895 -6.133 -14.445 1 98.31 107 LEU B C 1
ATOM 2729 O O . LEU B 1 107 ? -5.641 -5.422 -13.766 1 98.31 107 LEU B O 1
ATOM 2733 N N . VAL B 1 108 ? -4.863 -6 -15.695 1 98.38 108 VAL B N 1
ATOM 2734 C CA . VAL B 1 108 ? -5.758 -5.098 -16.406 1 98.38 108 VAL B CA 1
ATOM 2735 C C . VAL B 1 108 ? -7.207 -5.504 -16.156 1 98.38 108 VAL B C 1
ATOM 2737 O O . VAL B 1 108 ? -8.055 -4.656 -15.867 1 98.38 108 VAL B O 1
ATOM 2740 N N . ALA B 1 109 ? -7.422 -6.766 -16.312 1 98.56 109 ALA B N 1
ATOM 2741 C CA . ALA B 1 109 ? -8.766 -7.266 -16.047 1 98.56 109 ALA B CA 1
ATOM 2742 C C . ALA B 1 109 ? -9.172 -7.008 -14.594 1 98.56 109 ALA B C 1
ATOM 2744 O O . ALA B 1 109 ? -10.32 -6.656 -14.312 1 98.56 109 ALA B O 1
ATOM 2745 N N . ASP B 1 110 ? -8.25 -7.188 -13.766 1 98 110 ASP B N 1
ATOM 2746 C CA . ASP B 1 110 ? -8.5 -6.973 -12.344 1 98 110 ASP B CA 1
ATOM 2747 C C . ASP B 1 110 ? -8.867 -5.516 -12.062 1 98 110 ASP B C 1
ATOM 2749 O O . ASP B 1 110 ? -9.664 -5.234 -11.164 1 98 110 ASP B O 1
ATOM 2753 N N . HIS B 1 111 ? -8.25 -4.539 -12.727 1 98.25 111 HIS B N 1
ATOM 2754 C CA . HIS B 1 111 ? -8.609 -3.131 -12.594 1 98.25 111 HIS B CA 1
ATOM 2755 C C . HIS B 1 111 ? -10.055 -2.889 -13.016 1 98.25 111 HIS B C 1
ATOM 2757 O O . HIS B 1 111 ? -10.797 -2.178 -12.336 1 98.25 111 HIS B O 1
ATOM 2763 N N . VAL B 1 112 ? -10.43 -3.475 -14.094 1 98.44 112 VAL B N 1
ATOM 2764 C CA . VAL B 1 112 ? -11.797 -3.334 -14.578 1 98.44 112 VAL B CA 1
ATOM 2765 C C . VAL B 1 112 ? -12.773 -3.883 -13.539 1 98.44 112 VAL B C 1
ATOM 2767 O O . VAL B 1 112 ? -13.805 -3.262 -13.25 1 98.44 112 VAL B O 1
ATOM 2770 N N . ILE B 1 113 ? -12.453 -4.98 -13.047 1 98.44 113 ILE B N 1
ATOM 2771 C CA . ILE B 1 113 ? -13.289 -5.613 -12.031 1 98.44 113 ILE B CA 1
ATOM 2772 C C . ILE B 1 113 ? -13.445 -4.684 -10.836 1 98.44 113 ILE B C 1
ATOM 2774 O O . ILE B 1 113 ? -14.547 -4.488 -10.328 1 98.44 113 ILE B O 1
ATOM 2778 N N . TRP B 1 114 ? -12.359 -4.121 -10.398 1 98.44 114 TRP B N 1
ATOM 2779 C CA . TRP B 1 114 ? -12.406 -3.25 -9.227 1 98.44 114 TRP B CA 1
ATOM 2780 C C . TRP B 1 114 ? -13.305 -2.041 -9.477 1 98.44 114 TRP B C 1
ATOM 2782 O O . TRP B 1 114 ? -14.188 -1.733 -8.68 1 98.44 114 TRP B O 1
ATOM 2792 N N . PHE B 1 115 ? -13.117 -1.379 -10.609 1 98.56 115 PHE B N 1
ATOM 2793 C CA . PHE B 1 115 ? -13.891 -0.189 -10.938 1 98.56 115 PHE B CA 1
ATOM 2794 C C . PHE B 1 115 ? -15.367 -0.531 -11.086 1 98.56 115 PHE B C 1
ATOM 2796 O O . PHE B 1 115 ? -16.234 0.296 -10.789 1 98.56 115 PHE B O 1
ATOM 2803 N N . THR B 1 116 ? -15.625 -1.697 -11.547 1 98.62 116 THR B N 1
ATOM 2804 C CA . THR B 1 116 ? -17.016 -2.133 -11.695 1 98.62 116 THR B CA 1
ATOM 2805 C C . THR B 1 116 ? -17.641 -2.426 -10.336 1 98.62 116 THR B C 1
ATOM 2807 O O . THR B 1 116 ? -18.781 -2.035 -10.078 1 98.62 116 THR B O 1
ATOM 2810 N N . LYS B 1 117 ? -16.906 -3.059 -9.484 1 98.31 117 LYS B N 1
ATOM 2811 C CA . LYS B 1 117 ? -17.422 -3.441 -8.172 1 98.31 117 LYS B CA 1
ATOM 2812 C C . LYS B 1 117 ? -17.734 -2.211 -7.328 1 98.31 117 LYS B C 1
ATOM 2814 O O . LYS B 1 117 ? -18.672 -2.221 -6.527 1 98.31 117 LYS B O 1
ATOM 2819 N N . ILE B 1 118 ? -16.953 -1.187 -7.484 1 98.06 118 ILE B N 1
ATOM 2820 C CA . ILE B 1 118 ? -17.234 0.017 -6.711 1 98.06 118 ILE B CA 1
ATOM 2821 C C . ILE B 1 118 ? -18.203 0.904 -7.473 1 98.06 118 ILE B C 1
ATOM 2823 O O . ILE B 1 118 ? -18.453 2.049 -7.086 1 98.06 118 ILE B O 1
ATOM 2827 N N . LYS B 1 119 ? -18.672 0.468 -8.633 1 98.12 119 LYS B N 1
ATOM 2828 C CA . LYS B 1 119 ? -19.766 1.06 -9.406 1 98.12 119 LYS B CA 1
ATOM 2829 C C . LYS B 1 119 ? -19.328 2.379 -10.039 1 98.12 119 LYS B C 1
ATOM 2831 O O . LYS B 1 119 ? -20.125 3.322 -10.125 1 98.12 119 LYS B O 1
ATOM 2836 N N . VAL B 1 120 ? -18.109 2.436 -10.367 1 98.12 120 VAL B N 1
ATOM 2837 C CA . VAL B 1 120 ? -17.609 3.604 -11.094 1 98.12 120 VAL B CA 1
ATOM 2838 C C . VAL B 1 120 ? -17.828 3.404 -12.594 1 98.12 120 VAL B C 1
ATOM 2840 O O . VAL B 1 120 ? -18.078 4.363 -13.328 1 98.12 120 VAL B O 1
ATOM 2843 N N . ILE B 1 121 ? -17.688 2.154 -13.016 1 98.06 121 ILE B N 1
ATOM 2844 C CA . ILE B 1 121 ? -17.969 1.817 -14.406 1 98.06 121 ILE B CA 1
ATOM 2845 C C . ILE B 1 121 ? -18.938 0.64 -14.461 1 98.06 121 ILE B C 1
ATOM 2847 O O . ILE B 1 121 ? -19.125 -0.065 -13.469 1 98.06 121 ILE B O 1
ATOM 2851 N N . LYS B 1 122 ? -19.578 0.567 -15.648 1 97.38 122 LYS B N 1
ATOM 2852 C CA . LYS B 1 122 ? -20.469 -0.562 -15.891 1 97.38 122 LYS B CA 1
ATOM 2853 C C . LYS B 1 122 ? -19.828 -1.572 -16.844 1 97.38 122 LYS B C 1
ATOM 2855 O O . LYS B 1 122 ? -19.469 -1.232 -17.969 1 97.38 122 LYS B O 1
ATOM 2860 N N . ALA B 1 123 ? -19.531 -2.758 -16.344 1 98.12 123 ALA B N 1
ATOM 2861 C CA . ALA B 1 123 ? -18.984 -3.84 -17.156 1 98.12 123 ALA B CA 1
ATOM 2862 C C . ALA B 1 123 ? -19.5 -5.195 -16.688 1 98.12 123 ALA B C 1
ATOM 2864 O O . ALA B 1 123 ? -20.062 -5.309 -15.594 1 98.12 123 ALA B O 1
ATOM 2865 N N . ASP B 1 124 ? -19.422 -6.203 -17.562 1 98.38 124 ASP B N 1
ATOM 2866 C CA . ASP B 1 124 ? -19.844 -7.566 -17.25 1 98.38 124 ASP B CA 1
ATOM 2867 C C . ASP B 1 124 ? -18.859 -8.227 -16.281 1 98.38 124 ASP B C 1
ATOM 2869 O O . ASP B 1 124 ? -17.828 -8.773 -16.719 1 98.38 124 ASP B O 1
ATOM 2873 N N . LEU B 1 125 ? -19.203 -8.234 -15.07 1 97.88 125 LEU B N 1
ATOM 2874 C CA . LEU B 1 125 ? -18.312 -8.727 -14.031 1 97.88 125 LEU B CA 1
ATOM 2875 C C . LEU B 1 125 ? -17.953 -10.188 -14.258 1 97.88 125 LEU B C 1
ATOM 2877 O O . LEU B 1 125 ? -16.828 -10.609 -13.992 1 97.88 125 LEU B O 1
ATOM 2881 N N . LEU B 1 126 ? -18.859 -11 -14.656 1 97.19 126 LEU B N 1
ATOM 2882 C CA . LEU B 1 126 ? -18.609 -12.422 -14.883 1 97.19 126 LEU B CA 1
ATOM 2883 C C . LEU B 1 126 ? -17.594 -12.617 -16 1 97.19 126 LEU B C 1
ATOM 2885 O O . LEU B 1 126 ? -16.672 -13.422 -15.859 1 97.19 126 LEU B O 1
ATOM 2889 N N . MET B 1 127 ? -17.766 -11.891 -17.047 1 98.06 127 MET B N 1
ATOM 2890 C CA . MET B 1 127 ? -16.844 -12 -18.172 1 98.06 127 MET B CA 1
ATOM 2891 C C . MET B 1 127 ? -15.438 -11.586 -17.766 1 98.06 127 MET B C 1
ATOM 2893 O O . MET B 1 127 ? -14.469 -12.305 -18.047 1 98.06 127 MET B O 1
ATOM 2897 N N . TRP B 1 128 ? -15.359 -10.469 -17.141 1 98.44 128 TRP B N 1
ATOM 2898 C CA . TRP B 1 128 ? -14.047 -9.953 -16.781 1 98.44 128 TRP B CA 1
ATOM 2899 C C . TRP B 1 128 ? -13.398 -10.836 -15.719 1 98.44 128 TRP B C 1
ATOM 2901 O O . TRP B 1 128 ? -12.172 -10.984 -15.688 1 98.44 128 TRP B O 1
ATOM 2911 N N . SER B 1 129 ? -14.172 -11.398 -14.844 1 97.62 129 SER B N 1
ATOM 2912 C CA . SER B 1 129 ? -13.641 -12.336 -13.859 1 97.62 129 SER B CA 1
ATOM 2913 C C . SER B 1 129 ? -13.055 -13.578 -14.539 1 97.62 129 SER B C 1
ATOM 2915 O O . SER B 1 129 ? -12.016 -14.086 -14.117 1 97.62 129 SER B O 1
ATOM 2917 N N . LYS B 1 130 ? -13.695 -14.047 -15.531 1 97.88 130 LYS B N 1
ATOM 2918 C CA . LYS B 1 130 ? -13.195 -15.188 -16.281 1 97.88 130 LYS B CA 1
ATOM 2919 C C . LYS B 1 130 ? -11.906 -14.844 -17.016 1 97.88 130 LYS B C 1
ATOM 2921 O O . LYS B 1 130 ? -10.953 -15.625 -17.016 1 97.88 130 LYS B O 1
ATOM 2926 N N . ILE B 1 131 ? -11.938 -13.695 -17.641 1 98.56 131 ILE B N 1
ATOM 2927 C CA . ILE B 1 131 ? -10.742 -13.234 -18.328 1 98.56 131 ILE B CA 1
ATOM 2928 C C . ILE B 1 131 ? -9.57 -13.148 -17.344 1 98.56 131 ILE B C 1
ATOM 2930 O O . ILE B 1 131 ? -8.477 -13.625 -17.641 1 98.56 131 ILE B O 1
ATOM 2934 N N . SER B 1 132 ? -9.883 -12.508 -16.25 1 98.38 132 SER B N 1
ATOM 2935 C CA . SER B 1 132 ? -8.859 -12.367 -15.211 1 98.38 132 SER B CA 1
ATOM 2936 C C . SER B 1 132 ? -8.32 -13.727 -14.789 1 98.38 132 SER B C 1
ATOM 2938 O O . SER B 1 132 ? -7.102 -13.93 -14.727 1 98.38 132 SER B O 1
ATOM 2940 N N . ALA B 1 133 ? -9.141 -14.672 -14.547 1 97.81 133 ALA B N 1
ATOM 2941 C CA . ALA B 1 133 ? -8.742 -16 -14.07 1 97.81 133 ALA B CA 1
ATOM 2942 C C . ALA B 1 133 ? -7.922 -16.734 -15.133 1 97.81 133 ALA B C 1
ATOM 2944 O O . ALA B 1 133 ? -6.902 -17.344 -14.82 1 97.81 133 ALA B O 1
ATOM 2945 N N . TRP B 1 134 ? -8.352 -16.641 -16.328 1 98.56 134 TRP B N 1
ATOM 2946 C CA . TRP B 1 134 ? -7.668 -17.344 -17.406 1 98.56 134 TRP B CA 1
ATOM 2947 C C . TRP B 1 134 ? -6.285 -16.75 -17.656 1 98.56 134 TRP B C 1
ATOM 2949 O O . TRP B 1 134 ? -5.312 -17.484 -17.859 1 98.56 134 TRP B O 1
ATOM 2959 N N . THR B 1 135 ? -6.227 -15.516 -17.703 1 98.69 135 THR B N 1
ATOM 2960 C CA . THR B 1 135 ? -4.938 -14.875 -17.953 1 98.69 135 THR B CA 1
ATOM 2961 C C . THR B 1 135 ? -3.977 -15.125 -16.797 1 98.69 135 THR B C 1
ATOM 2963 O O . THR B 1 135 ? -2.785 -15.352 -17.016 1 98.69 135 THR B O 1
ATOM 2966 N N . TRP B 1 136 ? -4.5 -15.055 -15.664 1 98.31 136 TRP B N 1
ATOM 2967 C CA . TRP B 1 136 ? -3.676 -15.375 -14.508 1 98.31 136 TRP B CA 1
ATOM 2968 C C . TRP B 1 136 ? -3.178 -16.812 -14.578 1 98.31 136 TRP B C 1
ATOM 2970 O O . TRP B 1 136 ? -1.991 -17.078 -14.367 1 98.31 136 TRP B O 1
ATOM 2980 N N . PHE B 1 137 ? -4.043 -17.703 -14.898 1 98.56 137 PHE B N 1
ATOM 2981 C CA . PHE B 1 137 ? -3.703 -19.125 -14.992 1 98.56 137 PHE B CA 1
ATOM 2982 C C . PHE B 1 137 ? -2.588 -19.344 -16 1 98.56 137 PHE B C 1
ATOM 2984 O O . PHE B 1 137 ? -1.585 -19.984 -15.703 1 98.56 137 PHE B O 1
ATOM 2991 N N . LEU B 1 138 ? -2.77 -18.828 -17.156 1 98.69 138 LEU B N 1
ATOM 2992 C CA . LEU B 1 138 ? -1.794 -19.016 -18.219 1 98.69 138 LEU B CA 1
ATOM 2993 C C . LEU B 1 138 ? -0.455 -18.391 -17.859 1 98.69 138 LEU B C 1
ATOM 2995 O O . LEU B 1 138 ? 0.603 -18.938 -18.156 1 98.69 138 LEU B O 1
ATOM 2999 N N . GLY B 1 139 ? -0.529 -17.25 -17.266 1 98.62 139 GLY B N 1
ATOM 3000 C CA . GLY B 1 139 ? 0.699 -16.625 -16.812 1 98.62 139 GLY B CA 1
ATOM 3001 C C . GLY B 1 139 ? 1.468 -17.453 -15.805 1 98.62 139 GLY B C 1
ATOM 3002 O O . GLY B 1 139 ? 2.666 -17.688 -15.969 1 98.62 139 GLY B O 1
ATOM 3003 N N . ILE B 1 140 ? 0.787 -17.891 -14.82 1 98.69 140 ILE B N 1
ATOM 3004 C CA . ILE B 1 140 ? 1.45 -18.656 -13.766 1 98.69 140 ILE B CA 1
ATOM 3005 C C . ILE B 1 140 ? 1.928 -19.984 -14.312 1 98.69 140 ILE B C 1
ATOM 3007 O O . ILE B 1 140 ? 2.982 -20.5 -13.914 1 98.69 140 ILE B O 1
ATOM 3011 N N . LEU B 1 141 ? 1.165 -20.594 -15.164 1 98.75 141 LEU B N 1
ATOM 3012 C CA . LEU B 1 141 ? 1.605 -21.844 -15.789 1 98.75 141 LEU B CA 1
ATOM 3013 C C . LEU B 1 141 ? 2.951 -21.656 -16.484 1 98.75 141 LEU B C 1
ATOM 3015 O O . LEU B 1 141 ? 3.842 -22.484 -16.359 1 98.75 141 LEU B O 1
ATOM 3019 N N . ALA B 1 142 ? 3.07 -20.609 -17.188 1 98.81 142 ALA B N 1
ATOM 3020 C CA . ALA B 1 142 ? 4.34 -20.297 -17.844 1 98.81 142 ALA B CA 1
ATOM 3021 C C . ALA B 1 142 ? 5.461 -20.141 -16.828 1 98.81 142 ALA B C 1
ATOM 3023 O O . ALA B 1 142 ? 6.59 -20.578 -17.062 1 98.81 142 ALA B O 1
ATOM 3024 N N . LEU B 1 143 ? 5.176 -19.562 -15.742 1 98.5 143 LEU B N 1
ATOM 3025 C CA . LEU B 1 143 ? 6.188 -19.344 -14.711 1 98.5 143 LEU B CA 1
ATOM 3026 C C . LEU B 1 143 ? 6.57 -20.656 -14.039 1 98.5 143 LEU B C 1
ATOM 3028 O O . LEU B 1 143 ? 7.727 -20.844 -13.641 1 98.5 143 LEU B O 1
ATOM 3032 N N . VAL B 1 144 ? 5.594 -21.484 -13.875 1 98.69 144 VAL B N 1
ATOM 3033 C CA . VAL B 1 144 ? 5.891 -22.812 -13.344 1 98.69 144 VAL B CA 1
ATOM 3034 C C . VAL B 1 144 ? 6.859 -23.547 -14.281 1 98.69 144 VAL B C 1
ATOM 3036 O O . VAL B 1 144 ? 7.828 -24.156 -13.836 1 98.69 144 VAL B O 1
ATOM 3039 N N . LEU B 1 145 ? 6.609 -23.453 -15.539 1 98.69 145 LEU B N 1
ATOM 3040 C CA . LEU B 1 145 ? 7.488 -24.062 -16.516 1 98.69 145 LEU B CA 1
ATOM 3041 C C . LEU B 1 145 ? 8.867 -23.422 -16.5 1 98.69 145 LEU B C 1
ATOM 3043 O O . LEU B 1 145 ? 9.883 -24.109 -16.656 1 98.69 145 LEU B O 1
ATOM 3047 N N . ARG B 1 146 ? 8.906 -22.172 -16.359 1 98.19 146 ARG B N 1
ATOM 3048 C CA . ARG B 1 146 ? 10.172 -21.453 -16.203 1 98.19 146 ARG B CA 1
ATOM 3049 C C . ARG B 1 146 ? 10.945 -21.984 -15 1 98.19 146 ARG B C 1
ATOM 3051 O O . ARG B 1 146 ? 12.148 -22.219 -15.094 1 98.19 146 ARG B O 1
ATOM 3058 N N . ASP B 1 147 ? 10.227 -22.141 -13.93 1 98.06 147 ASP B N 1
ATOM 3059 C CA . ASP B 1 147 ? 10.859 -22.641 -12.711 1 98.06 147 ASP B CA 1
ATOM 3060 C C . ASP B 1 147 ? 11.414 -24.047 -12.906 1 98.06 147 ASP B C 1
ATOM 3062 O O . ASP B 1 147 ? 12.477 -24.375 -12.383 1 98.06 147 ASP B O 1
ATOM 3066 N N . LEU B 1 148 ? 10.695 -24.875 -13.586 1 98.25 148 LEU B N 1
ATOM 3067 C CA . LEU B 1 148 ? 11.148 -26.234 -13.867 1 98.25 148 LEU B CA 1
ATOM 3068 C C . LEU B 1 148 ? 12.422 -26.203 -14.711 1 98.25 148 LEU B C 1
ATOM 3070 O O . LEU B 1 148 ? 13.344 -26.984 -14.469 1 98.25 148 LEU B O 1
ATOM 3074 N N . ARG B 1 149 ? 12.461 -25.375 -15.68 1 97.88 149 ARG B N 1
ATOM 3075 C CA . ARG B 1 149 ? 13.648 -25.219 -16.516 1 97.88 149 ARG B CA 1
ATOM 3076 C C . ARG B 1 149 ? 14.836 -24.75 -15.688 1 97.88 149 ARG B C 1
ATOM 3078 O O . ARG B 1 149 ? 15.953 -25.25 -15.844 1 97.88 149 ARG B O 1
ATOM 3085 N N . LYS B 1 150 ? 14.602 -23.766 -14.883 1 97.19 150 LYS B N 1
ATOM 3086 C CA . LYS B 1 150 ? 15.656 -23.266 -14.023 1 97.19 150 LYS B CA 1
ATOM 3087 C C . LYS B 1 150 ? 16.188 -24.359 -13.102 1 97.19 150 LYS B C 1
ATOM 3089 O O . LYS B 1 150 ? 17.406 -24.484 -12.922 1 97.19 150 LYS B O 1
ATOM 3094 N N . LEU B 1 151 ? 15.32 -25.094 -12.523 1 97.12 151 LEU B N 1
ATOM 3095 C CA . LEU B 1 151 ? 15.703 -26.188 -11.641 1 97.12 151 LEU B CA 1
ATOM 3096 C C . LEU B 1 151 ? 16.516 -27.234 -12.391 1 97.12 151 LEU B C 1
ATOM 3098 O O . LEU B 1 151 ? 17.516 -27.734 -11.883 1 97.12 151 LEU B O 1
ATOM 3102 N N . HIS B 1 152 ? 16.094 -27.547 -13.531 1 96.62 152 HIS B N 1
ATOM 3103 C CA . HIS B 1 152 ? 16.812 -28.5 -14.375 1 96.62 152 HIS B CA 1
ATOM 3104 C C . HIS B 1 152 ? 18.234 -28.031 -14.648 1 96.62 152 HIS B C 1
ATOM 3106 O O . HIS B 1 152 ? 19.188 -28.797 -14.523 1 96.62 152 HIS B O 1
ATOM 3112 N N . ASN B 1 153 ? 18.344 -26.766 -15.023 1 96.06 153 ASN B N 1
ATOM 3113 C CA . ASN B 1 153 ? 19.656 -26.203 -15.305 1 96.06 153 ASN B CA 1
ATOM 3114 C C . ASN B 1 153 ? 20.578 -26.266 -14.078 1 96.06 153 ASN B C 1
ATOM 3116 O O . ASN B 1 153 ? 21.75 -26.578 -14.195 1 96.06 153 ASN B O 1
ATOM 3120 N N . LEU B 1 154 ? 20.031 -25.984 -12.961 1 95.69 154 LEU B N 1
ATOM 3121 C CA . LEU B 1 154 ? 20.812 -25.953 -11.727 1 95.69 154 LEU B CA 1
ATOM 3122 C C . LEU B 1 154 ? 21.25 -27.359 -11.312 1 95.69 154 LEU B C 1
ATOM 3124 O O . LEU B 1 154 ? 2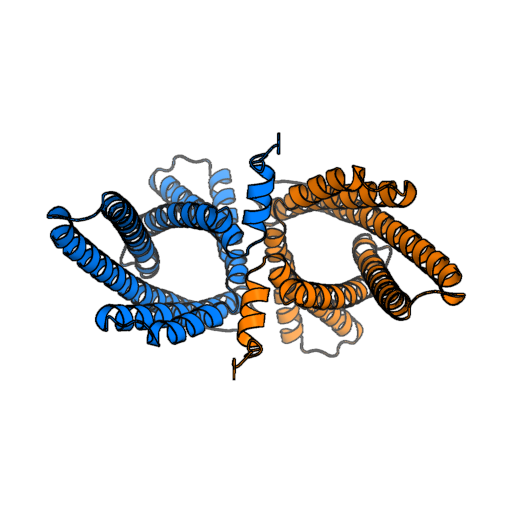2.359 -27.547 -10.82 1 95.69 154 LEU B O 1
ATOM 3128 N N . ILE B 1 155 ? 20.391 -28.328 -11.516 1 94.75 155 ILE B N 1
ATOM 3129 C CA . ILE B 1 155 ? 20.719 -29.719 -11.188 1 94.75 155 ILE B CA 1
ATOM 3130 C C . ILE B 1 155 ? 21.844 -30.219 -12.094 1 94.75 155 ILE B C 1
ATOM 3132 O O . ILE B 1 155 ? 22.766 -30.891 -11.633 1 94.75 155 ILE B O 1
ATOM 3136 N N . GLU B 1 156 ? 21.781 -29.859 -13.344 1 93.5 156 GLU B N 1
ATOM 3137 C CA . GLU B 1 156 ? 22.828 -30.234 -14.289 1 93.5 156 GLU B CA 1
ATOM 3138 C C . GLU B 1 156 ? 24.172 -29.609 -13.914 1 93.5 156 GLU B C 1
ATOM 3140 O O . GLU B 1 156 ? 25.203 -30.266 -14.016 1 93.5 156 GLU B O 1
ATOM 3145 N N . LEU B 1 157 ? 24.047 -28.359 -13.578 1 91.12 157 LEU B N 1
ATOM 3146 C CA . LEU B 1 157 ? 25.25 -27.688 -13.141 1 91.12 157 LEU B CA 1
ATOM 3147 C C . LEU B 1 157 ? 25.844 -28.359 -11.906 1 91.12 157 LEU B C 1
ATOM 3149 O O . LEU B 1 157 ? 27.062 -28.5 -11.797 1 91.12 157 LEU B O 1
ATOM 3153 N N . ALA B 1 158 ? 25.016 -28.766 -11 1 89.44 158 ALA B N 1
ATOM 3154 C CA . ALA B 1 158 ? 25.453 -29.406 -9.758 1 89.44 158 ALA B CA 1
ATOM 3155 C C . ALA B 1 158 ? 26.109 -30.75 -10.039 1 89.44 158 ALA B C 1
ATOM 3157 O O . ALA B 1 158 ? 27.078 -31.125 -9.367 1 89.44 158 ALA B O 1
ATOM 3158 N N . LYS B 1 159 ? 25.656 -31.422 -10.93 1 87.75 159 LYS B N 1
ATOM 3159 C CA . LYS B 1 159 ? 26.25 -32.719 -11.312 1 87.75 159 LYS B CA 1
ATOM 3160 C C . LYS B 1 159 ? 27.656 -32.531 -11.852 1 87.75 159 LYS B C 1
ATOM 3162 O O . LYS B 1 159 ? 28.531 -33.344 -11.594 1 87.75 159 LYS B O 1
ATOM 3167 N N . GLY B 1 160 ? 27.844 -31.453 -12.523 1 82.56 160 GLY B N 1
ATOM 3168 C CA . GLY B 1 160 ? 29.156 -31.188 -13.078 1 82.56 160 GLY B CA 1
ATOM 3169 C C . GLY B 1 160 ? 30.156 -30.719 -12.039 1 82.56 160 GLY B C 1
ATOM 3170 O O . GLY B 1 160 ? 31.359 -30.984 -12.172 1 82.56 160 GLY B O 1
ATOM 3171 N N . LEU B 1 161 ? 29.703 -29.938 -11.055 1 77.12 161 LEU B N 1
ATOM 3172 C CA . LEU B 1 161 ? 30.594 -29.391 -10.039 1 77.12 161 LEU B CA 1
ATOM 3173 C C . LEU B 1 161 ? 31 -30.469 -9.031 1 77.12 161 LEU B C 1
ATOM 3175 O O . LEU B 1 161 ? 32.062 -30.375 -8.422 1 77.12 161 LEU B O 1
ATOM 3179 N N . LYS B 1 162 ? 30.141 -31.375 -8.5 1 70.31 162 LYS B N 1
ATOM 3180 C CA . LYS B 1 162 ? 30.484 -32.406 -7.531 1 70.31 162 LYS B CA 1
ATOM 3181 C C . LYS B 1 162 ? 31.828 -33.062 -7.859 1 70.31 162 LYS B C 1
ATOM 3183 O O . LYS B 1 162 ? 32.531 -33.5 -6.961 1 70.31 162 LYS B O 1
ATOM 3188 N N . TYR B 1 163 ? 32.25 -32.969 -8.969 1 60.22 163 TYR B N 1
ATOM 3189 C CA . TYR B 1 163 ? 33.469 -33.719 -9.312 1 60.22 163 TYR B CA 1
ATOM 3190 C C . TYR B 1 163 ? 34.688 -32.844 -9.078 1 60.22 163 TYR B C 1
ATOM 3192 O O . TYR B 1 163 ? 35.812 -33.344 -9.008 1 60.22 163 TYR B O 1
ATOM 3200 N N . GLY B 1 164 ? 34.531 -31.469 -8.688 1 62.22 164 GLY B N 1
ATOM 3201 C CA . GLY B 1 164 ? 35.75 -30.719 -8.547 1 62.22 164 GLY B CA 1
ATOM 3202 C C . GLY B 1 164 ? 35.562 -29.297 -8.062 1 62.22 164 GLY B C 1
ATOM 3203 O O . GLY B 1 164 ? 36.5 -28.516 -8.016 1 62.22 164 GLY B O 1
ATOM 3204 N N . GLY B 1 165 ? 34.406 -29 -7.602 1 63.31 165 GLY B N 1
ATOM 3205 C CA . GLY B 1 165 ? 34.156 -27.578 -7.41 1 63.31 165 GLY B CA 1
ATOM 3206 C C . GLY B 1 165 ? 34.5 -27.094 -6.004 1 63.31 165 GLY B C 1
ATOM 3207 O O . GLY B 1 165 ? 34.656 -27.906 -5.098 1 63.31 165 GLY B O 1
ATOM 3208 N N . GLU B 1 166 ? 34.906 -25.766 -5.762 1 78.88 166 GLU B N 1
ATOM 3209 C CA . GLU B 1 166 ? 35.125 -25.078 -4.492 1 78.88 166 GLU B CA 1
ATOM 3210 C C . GLU B 1 166 ? 33.875 -25.125 -3.619 1 78.88 166 GLU B C 1
ATOM 3212 O O . GLU B 1 166 ? 32.75 -25.094 -4.129 1 78.88 166 GLU B O 1
ATOM 3217 N N . LYS B 1 167 ? 34.188 -25.547 -2.379 1 78.94 167 LYS B N 1
ATOM 3218 C CA . LYS B 1 167 ? 33.156 -25.672 -1.357 1 78.94 167 LYS B CA 1
ATOM 3219 C C . LYS B 1 167 ? 32.188 -24.5 -1.415 1 78.94 167 LYS B C 1
ATOM 3221 O O . LYS B 1 167 ? 30.953 -24.672 -1.302 1 78.94 167 LYS B O 1
ATOM 3226 N N . ARG B 1 168 ? 32.75 -23.422 -1.583 1 79.69 168 ARG B N 1
ATOM 3227 C CA . ARG B 1 168 ? 31.938 -22.203 -1.638 1 79.69 168 ARG B CA 1
ATOM 3228 C C . ARG B 1 168 ? 30.984 -22.234 -2.818 1 79.69 168 ARG B C 1
ATOM 3230 O O . ARG B 1 168 ? 29.828 -21.797 -2.701 1 79.69 168 ARG B O 1
ATOM 3237 N N . ALA B 1 169 ? 31.5 -22.734 -3.771 1 84.31 169 ALA B N 1
ATOM 3238 C CA . ALA B 1 169 ? 30.688 -22.828 -4.973 1 84.31 169 ALA B CA 1
ATOM 3239 C C . ALA B 1 169 ? 29.562 -23.859 -4.793 1 84.31 169 ALA B C 1
ATOM 3241 O O . ALA B 1 169 ? 28.438 -23.641 -5.25 1 84.31 169 ALA B O 1
ATOM 3242 N N . LYS B 1 170 ? 29.828 -24.797 -4.121 1 87.12 170 LYS B N 1
ATOM 3243 C CA . LYS B 1 170 ? 28.828 -25.844 -3.869 1 87.12 170 LYS B CA 1
ATOM 3244 C C . LYS B 1 170 ? 27.734 -25.344 -2.943 1 87.12 170 LYS B C 1
ATOM 3246 O O . LYS B 1 170 ? 26.547 -25.594 -3.188 1 87.12 170 LYS B O 1
ATOM 3251 N N . VAL B 1 171 ? 28.125 -24.719 -1.968 1 89.5 171 VAL B N 1
ATOM 3252 C CA . VAL B 1 171 ? 27.172 -24.172 -1.018 1 89.5 171 VAL B CA 1
ATOM 3253 C C . VAL B 1 171 ? 26.266 -23.156 -1.723 1 89.5 171 VAL B C 1
ATOM 3255 O O . VAL B 1 171 ? 25.047 -23.141 -1.512 1 89.5 171 VAL B O 1
ATOM 3258 N N . ALA B 1 172 ? 26.828 -22.344 -2.48 1 90.88 172 ALA B N 1
ATOM 3259 C CA . ALA B 1 172 ? 26.062 -21.344 -3.23 1 90.88 172 ALA B CA 1
ATOM 3260 C C . ALA B 1 172 ? 25.062 -22.016 -4.164 1 90.88 172 ALA B C 1
ATOM 3262 O O . ALA B 1 172 ? 23.922 -21.562 -4.289 1 90.88 172 ALA B O 1
ATOM 3263 N N . LEU B 1 173 ? 25.516 -23 -4.715 1 92.75 173 LEU B N 1
ATOM 3264 C CA . LEU B 1 173 ? 24.641 -23.734 -5.633 1 92.75 173 LEU B CA 1
ATOM 3265 C C . LEU B 1 173 ? 23.5 -24.391 -4.883 1 92.75 173 LEU B C 1
ATOM 3267 O O . LEU B 1 173 ? 22.359 -24.438 -5.371 1 92.75 173 LEU B O 1
ATOM 3271 N N . GLU B 1 174 ? 23.75 -24.938 -3.809 1 92.56 174 GLU B N 1
ATOM 3272 C CA . GLU B 1 174 ? 22.734 -25.562 -2.99 1 92.56 174 GLU B CA 1
ATOM 3273 C C . GLU B 1 174 ? 21.672 -24.562 -2.557 1 92.56 174 GLU B C 1
ATOM 3275 O O . GLU B 1 174 ? 20.484 -24.875 -2.537 1 92.56 174 GLU B O 1
ATOM 3280 N N . LYS B 1 175 ? 22.109 -23.438 -2.178 1 94.62 175 LYS B N 1
ATOM 3281 C CA . LYS B 1 175 ? 21.188 -22.375 -1.804 1 94.62 175 LYS B CA 1
ATOM 3282 C C . LYS B 1 175 ? 20.312 -21.969 -2.986 1 94.62 175 LYS B C 1
ATOM 3284 O O . LYS B 1 175 ? 19.109 -21.719 -2.824 1 94.62 175 LYS B O 1
ATOM 3289 N N . GLU B 1 176 ? 20.891 -21.938 -4.047 1 95 176 GLU B N 1
ATOM 3290 C CA . GLU B 1 176 ? 20.141 -21.594 -5.254 1 95 176 GLU B CA 1
ATOM 3291 C C . GLU B 1 176 ? 19.109 -22.672 -5.598 1 95 176 GLU B C 1
ATOM 3293 O O . GLU B 1 176 ? 18.016 -22.359 -6.047 1 95 176 GLU B O 1
ATOM 3298 N N . LEU B 1 177 ? 19.531 -23.859 -5.453 1 96.19 177 LEU B N 1
ATOM 3299 C CA . LEU B 1 177 ? 18.625 -24.984 -5.695 1 96.19 177 LEU B CA 1
ATOM 3300 C C . LEU B 1 177 ? 17.438 -24.938 -4.746 1 96.19 177 LEU B C 1
ATOM 3302 O O . LEU B 1 177 ? 16.297 -25.156 -5.164 1 96.19 177 LEU B O 1
ATOM 3306 N N . GLU B 1 178 ? 17.703 -24.641 -3.572 1 96.31 178 GLU B N 1
ATOM 3307 C CA . GLU B 1 178 ? 16.641 -24.547 -2.578 1 96.31 178 GLU B CA 1
ATOM 3308 C C . GLU B 1 178 ? 15.68 -23.406 -2.9 1 96.31 178 GLU B C 1
ATOM 3310 O O . GLU B 1 178 ? 14.461 -23.578 -2.811 1 96.31 178 GLU B O 1
ATOM 3315 N N . SER B 1 179 ? 16.25 -22.312 -3.217 1 96.12 179 SER B N 1
ATOM 3316 C CA . SER B 1 179 ? 15.43 -21.156 -3.588 1 96.12 179 SER B CA 1
ATOM 3317 C C . SER B 1 179 ? 14.555 -21.469 -4.793 1 96.12 179 SER B C 1
ATOM 3319 O O . SER B 1 179 ? 13.391 -21.062 -4.844 1 96.12 179 SER B O 1
ATOM 3321 N N . ALA B 1 180 ? 15.109 -22.156 -5.684 1 96.75 180 ALA B N 1
ATOM 3322 C CA . ALA B 1 180 ? 14.367 -22.516 -6.891 1 96.75 180 ALA B CA 1
ATOM 3323 C C . ALA B 1 180 ? 13.219 -23.469 -6.566 1 96.75 180 ALA B C 1
ATOM 3325 O O . ALA B 1 180 ? 12.133 -23.375 -7.141 1 96.75 180 ALA B O 1
ATOM 3326 N N . LYS B 1 181 ? 13.484 -24.391 -5.742 1 98.12 181 LYS B N 1
ATOM 3327 C CA . LYS B 1 181 ? 12.445 -25.328 -5.328 1 98.12 181 LYS B CA 1
ATOM 3328 C C . LYS B 1 181 ? 11.289 -24.609 -4.641 1 98.12 181 LYS B C 1
ATOM 3330 O O . LYS B 1 181 ? 10.125 -24.891 -4.91 1 98.12 181 LYS B O 1
ATOM 3335 N N . ILE B 1 182 ? 11.609 -23.734 -3.785 1 98.19 182 ILE B N 1
ATOM 3336 C CA . ILE B 1 182 ? 10.602 -22.984 -3.041 1 98.19 182 ILE B CA 1
ATOM 3337 C C . ILE B 1 182 ? 9.773 -22.141 -4 1 98.19 182 ILE B C 1
ATOM 3339 O O . ILE B 1 182 ? 8.555 -22.047 -3.857 1 98.19 182 ILE B O 1
ATOM 3343 N N . GLU B 1 183 ? 10.43 -21.609 -4.957 1 98.06 183 GLU B N 1
ATOM 3344 C CA . GLU B 1 183 ? 9.727 -20.812 -5.965 1 98.06 183 GLU B CA 1
ATOM 3345 C C . GLU B 1 183 ? 8.742 -21.672 -6.75 1 98.06 183 GLU B C 1
ATOM 3347 O O . GLU B 1 183 ? 7.625 -21.25 -7.047 1 98.06 183 GLU B O 1
ATOM 3352 N N . LEU B 1 184 ? 9.195 -22.797 -7.094 1 98.5 184 LEU B N 1
ATOM 3353 C CA . LEU B 1 184 ? 8.336 -23.719 -7.824 1 98.5 184 LEU B CA 1
ATOM 3354 C C . LEU B 1 184 ? 7.109 -24.078 -6.996 1 98.5 184 LEU B C 1
ATOM 3356 O O . LEU B 1 184 ? 5.984 -24.078 -7.504 1 98.5 184 LEU B O 1
ATOM 3360 N N . ILE B 1 185 ? 7.324 -24.406 -5.75 1 98.62 185 ILE B N 1
ATOM 3361 C CA . ILE B 1 185 ? 6.219 -24.75 -4.863 1 98.62 185 ILE B CA 1
ATOM 3362 C C . ILE B 1 185 ? 5.246 -23.578 -4.77 1 98.62 185 ILE B C 1
ATOM 3364 O O . ILE B 1 185 ? 4.031 -23.766 -4.852 1 98.62 185 ILE B O 1
ATOM 3368 N N . LYS B 1 186 ? 5.738 -22.453 -4.621 1 98.62 186 LYS B N 1
ATOM 3369 C CA . LYS B 1 186 ? 4.926 -21.25 -4.52 1 98.62 186 LYS B CA 1
ATOM 3370 C C . LYS B 1 186 ? 4.07 -21.062 -5.77 1 98.62 186 LYS B C 1
ATOM 3372 O O . LYS B 1 186 ? 2.859 -20.844 -5.672 1 98.62 186 LYS B O 1
ATOM 3377 N N . ASP B 1 187 ? 4.656 -21.172 -6.941 1 98.69 187 ASP B N 1
ATOM 3378 C CA . ASP B 1 187 ? 3.943 -20.953 -8.195 1 98.69 187 ASP B CA 1
ATOM 3379 C C . ASP B 1 187 ? 2.922 -22.062 -8.453 1 98.69 187 ASP B C 1
ATOM 3381 O O . ASP B 1 187 ? 1.842 -21.797 -8.984 1 98.69 187 ASP B O 1
ATOM 3385 N N . VAL B 1 188 ? 3.225 -23.234 -8.086 1 98.5 188 VAL B N 1
ATOM 3386 C CA . VAL B 1 188 ? 2.277 -24.344 -8.219 1 98.5 188 VAL B CA 1
ATOM 3387 C C . VAL B 1 188 ? 1.066 -24.094 -7.324 1 98.5 188 VAL B C 1
ATOM 3389 O O . VAL B 1 188 ? -0.075 -24.312 -7.738 1 98.5 188 VAL B O 1
ATOM 3392 N N . CYS B 1 189 ? 1.323 -23.672 -6.148 1 98.5 189 CYS B N 1
ATOM 3393 C CA . CYS B 1 189 ? 0.232 -23.344 -5.238 1 98.5 189 CYS B CA 1
ATOM 3394 C C . CYS B 1 189 ? -0.601 -22.188 -5.781 1 98.5 189 CYS B C 1
ATOM 3396 O O . CYS B 1 189 ? -1.826 -22.188 -5.648 1 98.5 189 CYS B O 1
ATOM 3398 N N . ASP B 1 190 ? 0.026 -21.266 -6.371 1 98.31 190 ASP B N 1
ATOM 3399 C CA . ASP B 1 190 ? -0.691 -20.141 -6.961 1 98.31 190 ASP B CA 1
ATOM 3400 C C . ASP B 1 190 ? -1.595 -20.594 -8.102 1 98.31 190 ASP B C 1
ATOM 3402 O O . ASP B 1 190 ? -2.635 -20 -8.359 1 98.31 190 ASP B O 1
ATOM 3406 N N . LEU B 1 191 ? -1.234 -21.672 -8.789 1 97.88 191 LEU B N 1
ATOM 3407 C CA . LEU B 1 191 ? -2.025 -22.188 -9.891 1 97.88 191 LEU B CA 1
ATOM 3408 C C . LEU B 1 191 ? -3.393 -22.656 -9.414 1 97.88 191 LEU B C 1
ATOM 3410 O O . LEU B 1 191 ? -4.363 -22.641 -10.172 1 97.88 191 LEU B O 1
ATOM 3414 N N . MET B 1 192 ? -3.434 -23.016 -8.219 1 97.75 192 MET B N 1
ATOM 3415 C CA . MET B 1 192 ? -4.668 -23.578 -7.668 1 97.75 192 MET B CA 1
ATOM 3416 C C . MET B 1 192 ? -5.727 -22.484 -7.52 1 97.75 192 MET B C 1
ATOM 3418 O O . MET B 1 192 ? -6.926 -22.781 -7.52 1 97.75 192 MET B O 1
ATOM 3422 N N . ILE B 1 193 ? -5.332 -21.281 -7.426 1 97.44 193 ILE B N 1
ATOM 3423 C CA . ILE B 1 193 ? -6.242 -20.188 -7.156 1 97.44 193 ILE B CA 1
ATOM 3424 C C . ILE B 1 193 ? -7.129 -19.938 -8.375 1 97.44 193 ILE B C 1
ATOM 3426 O O . ILE B 1 193 ? -8.352 -20.031 -8.289 1 97.44 193 ILE B O 1
ATOM 3430 N N . PRO B 1 194 ? -6.5 -19.656 -9.547 1 97.44 194 PRO B N 1
ATOM 3431 C CA . PRO B 1 194 ? -7.375 -19.469 -10.703 1 97.44 194 PRO B CA 1
ATOM 3432 C C . PRO B 1 194 ? -8.141 -20.734 -11.086 1 97.44 194 PRO B C 1
ATOM 3434 O O . PRO B 1 194 ? -9.258 -20.641 -11.594 1 97.44 194 PRO B O 1
ATOM 3437 N N . LEU B 1 195 ? -7.602 -21.875 -10.859 1 97.06 195 LEU B N 1
ATOM 3438 C CA . LEU B 1 195 ? -8.32 -23.109 -11.133 1 97.06 195 LEU B CA 1
ATOM 3439 C C . LEU B 1 195 ? -9.57 -23.219 -10.273 1 97.06 195 LEU B C 1
ATOM 3441 O O . LEU B 1 195 ? -10.586 -23.75 -10.711 1 97.06 195 LEU B O 1
ATOM 3445 N N . GLY B 1 196 ? -9.406 -22.781 -9.055 1 94.56 196 GLY B N 1
ATOM 3446 C CA . GLY B 1 196 ? -10.586 -22.703 -8.203 1 94.56 196 GLY B CA 1
ATOM 3447 C C . GLY B 1 196 ? -11.617 -21.703 -8.703 1 94.56 196 GLY B C 1
ATOM 3448 O O . GLY B 1 196 ? -12.812 -22 -8.703 1 94.56 196 GLY B O 1
ATOM 3449 N N . SER B 1 197 ? -11.148 -20.578 -9.094 1 93.94 197 SER B N 1
ATOM 3450 C CA . SER B 1 197 ? -12.039 -19.531 -9.594 1 93.94 197 SER B CA 1
ATOM 3451 C C . SER B 1 197 ? -12.781 -19.984 -10.844 1 93.94 197 SER B C 1
ATOM 3453 O O . SER B 1 197 ? -13.93 -19.609 -11.062 1 93.94 197 SER B O 1
ATOM 3455 N N . LEU B 1 198 ? -12.172 -20.781 -11.664 1 95.44 198 LEU B N 1
ATOM 3456 C CA . LEU B 1 198 ? -12.75 -21.297 -12.898 1 95.44 198 LEU B CA 1
ATOM 3457 C C . LEU B 1 198 ? -13.57 -22.547 -12.633 1 95.44 198 LEU B C 1
ATOM 3459 O O . LEU B 1 198 ? -14.18 -23.109 -13.547 1 95.44 198 LEU B O 1
ATOM 3463 N N . GLN B 1 199 ? -13.531 -23.062 -11.383 1 93.81 199 GLN B N 1
ATOM 3464 C CA . GLN B 1 199 ? -14.344 -24.188 -10.906 1 93.81 199 GLN B CA 1
ATOM 3465 C C . GLN B 1 199 ? -13.82 -25.516 -11.461 1 93.81 199 GLN B C 1
ATOM 3467 O O . GLN B 1 199 ? -14.594 -26.453 -11.656 1 93.81 199 GLN B O 1
ATOM 3472 N N . TYR B 1 200 ? -12.602 -25.484 -11.828 1 95.62 200 TYR B N 1
ATOM 3473 C CA . TYR B 1 200 ? -11.953 -26.734 -12.18 1 95.62 200 TYR B CA 1
ATOM 3474 C C . TYR B 1 200 ? -11.438 -27.453 -10.93 1 95.62 200 TYR B C 1
ATOM 3476 O O . TYR B 1 200 ? -11.148 -28.641 -10.969 1 95.62 200 TYR B O 1
ATOM 3484 N N . LEU B 1 201 ? -11.234 -26.703 -9.852 1 93.62 201 LEU B N 1
ATOM 3485 C CA . LEU B 1 201 ? -10.906 -27.203 -8.523 1 93.62 201 LEU B CA 1
ATOM 3486 C C . LEU B 1 201 ? -11.898 -26.688 -7.488 1 93.62 201 LEU B C 1
ATOM 3488 O O . LEU B 1 201 ? -12.523 -25.656 -7.688 1 93.62 201 LEU B O 1
ATOM 3492 N N . ASN B 1 202 ? -11.992 -27.484 -6.488 1 92.19 202 ASN B N 1
ATOM 3493 C CA . ASN B 1 202 ? -12.844 -27 -5.398 1 92.19 202 ASN B CA 1
ATOM 3494 C C . ASN B 1 202 ? -12.258 -25.75 -4.738 1 92.19 202 ASN B C 1
ATOM 3496 O O . ASN B 1 202 ? -11.047 -25.547 -4.754 1 92.19 202 ASN B O 1
ATOM 3500 N N . LYS B 1 203 ? -13.156 -24.969 -4.172 1 88.94 203 LYS B N 1
ATOM 3501 C CA . LYS B 1 203 ? -12.758 -23.703 -3.562 1 88.94 203 LYS B CA 1
ATOM 3502 C C . LYS B 1 203 ? -11.773 -23.938 -2.422 1 88.94 203 LYS B C 1
ATOM 3504 O O . LYS B 1 203 ? -10.914 -23.094 -2.164 1 88.94 203 LYS B O 1
ATOM 3509 N N . GLY B 1 204 ? -11.859 -24.984 -1.812 1 93.12 204 GLY B N 1
ATOM 3510 C CA . GLY B 1 204 ? -10.953 -25.328 -0.729 1 93.12 204 GLY B CA 1
ATOM 3511 C C . GLY B 1 204 ? -9.508 -25.438 -1.176 1 93.12 204 GLY B C 1
ATOM 3512 O O . GLY B 1 204 ? -8.602 -24.984 -0.479 1 93.12 204 GLY B O 1
ATOM 3513 N N . TRP B 1 205 ? -9.336 -26.031 -2.287 1 94.19 205 TRP B N 1
ATOM 3514 C CA . TRP B 1 205 ? -7.984 -26.172 -2.822 1 94.19 205 TRP B CA 1
ATOM 3515 C C . TRP B 1 205 ? -7.398 -24.828 -3.203 1 94.19 205 TRP B C 1
ATOM 3517 O O . TRP B 1 205 ? -6.211 -24.578 -2.984 1 94.19 205 TRP B O 1
ATOM 3527 N N . GLY B 1 206 ? -8.211 -24 -3.803 1 95.75 206 GLY B N 1
ATOM 3528 C CA . GLY B 1 206 ? -7.762 -22.641 -4.102 1 95.75 206 GLY B CA 1
ATOM 3529 C C . GLY B 1 206 ? -7.332 -21.875 -2.869 1 95.75 206 GLY B C 1
ATOM 3530 O O . GLY B 1 206 ? -6.281 -21.219 -2.873 1 95.75 206 GLY B O 1
ATOM 3531 N N . ALA B 1 207 ? -8.109 -22 -1.834 1 97.12 207 ALA B N 1
ATOM 3532 C CA . ALA B 1 207 ? -7.812 -21.312 -0.58 1 97.12 207 ALA B CA 1
ATOM 3533 C C . ALA B 1 207 ? -6.547 -21.859 0.062 1 97.12 207 ALA B C 1
ATOM 3535 O O . ALA B 1 207 ? -5.738 -21.125 0.615 1 97.12 207 ALA B O 1
ATOM 3536 N N . THR B 1 208 ? -6.395 -23.125 -0.014 1 97.75 208 THR B N 1
ATOM 3537 C CA . THR B 1 208 ? -5.219 -23.766 0.557 1 97.75 208 THR B CA 1
ATOM 3538 C C . THR B 1 208 ? -3.955 -23.359 -0.191 1 97.75 208 THR B C 1
ATOM 3540 O O . THR B 1 208 ? -2.963 -22.969 0.427 1 97.75 208 THR B O 1
ATOM 3543 N N . GLY B 1 209 ? -4.031 -23.516 -1.481 1 98.12 209 GLY B N 1
ATOM 3544 C CA . GLY B 1 209 ? -2.906 -23.062 -2.289 1 98.12 209 GLY B CA 1
ATOM 3545 C C . GLY B 1 209 ? -2.559 -21.609 -2.076 1 98.12 209 GLY B C 1
ATOM 3546 O O . GLY B 1 209 ? -1.384 -21.25 -1.941 1 98.12 209 GLY B O 1
ATOM 3547 N N . GLY B 1 210 ? -3.588 -20.766 -2.029 1 98.12 210 GLY B N 1
ATOM 3548 C CA . GLY B 1 210 ? -3.375 -19.344 -1.776 1 98.12 210 GLY B CA 1
ATOM 3549 C C . GLY B 1 210 ? -2.719 -19.078 -0.437 1 98.12 210 GLY B C 1
ATOM 3550 O O . GLY B 1 210 ? -1.857 -18.203 -0.329 1 98.12 210 GLY B O 1
ATOM 3551 N N . THR B 1 211 ? -3.094 -19.781 0.559 1 98.62 211 THR B N 1
ATOM 3552 C CA . THR B 1 211 ? -2.527 -19.609 1.892 1 98.62 211 THR B CA 1
ATOM 3553 C C . THR B 1 211 ? -1.051 -19.984 1.906 1 98.62 211 THR B C 1
ATOM 3555 O O . THR B 1 211 ? -0.213 -19.219 2.395 1 98.62 211 THR B O 1
ATOM 3558 N N . ILE B 1 212 ? -0.747 -21.094 1.302 1 98.69 212 ILE B 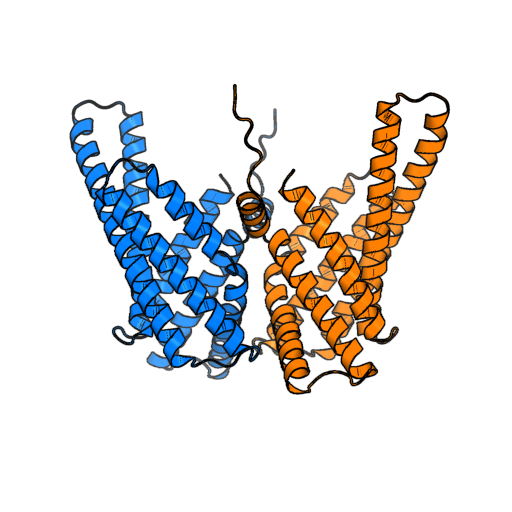N 1
ATOM 3559 C CA . ILE B 1 212 ? 0.627 -21.578 1.292 1 98.69 212 ILE B CA 1
ATOM 3560 C C . ILE B 1 212 ? 1.508 -20.625 0.486 1 98.69 212 ILE B C 1
ATOM 3562 O O . ILE B 1 212 ? 2.574 -20.219 0.951 1 98.69 212 ILE B O 1
ATOM 3566 N N . SER B 1 213 ? 1.079 -20.312 -0.68 1 98.69 213 SER B N 1
ATOM 3567 C CA . SER B 1 213 ? 1.868 -19.422 -1.523 1 98.69 213 SER B CA 1
ATOM 3568 C C . SER B 1 213 ? 2.053 -18.062 -0.865 1 98.69 213 SER B C 1
ATOM 3570 O O . SER B 1 213 ? 3.111 -17.438 -0.992 1 98.69 213 SER B O 1
ATOM 3572 N N . SER B 1 214 ? 1.027 -17.609 -0.142 1 98.75 214 SER B N 1
ATOM 3573 C CA . SER B 1 214 ? 1.118 -16.312 0.536 1 98.75 214 SER B CA 1
ATOM 3574 C C . SER B 1 214 ? 2.141 -16.359 1.667 1 98.75 214 SER B C 1
ATOM 3576 O O . SER B 1 214 ? 2.879 -15.391 1.88 1 98.75 214 SER B O 1
ATOM 3578 N N . LEU B 1 215 ? 2.16 -17.438 2.35 1 98.62 215 LEU B N 1
ATOM 3579 C CA . LEU B 1 215 ? 3.127 -17.578 3.432 1 98.62 215 LEU B CA 1
ATOM 3580 C C . LEU B 1 215 ? 4.551 -17.594 2.891 1 98.62 215 LEU B C 1
ATOM 3582 O O . LEU B 1 215 ? 5.441 -16.953 3.457 1 98.62 215 LEU B O 1
ATOM 3586 N N . ILE B 1 216 ? 4.723 -18.281 1.83 1 98.5 216 ILE B N 1
ATOM 3587 C CA . ILE B 1 216 ? 6.031 -18.328 1.193 1 98.5 216 ILE B CA 1
ATOM 3588 C C . ILE B 1 216 ? 6.41 -16.938 0.694 1 98.5 216 ILE B C 1
ATOM 3590 O O . ILE B 1 216 ? 7.531 -16.469 0.926 1 98.5 216 ILE B O 1
ATOM 3594 N N . GLY B 1 217 ? 5.457 -16.281 0.04 1 98.19 217 GLY B N 1
ATOM 3595 C CA . GLY B 1 217 ? 5.703 -14.938 -0.455 1 98.19 217 GLY B CA 1
ATOM 3596 C C . GLY B 1 217 ? 6.027 -13.945 0.646 1 98.19 217 GLY B C 1
ATOM 3597 O O . GLY B 1 217 ? 6.875 -13.07 0.471 1 98.19 217 GLY B O 1
ATOM 3598 N N . LEU B 1 218 ? 5.34 -14.109 1.714 1 98.44 218 LEU B N 1
ATOM 3599 C CA . LEU B 1 218 ? 5.578 -13.242 2.865 1 98.44 218 LEU B CA 1
ATOM 3600 C C . LEU B 1 218 ? 7.004 -13.422 3.385 1 98.44 218 LEU B C 1
ATOM 3602 O O . LEU B 1 218 ? 7.699 -12.43 3.639 1 98.44 218 LEU B O 1
ATOM 3606 N N . GLN B 1 219 ? 7.426 -14.633 3.533 1 98.06 219 GLN B N 1
ATOM 3607 C CA . GLN B 1 219 ? 8.766 -14.922 4.031 1 98.06 219 GLN B CA 1
ATOM 3608 C C . GLN B 1 219 ? 9.836 -14.422 3.062 1 98.06 219 GLN B C 1
ATOM 3610 O O . GLN B 1 219 ? 10.836 -13.844 3.482 1 98.06 219 GLN B O 1
ATOM 3615 N N . GLN B 1 220 ? 9.625 -14.625 1.833 1 97.44 220 GLN B N 1
ATOM 3616 C CA . GLN B 1 220 ? 10.586 -14.195 0.82 1 97.44 220 GLN B CA 1
ATOM 3617 C C . GLN B 1 220 ? 10.719 -12.68 0.795 1 97.44 220 GLN B C 1
ATOM 3619 O O . GLN B 1 220 ? 11.828 -12.148 0.728 1 97.44 220 GLN B O 1
ATOM 3624 N N . THR B 1 221 ? 9.602 -12.016 0.875 1 97.88 221 THR B N 1
ATOM 3625 C CA . THR B 1 221 ? 9.602 -10.555 0.824 1 97.88 221 THR B CA 1
ATOM 3626 C C . THR B 1 221 ? 10.242 -9.977 2.084 1 97.88 221 THR B C 1
ATOM 3628 O O . THR B 1 221 ? 10.977 -8.992 2.014 1 97.88 221 THR B O 1
ATOM 3631 N N . TRP B 1 222 ? 9.906 -10.602 3.203 1 97.75 222 TRP B N 1
ATOM 3632 C CA . TRP B 1 222 ? 10.516 -10.172 4.457 1 97.75 222 TRP B CA 1
ATOM 3633 C C . TRP B 1 222 ? 12.031 -10.25 4.383 1 97.75 222 TRP B C 1
ATOM 3635 O O . TRP B 1 222 ? 12.727 -9.289 4.742 1 97.75 222 TRP B O 1
ATOM 3645 N N . CYS B 1 223 ? 12.531 -11.375 3.816 1 96.56 223 CYS B N 1
ATOM 3646 C CA . CYS B 1 223 ? 13.977 -11.578 3.719 1 96.56 223 CYS B CA 1
ATOM 3647 C C . CYS B 1 223 ? 14.594 -10.617 2.719 1 96.56 223 CYS B C 1
ATOM 3649 O O . CYS B 1 223 ? 15.68 -10.086 2.955 1 96.56 223 CYS B O 1
ATOM 3651 N N . GLN B 1 224 ? 13.961 -10.398 1.716 1 96 224 GLN B N 1
ATOM 3652 C CA . GLN B 1 224 ? 14.477 -9.523 0.67 1 96 224 GLN B CA 1
ATOM 3653 C C . GLN B 1 224 ? 14.586 -8.078 1.161 1 96 224 GLN B C 1
ATOM 3655 O O . GLN B 1 224 ? 15.594 -7.41 0.926 1 96 224 GLN B O 1
ATOM 3660 N N . ILE B 1 225 ? 13.586 -7.578 1.864 1 96.25 225 ILE B N 1
ATOM 3661 C CA . ILE B 1 225 ? 13.523 -6.184 2.287 1 96.25 225 ILE B CA 1
ATOM 3662 C C . ILE B 1 225 ? 14.484 -5.953 3.451 1 96.25 225 ILE B C 1
ATOM 3664 O O . ILE B 1 225 ? 15.094 -4.891 3.559 1 96.25 225 ILE B O 1
ATOM 3668 N N . ASN B 1 226 ? 14.656 -6.953 4.316 1 93.12 226 ASN B N 1
ATOM 3669 C CA . ASN B 1 226 ? 15.469 -6.762 5.516 1 93.12 226 ASN B CA 1
ATOM 3670 C C . ASN B 1 226 ? 16.875 -7.312 5.332 1 93.12 226 ASN B C 1
ATOM 3672 O O . ASN B 1 226 ? 17.625 -7.438 6.301 1 93.12 226 ASN B O 1
ATOM 3676 N N . LYS B 1 227 ? 17.359 -7.629 4.211 1 85.94 227 LYS B N 1
ATOM 3677 C CA . LYS B 1 227 ? 18.75 -7.996 3.959 1 85.94 227 LYS B CA 1
ATOM 3678 C C . LYS B 1 227 ? 19.672 -6.801 4.16 1 85.94 227 LYS B C 1
ATOM 3680 O O . LYS B 1 227 ? 19.312 -5.668 3.83 1 85.94 227 LYS B O 1
#

InterPro domains:
  IPR008733 Peroxisomal biogenesis factor 11 [PF05648] (11-222)